Protein 6I1T (pdb70)

Sequence (405 aa):
CTTNNLQVTYPAPVAADGWEYRLISTGLTAPRSIVFDSTGGLLVLDAGVGVRRLTLQDNGGTCLSVTANATLIADTALNHGLAISADGGTIYASTVNDVYAYTYNEQTNTVDPTTRRTVVTNMTNTDHVTRTLLLSSRLPNELLVSRGSAANEDPQARNVTSGHSQIRAYDISTLAATDPPFDFVAGTLIGWGLRDSVGVGENPTNGGIWSVENSVDDLTREGVDVHQDNPGEELNFHGILGNTANQGGNYGYPDCYALWSTAGFPDLGALEVGDQFASDNATAGVTDATCNTNFVDPRLVFQAHVSPLDIKFNTNGTTAYITFHGSTDRTTPVGYSIVSVAFGLNGQPTSPMDSTTAANNILTSPDLTQCPDDCFTPVGLTFDTIGRLFFSSDSTGEIFVLQQS

Nearest PDB structures (foldseek):
  6i1t-assembly1_A  TM=1.002E+00  e=3.826E-88  Trichoderma reesei RUT C-30
  6i1q-assembly1_A  TM=1.002E+00  e=4.741E-83  Trichoderma reesei RUT C-30
  6jwf-assembly2_B  TM=9.220E-01  e=3.335E-44  Coprinopsis cinerea
  7fik-assembly1_D  TM=4.830E-01  e=4.253E-03  Xenopus laevis
  6nd4-assembly1_O  TM=1.748E-01  e=5.090E-05  Saccharomyces cerevisiae BY4741

Radius of gyration: 20.32 Å; Cα contacts (8 Å, |Δi|>4): 1188; chains: 1; bounding box: 47×57×54 Å

Foldseek 3Di:
DEPDQDDAPFQFWDFDPQKDKGFADFDQQFWFAWEAAPVGWIWTQRAQFGTKTFDWDDPDDQHIYGPDMGHQDGDNQFGHAWDAAPVRQWIWTDGLFFIKIWGADPVVRHTDPVRIATAEGGNHAADWRHWYWDQFPVQRQKIKIAAAANDLAHPCLVPVVNLHAFMFIDRNVPDDPPDHHDYSSNGHTLEGLAHGQQAWEFQPLARKIKTKGQHHFQADAPNHRPRQFDDFIFIATRGHPPDRPNGHFNQQPPFKTFHQDLPPHPPCPVPFHQQIFGGPPHPPPDGRVCSVPRHDTGQATETHQQCWNYWYAFPNSQKIKIARQWGPRHPQIDHLFIWMAGADSVNGTPDGHRDHPRTHGGIHRPGSNCPPVRGFGWHYWYADPVGWIWTDGRVRRTIMIMDRD

Solvent-accessible surface area: 15269 Å² total; per-residue (Å²): 89,29,98,54,113,46,135,34,128,21,56,48,8,79,33,38,154,41,38,60,54,71,9,3,8,66,72,15,86,24,0,28,18,8,32,37,11,70,69,44,0,0,0,0,0,0,19,39,41,0,0,38,28,4,52,29,66,78,84,34,28,9,25,5,0,29,76,53,88,51,67,17,11,90,32,107,53,0,31,4,0,10,8,26,18,100,100,3,15,22,0,14,0,0,8,42,41,21,0,22,2,4,61,5,69,60,160,79,40,70,13,76,107,120,41,108,104,39,6,0,27,88,0,80,21,97,80,29,57,23,0,12,13,24,27,5,98,113,63,69,80,27,0,2,0,4,10,0,0,25,41,43,67,6,90,88,0,81,66,50,95,23,0,23,0,1,0,16,4,2,55,24,72,87,42,54,114,136,62,97,39,44,52,1,48,64,8,75,38,0,0,52,1,1,11,14,1,5,0,5,2,23,0,72,57,53,2,0,0,0,0,0,4,19,7,4,50,90,7,48,10,106,64,81,98,22,23,67,42,1,2,0,6,5,0,0,40,0,2,46,3,74,84,115,55,106,34,21,25,18,4,0,4,5,8,1,4,0,0,34,29,54,86,78,9,26,88,55,70,100,30,101,19,0,30,4,1,12,9,62,90,20,66,105,73,29,74,41,65,32,0,98,102,107,38,58,42,2,53,0,2,4,39,0,13,5,22,0,15,13,0,56,16,29,133,111,1,65,26,0,19,0,0,10,41,5,4,133,26,54,114,68,19,20,12,3,5,0,1,12,2,49,9,22,175,106,1,36,7,93,26,81,69,61,14,69,109,6,34,77,92,11,0,34,12,68,56,61,100,67,6,66,129,62,5,1,5,0,0,2,1,9,53,22,146,125,48,16,2,0,0,0,0,23,79,45,4,7,0,0,0,0,35,122,102

B-factor: mean 38.37, std 12.16, range [19.24, 105.46]

Organism: Hypocrea jecorina (strain ATCC 56765 / BCRC 32924 / NRRL 11460 / Rut C-30) (NCBI:txid1344414)

Structure (mmCIF, N/CA/C/O backbone):
data_6I1T
#
_entry.id   6I1T
#
_cell.length_a   82.957
_cell.length_b   82.957
_cell.length_c   146.905
_cell.angle_alpha   90.000
_cell.angle_beta   90.000
_cell.angle_gamma   90.000
#
_symmetry.space_group_name_H-M   'P 43 21 2'
#
loop_
_entity.id
_entity.type
_entity.pdbx_description
1 polymer 'Soluble quino protein glucose dehydrogenase'
2 branched 2-acetamido-2-deoxy-beta-D-glucopyranose-(1-4)-2-acetamido-2-deoxy-beta-D-glucopyranose
3 non-polymer 2-acetamido-2-deoxy-beta-D-glucopyranose
4 non-polymer 'TRIETHYLENE GLYCOL'
5 non-polymer 'CALCIUM ION'
6 water water
#
loop_
_atom_site.group_PDB
_atom_site.id
_atom_site.type_symbol
_atom_site.label_atom_id
_atom_site.label_alt_id
_atom_site.label_comp_id
_atom_site.label_asym_id
_atom_site.label_entity_id
_atom_site.label_seq_id
_atom_site.pdbx_PDB_ins_code
_atom_site.Cartn_x
_atom_site.Cartn_y
_atom_site.Cartn_z
_atom_site.occupancy
_atom_site.B_iso_or_equiv
_atom_site.auth_seq_id
_atom_site.auth_comp_id
_atom_site.auth_asym_id
_atom_site.auth_atom_id
_atom_site.pdbx_PDB_model_num
ATOM 1 N N . CYS A 1 1 ? -3.327 9.584 1.423 1.00 67.66 26 CYS A N 1
ATOM 2 C CA . CYS A 1 1 ? -2.502 10.324 2.412 1.00 65.86 26 CYS A CA 1
ATOM 3 C C . CYS A 1 1 ? -2.180 9.430 3.616 1.00 68.62 26 CYS A C 1
ATOM 4 O O . CYS A 1 1 ? -0.988 9.234 3.885 1.00 67.91 26 CYS A O 1
ATOM 7 N N . THR A 1 2 ? -3.191 8.916 4.331 1.00 69.84 27 THR A N 1
ATOM 8 C CA . THR A 1 2 ? -2.920 8.027 5.499 1.00 64.55 27 THR A CA 1
ATOM 9 C C . THR A 1 2 ? -3.910 6.856 5.579 1.00 61.88 27 THR A C 1
ATOM 10 O O . THR A 1 2 ? -5.054 7.015 5.150 1.00 59.60 27 THR A O 1
ATOM 14 N N . THR A 1 3 ? -3.437 5.708 6.073 1.00 65.14 28 THR A N 1
ATOM 15 C CA . THR A 1 3 ? -4.239 4.465 6.255 1.00 76.63 28 THR A CA 1
ATOM 16 C C . THR A 1 3 ? -5.314 4.640 7.331 1.00 82.68 28 THR A C 1
ATOM 17 O O . THR A 1 3 ? -6.444 4.177 7.121 1.00 85.04 28 THR A O 1
ATOM 21 N N . ASN A 1 4 ? -4.969 5.334 8.418 1.00 84.21 29 ASN A N 1
ATOM 22 C CA . ASN A 1 4 ? -5.897 5.562 9.556 1.00 75.03 29 ASN A CA 1
ATOM 23 C C . ASN A 1 4 ? -5.997 7.066 9.811 1.00 70.26 29 ASN A C 1
ATOM 24 O O . ASN A 1 4 ? -5.118 7.806 9.347 1.00 73.99 29 ASN A O 1
ATOM 29 N N . ASN A 1 5 ? -7.052 7.494 10.493 1.00 58.55 30 ASN A N 1
ATOM 30 C CA . ASN A 1 5 ? -7.239 8.941 10.752 1.00 62.58 30 ASN A CA 1
ATOM 31 C C . ASN A 1 5 ? -7.343 9.116 12.264 1.00 50.61 30 ASN A C 1
ATOM 32 O O . ASN A 1 5 ? -8.440 9.314 12.766 1.00 46.72 30 ASN A O 1
ATOM 37 N N . LEU A 1 6 ? -6.201 9.025 12.936 1.00 41.08 31 LEU A N 1
ATOM 38 C CA . LEU A 1 6 ? -6.153 9.195 14.403 1.00 37.62 31 LEU A CA 1
ATOM 39 C C . LEU A 1 6 ? -6.512 10.647 14.724 1.00 30.93 31 LEU A C 1
ATOM 40 O O . LEU A 1 6 ? -6.038 11.538 14.022 1.00 31.85 31 LEU A O 1
ATOM 45 N N . GLN A 1 7 ? -7.300 10.936 15.737 1.00 31.10 32 GLN A N 1
ATOM 46 C CA . GLN A 1 7 ? -7.707 12.31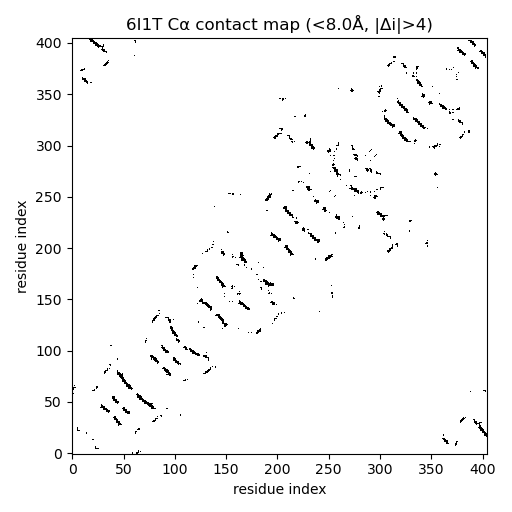2 16.115 1.00 33.37 32 GLN A CA 1
ATOM 47 C C . GLN A 1 7 ? -7.333 12.538 17.578 1.00 28.82 32 GLN A C 1
ATOM 48 O O . GLN A 1 7 ? -7.336 11.571 18.335 1.00 32.53 32 GLN A O 1
ATOM 54 N N . VAL A 1 8 ? -6.937 13.613 18.029 1.00 29.25 33 VAL A N 1
ATOM 55 C CA . VAL A 1 8 ? -6.609 13.877 19.461 1.00 32.68 33 VAL A CA 1
ATOM 56 C C . VAL A 1 8 ? -7.908 13.949 20.254 1.00 33.82 33 VAL A C 1
ATOM 57 O O . VAL A 1 8 ? -8.904 14.316 19.672 1.00 33.64 33 VAL A O 1
ATOM 61 N N . THR A 1 9 ? -7.830 13.696 21.555 1.00 34.66 34 THR A N 1
ATOM 62 C CA . THR A 1 9 ? -9.018 13.628 22.433 1.00 35.63 34 THR A CA 1
ATOM 63 C C . THR A 1 9 ? -9.090 14.831 23.363 1.00 35.65 34 THR A C 1
ATOM 64 O O . THR A 1 9 ? -9.787 14.742 24.358 1.00 35.35 34 THR A O 1
ATOM 68 N N . TYR A 1 10 ? -8.446 15.920 22.976 1.00 28.53 35 TYR A N 1
ATOM 69 C CA . TYR A 1 10 ? -8.386 17.167 23.772 1.00 29.48 35 TYR A CA 1
ATOM 70 C C . TYR A 1 10 ? -8.214 18.364 22.835 1.00 26.65 35 TYR A C 1
ATOM 71 O O . TYR A 1 10 ? -7.910 18.127 21.682 1.00 29.33 35 TYR A O 1
ATOM 80 N N . PRO A 1 11 ? -8.439 19.613 23.299 1.00 28.40 36 PRO A N 1
ATOM 81 C CA . PRO A 1 11 ? -8.296 20.827 22.484 1.00 30.12 36 PRO A CA 1
ATOM 82 C C . PRO A 1 11 ? -6.951 20.733 21.752 1.00 31.47 36 PRO A C 1
ATOM 83 O O . PRO A 1 11 ? -5.965 20.622 22.377 1.00 28.43 36 PRO A O 1
ATOM 87 N N . ALA A 1 12 ? -7.004 20.768 20.429 1.00 30.51 37 ALA A N 1
ATOM 88 C CA . ALA A 1 12 ? -5.847 20.294 19.704 1.00 29.39 37 ALA A CA 1
ATOM 89 C C . ALA A 1 12 ? -4.721 21.319 19.808 1.00 24.97 37 ALA A C 1
ATOM 90 O O . ALA A 1 12 ? -4.905 22.538 19.761 1.00 26.94 37 ALA A O 1
ATOM 92 N N . PRO A 1 13 ? -3.467 20.832 19.765 1.00 28.08 38 PRO A N 1
ATOM 93 C CA . PRO A 1 13 ? -2.320 21.712 19.743 1.00 27.59 38 PRO A CA 1
ATOM 94 C C . PRO A 1 13 ? -2.432 22.692 18.570 1.00 25.39 38 PRO A C 1
ATOM 95 O O . PRO A 1 13 ? -2.940 22.346 17.551 1.00 27.57 38 PRO A O 1
ATOM 99 N N . VAL A 1 14 ? -1.919 23.892 18.789 1.00 27.22 39 VAL A N 1
ATOM 100 C CA . VAL A 1 14 ? -1.929 24.987 17.792 1.00 27.96 39 VAL A CA 1
ATOM 101 C C . VAL A 1 14 ? -0.541 25.100 17.162 1.00 32.01 39 VAL A C 1
ATOM 102 O O . VAL A 1 14 ? 0.417 25.253 17.891 1.00 27.74 39 VAL A O 1
ATOM 106 N N . ALA A 1 15 ? -0.482 25.020 15.841 1.00 29.90 40 ALA A N 1
ATOM 107 C CA . ALA A 1 15 ? 0.801 25.115 15.127 1.00 34.54 40 ALA A CA 1
ATOM 108 C C . ALA A 1 15 ? 1.102 26.574 14.779 1.00 35.13 40 ALA A C 1
ATOM 109 O O . ALA A 1 15 ? 0.220 27.250 14.319 1.00 33.85 40 ALA A O 1
ATOM 111 N N . ALA A 1 16 ? 2.325 27.025 15.037 1.00 30.05 41 ALA A N 1
ATOM 112 C CA . ALA A 1 16 ? 2.728 28.367 14.630 1.00 34.00 41 ALA A CA 1
ATOM 113 C C . ALA A 1 16 ? 2.631 28.462 13.106 1.00 34.95 41 ALA A C 1
ATOM 114 O O . ALA A 1 16 ? 2.650 27.456 12.429 1.00 33.32 41 ALA A O 1
ATOM 116 N N . ASP A 1 17 ? 2.549 29.690 12.575 1.00 42.47 42 ASP A N 1
ATOM 117 C CA . ASP A 1 17 ? 2.434 29.932 11.126 1.00 44.70 42 ASP A CA 1
ATOM 118 C C . ASP A 1 17 ? 3.596 29.223 10.433 1.00 43.33 42 ASP A C 1
ATOM 119 O O . ASP A 1 17 ? 4.714 29.325 10.895 1.00 45.08 42 ASP A O 1
ATOM 124 N N . GLY A 1 18 ? 3.316 28.472 9.361 1.00 39.71 43 GLY A N 1
ATOM 125 C CA . GLY A 1 18 ? 4.347 27.767 8.622 1.00 40.33 43 GLY A CA 1
ATOM 126 C C . GLY A 1 18 ? 4.550 26.313 9.043 1.00 41.30 43 GLY A C 1
ATOM 127 O O . GLY A 1 18 ? 5.250 25.585 8.346 1.00 43.03 43 GLY A O 1
ATOM 128 N N . TRP A 1 19 ? 3.952 25.887 10.167 1.00 31.30 44 TRP A N 1
ATOM 129 C CA . TRP A 1 19 ? 4.109 24.553 10.711 1.00 29.15 44 TRP A CA 1
ATOM 130 C C . TRP A 1 19 ? 2.818 23.740 10.561 1.00 31.98 44 TRP A C 1
ATOM 131 O O . TRP A 1 19 ? 1.729 24.327 10.512 1.00 29.64 44 TRP A O 1
ATOM 142 N N . GLU A 1 20 ? 2.959 22.428 10.405 1.00 29.68 45 GLU A N 1
ATOM 143 C CA . GLU A 1 20 ? 1.843 21.478 10.414 1.00 31.82 45 GLU A CA 1
ATOM 144 C C . GLU A 1 20 ? 2.274 20.196 11.116 1.00 31.80 45 GLU A C 1
ATOM 145 O O . GLU A 1 20 ? 3.483 19.864 11.220 1.00 30.04 45 GLU A O 1
ATOM 151 N N . TYR A 1 21 ? 1.283 19.455 11.621 1.00 26.71 46 TYR A N 1
ATOM 152 C CA . TYR A 1 21 ? 1.530 18.236 12.357 1.00 28.24 46 TYR A CA 1
ATOM 153 C C . TYR A 1 21 ? 0.472 17.180 12.051 1.00 27.56 46 TYR A C 1
ATOM 154 O O . TYR A 1 21 ? -0.526 17.470 11.411 1.00 27.58 46 TYR A O 1
ATOM 163 N N . ARG A 1 22 ? 0.725 15.949 12.499 1.00 26.32 47 ARG A N 1
ATOM 164 C CA . ARG A 1 22 ? -0.293 14.928 12.467 1.00 31.27 47 ARG A CA 1
ATOM 165 C C . ARG A 1 22 ? -0.016 13.914 13.565 1.00 29.71 47 ARG A C 1
ATOM 166 O O . ARG A 1 22 ? 1.128 13.508 13.799 1.00 27.37 47 ARG A O 1
ATOM 174 N N . LEU A 1 23 ? -1.093 13.488 14.238 1.00 25.59 48 LEU A N 1
ATOM 175 C CA . LEU A 1 23 ? -1.029 12.372 15.152 1.00 25.82 48 LEU A CA 1
ATOM 176 C C . LEU A 1 23 ? -0.864 11.090 14.351 1.00 30.67 48 LEU A C 1
ATOM 177 O O . LEU A 1 23 ? -1.653 10.827 13.448 1.00 30.52 48 LEU A O 1
ATOM 182 N N . ILE A 1 24 ? 0.149 10.292 14.679 1.00 30.09 49 ILE A N 1
ATOM 183 C CA . ILE A 1 24 ? 0.454 9.114 13.879 1.00 32.71 49 ILE A CA 1
ATOM 184 C C . ILE A 1 24 ? 0.435 7.842 14.719 1.00 32.89 49 ILE A C 1
ATOM 185 O O . ILE A 1 24 ? 0.414 6.753 14.143 1.00 31.41 49 ILE A O 1
ATOM 190 N N . SER A 1 25 ? 0.416 7.929 16.059 1.00 29.40 50 SER A N 1
ATOM 191 C CA . SER A 1 25 ? 0.321 6.718 16.826 1.00 30.83 50 SER A CA 1
ATOM 192 C C . SER A 1 25 ? -0.381 7.019 18.142 1.00 33.23 50 SER A C 1
ATOM 193 O O . SER A 1 25 ? -0.111 8.073 18.717 1.00 29.59 50 SER A O 1
ATOM 196 N N . THR A 1 26 ? -1.295 6.122 18.557 1.00 32.26 51 THR A N 1
ATOM 197 C CA . THR A 1 26 ? -2.027 6.219 19.806 1.00 33.19 51 THR A CA 1
ATOM 198 C C . THR A 1 26 ? -2.021 4.864 20.490 1.00 32.48 51 THR A C 1
ATOM 199 O O . THR A 1 26 ? -1.745 3.870 19.872 1.00 34.12 51 THR A O 1
ATOM 203 N N . GLY A 1 27 ? -2.351 4.870 21.778 1.00 36.31 52 GLY A N 1
ATOM 204 C CA . GLY A 1 27 ? -2.471 3.667 22.593 1.00 36.78 52 GLY A CA 1
ATOM 205 C C . GLY A 1 27 ? -1.141 3.150 23.096 1.00 38.59 52 GLY A C 1
ATOM 206 O O . GLY A 1 27 ? -1.029 1.982 23.494 1.00 36.23 52 GLY A O 1
ATOM 207 N N . LEU A 1 28 ? -0.108 4.007 23.103 1.00 36.66 53 LEU A N 1
ATOM 208 C CA . LEU A 1 28 ? 1.157 3.603 23.736 1.00 33.49 53 LEU A CA 1
ATOM 209 C C . LEU A 1 28 ? 0.996 3.742 25.250 1.00 32.25 53 LEU A C 1
ATOM 210 O O . LEU A 1 28 ? 0.165 4.523 25.677 1.00 34.48 53 LEU A O 1
ATOM 215 N N . THR A 1 29 ? 1.730 2.946 26.025 1.00 34.68 54 THR A N 1
ATOM 216 C CA . THR A 1 29 ? 1.609 3.014 27.505 1.00 37.94 54 THR A CA 1
ATOM 217 C C . THR A 1 29 ? 2.158 4.331 28.072 1.00 35.86 54 THR A C 1
ATOM 218 O O . THR A 1 29 ? 1.430 4.992 28.813 1.00 35.45 54 THR A O 1
ATOM 222 N N . ALA A 1 30 ? 3.385 4.698 27.698 1.00 32.71 55 ALA A N 1
ATOM 223 C CA . ALA A 1 30 ? 4.044 5.933 28.182 1.00 32.25 55 ALA A CA 1
ATOM 224 C C . ALA A 1 30 ? 5.262 6.216 27.298 1.00 30.49 55 ALA A C 1
ATOM 225 O O . ALA A 1 30 ? 6.378 5.998 27.769 1.00 30.41 55 ALA A O 1
ATOM 227 N N . PRO A 1 31 ? 5.103 6.687 26.049 1.00 28.28 56 PRO A N 1
ATOM 228 C CA . PRO A 1 31 ? 6.251 6.896 25.174 1.00 30.30 56 PRO A CA 1
ATOM 229 C C . PRO A 1 31 ? 7.194 7.981 25.706 1.00 29.14 56 PRO A C 1
ATOM 230 O O . PRO A 1 31 ? 6.739 9.030 26.063 1.00 28.17 56 PRO A O 1
ATOM 234 N N . ARG A 1 32 ? 8.490 7.679 25.695 1.00 29.46 57 ARG A N 1
ATOM 235 C CA . ARG A 1 32 ? 9.523 8.590 26.175 1.00 29.20 57 ARG A CA 1
ATOM 236 C C . ARG A 1 32 ? 10.486 8.900 25.004 1.00 27.00 57 ARG A C 1
ATOM 237 O O . ARG A 1 32 ? 10.092 9.555 24.000 1.00 27.51 57 ARG A O 1
ATOM 245 N N . SER A 1 33 ? 11.738 8.461 25.105 1.00 25.54 58 SER A N 1
ATOM 246 C CA . SER A 1 33 ? 12.697 8.691 24.035 1.00 27.91 58 SER A CA 1
ATOM 247 C C . SER A 1 33 ? 12.285 7.928 22.776 1.00 26.28 58 SER A C 1
ATOM 248 O O . SER A 1 33 ? 11.828 6.783 22.853 1.00 26.75 58 SER A O 1
ATOM 251 N N . ILE A 1 34 ? 12.589 8.520 21.627 1.00 27.28 59 ILE A N 1
ATOM 252 C CA . ILE A 1 34 ? 12.330 7.892 20.353 1.00 26.39 59 ILE A CA 1
ATOM 253 C C . ILE A 1 34 ? 13.536 8.089 19.447 1.00 25.13 59 ILE A C 1
ATOM 254 O O . ILE A 1 34 ? 14.212 9.113 19.504 1.00 25.21 59 ILE A O 1
ATOM 259 N N . VAL A 1 35 ? 13.721 7.143 18.519 1.00 24.95 60 VAL A N 1
ATOM 260 C CA . VAL A 1 35 ? 14.802 7.269 17.505 1.00 26.00 60 VAL A CA 1
ATOM 261 C C . VAL A 1 35 ? 14.468 6.379 16.297 1.00 26.53 60 VAL A C 1
ATOM 262 O O . VAL A 1 35 ? 13.892 5.324 16.464 1.00 26.61 60 VAL A O 1
ATOM 266 N N . PHE A 1 36 ? 14.893 6.777 15.107 1.00 26.62 61 PHE A N 1
ATOM 267 C CA . PHE A 1 36 ? 14.759 5.866 13.947 1.00 28.80 61 PHE A CA 1
ATOM 268 C C . PHE A 1 36 ? 15.891 4.834 13.918 1.00 28.36 61 PHE A C 1
ATOM 269 O O . PHE A 1 36 ? 17.054 5.145 14.237 1.00 29.29 61 PHE A O 1
ATOM 277 N N . ASP A 1 37 ? 15.555 3.620 13.453 1.00 29.18 62 ASP A N 1
ATOM 278 C CA . ASP A 1 37 ? 16.578 2.588 13.155 1.00 33.02 62 ASP A CA 1
ATOM 279 C C . ASP A 1 37 ? 17.021 2.796 11.695 1.00 37.72 62 ASP A C 1
ATOM 280 O O . ASP A 1 37 ? 16.558 3.720 11.056 1.00 27.98 62 ASP A O 1
ATOM 285 N N . SER A 1 38 ? 17.894 1.917 11.182 1.00 37.14 63 SER A N 1
ATOM 286 C CA . SER A 1 38 ? 18.457 2.048 9.836 1.00 38.99 63 SER A CA 1
ATOM 287 C C . SER A 1 38 ? 17.487 1.554 8.757 1.00 38.55 63 SER A C 1
ATOM 288 O O . SER A 1 38 ? 17.735 1.761 7.598 1.00 42.50 63 SER A O 1
ATOM 291 N N . THR A 1 39 ? 16.428 0.842 9.124 1.00 36.02 64 THR A N 1
ATOM 292 C CA . THR A 1 39 ? 15.456 0.355 8.161 1.00 39.65 64 THR A CA 1
ATOM 293 C C . THR A 1 39 ? 14.194 1.223 8.138 1.00 40.71 64 THR A C 1
ATOM 294 O O . THR A 1 39 ? 13.213 0.813 7.589 1.00 42.02 64 THR A O 1
ATOM 298 N N . GLY A 1 40 ? 14.222 2.418 8.751 1.00 36.69 65 GLY A N 1
ATOM 299 C CA . GLY A 1 40 ? 13.121 3.357 8.696 1.00 36.02 65 GLY A CA 1
ATOM 300 C C . GLY A 1 40 ? 11.997 3.083 9.700 1.00 35.74 65 GLY A C 1
ATOM 301 O O . GLY A 1 40 ? 10.921 3.644 9.567 1.00 37.78 65 GLY A O 1
ATOM 302 N N . GLY A 1 41 ? 12.258 2.204 10.663 1.00 30.05 66 GLY A N 1
ATOM 303 C CA . GLY A 1 41 ? 11.282 1.935 11.732 1.00 34.53 66 GLY A CA 1
ATOM 304 C C . GLY A 1 41 ? 11.473 2.932 12.859 1.00 33.25 66 GLY A C 1
ATOM 305 O O . GLY A 1 41 ? 12.587 3.432 13.001 1.00 32.99 66 GLY A O 1
ATOM 306 N N . LEU A 1 42 ? 10.418 3.248 13.606 1.00 31.75 67 LEU A N 1
ATOM 307 C CA . LEU A 1 42 ? 10.580 4.219 14.713 1.00 28.25 67 LEU A CA 1
ATOM 308 C C . LEU A 1 42 ? 10.664 3.445 16.024 1.00 28.04 67 LEU A C 1
ATOM 309 O O . LEU A 1 42 ? 9.693 2.790 16.373 1.00 30.73 67 LEU A O 1
ATOM 314 N N . LEU A 1 43 ? 11.804 3.535 16.700 1.00 24.66 68 LEU A N 1
ATOM 315 C CA . LEU A 1 43 ? 11.986 2.850 17.999 1.00 26.57 68 LEU A CA 1
ATOM 316 C C . LEU A 1 43 ? 11.417 3.759 19.085 1.00 27.58 68 LEU A C 1
ATOM 317 O O . LEU A 1 43 ? 11.736 4.948 19.087 1.00 26.27 68 LEU A O 1
ATOM 322 N N . VAL A 1 44 ? 10.581 3.197 19.945 1.00 31.05 69 VAL A N 1
ATOM 323 C CA . VAL A 1 44 ? 9.945 3.993 21.027 1.00 28.75 69 VAL A CA 1
ATOM 324 C C . VAL A 1 44 ? 10.292 3.363 22.369 1.00 28.28 69 VAL A C 1
ATOM 325 O O . VAL A 1 44 ? 10.115 2.159 22.512 1.00 30.12 69 VAL A O 1
ATOM 329 N N . LEU A 1 45 ? 10.770 4.170 23.306 1.00 28.83 70 LEU A N 1
ATOM 330 C CA . LEU A 1 45 ? 10.977 3.609 24.653 1.00 27.61 70 LEU A CA 1
ATOM 331 C C . LEU A 1 45 ? 9.619 3.782 25.331 1.00 29.69 70 LEU A C 1
ATOM 332 O O . LEU A 1 45 ? 9.293 4.901 25.701 1.00 29.12 70 LEU A O 1
ATOM 337 N N . ASP A 1 46 ? 8.828 2.714 25.377 1.00 33.19 71 ASP A N 1
ATOM 338 C CA . ASP A 1 46 ? 7.499 2.804 26.023 1.00 33.48 71 ASP A CA 1
ATOM 339 C C . ASP A 1 46 ? 7.735 2.417 27.481 1.00 32.74 71 ASP A C 1
ATOM 340 O O . ASP A 1 46 ? 7.907 1.229 27.749 1.00 34.65 71 ASP A O 1
ATOM 345 N N . ALA A 1 47 ? 7.747 3.409 28.367 1.00 32.85 72 ALA A N 1
ATOM 346 C CA . ALA A 1 47 ? 8.093 3.164 29.782 1.00 34.76 72 ALA A CA 1
ATOM 347 C C . ALA A 1 47 ? 7.094 2.185 30.392 1.00 39.09 72 ALA A C 1
ATOM 348 O O . ALA A 1 47 ? 5.897 2.431 30.302 1.00 37.65 72 ALA A O 1
ATOM 350 N N . GLY A 1 48 ? 7.615 1.159 31.058 1.00 41.24 73 GLY A N 1
ATOM 351 C CA . GLY A 1 48 ? 6.791 0.130 31.648 1.00 50.08 73 GLY A CA 1
ATOM 352 C C . GLY A 1 48 ? 6.520 -1.036 30.712 1.00 50.85 73 GLY A C 1
ATOM 353 O O . GLY A 1 48 ? 5.910 -2.002 31.140 1.00 55.99 73 GLY A O 1
ATOM 354 N N . VAL A 1 49 ? 6.950 -0.950 29.438 1.00 48.22 74 VAL A N 1
ATOM 355 C CA . VAL A 1 49 ? 6.820 -2.050 28.482 1.00 43.82 74 VAL A CA 1
ATOM 356 C C . VAL A 1 49 ? 8.212 -2.458 27.978 1.00 44.34 74 VAL A C 1
ATOM 357 O O . VAL A 1 49 ? 8.622 -3.622 28.090 1.00 41.51 74 VAL A O 1
ATOM 361 N N . GLY A 1 50 ? 8.909 -1.497 27.361 1.00 37.55 75 GLY A N 1
ATOM 362 C CA . GLY A 1 50 ? 10.244 -1.709 26.832 1.00 38.61 75 GLY A CA 1
ATOM 363 C C . GLY A 1 50 ? 10.463 -0.892 25.560 1.00 34.96 75 GLY A C 1
ATOM 364 O O . GLY A 1 50 ? 10.051 0.228 25.480 1.00 33.48 75 GLY A O 1
ATOM 365 N N . VAL A 1 51 ? 11.178 -1.490 24.615 1.00 34.65 76 VAL A N 1
ATOM 366 C CA . VAL A 1 51 ? 11.506 -0.819 23.330 1.00 34.31 76 VAL A CA 1
ATOM 367 C C . VAL A 1 51 ? 10.593 -1.395 22.257 1.00 35.25 76 VAL A C 1
ATOM 368 O O . VAL A 1 51 ? 10.663 -2.582 22.018 1.00 35.84 76 VAL A O 1
ATOM 372 N N . ARG A 1 52 ? 9.773 -0.546 21.665 1.00 32.92 77 ARG A N 1
ATOM 373 C CA . ARG A 1 52 ? 8.834 -1.001 20.628 1.00 35.57 77 ARG A CA 1
ATOM 374 C C . ARG A 1 52 ? 9.273 -0.422 19.290 1.00 34.48 77 ARG A C 1
ATOM 375 O O . ARG A 1 52 ? 9.878 0.627 19.288 1.00 36.02 77 ARG A O 1
ATOM 383 N N . ARG A 1 53 ? 8.997 -1.142 18.214 1.00 31.25 78 ARG A N 1
ATOM 384 C CA . ARG A 1 53 ? 9.360 -0.673 16.861 1.00 30.98 78 ARG A CA 1
ATOM 385 C C . ARG A 1 53 ? 8.066 -0.470 16.092 1.00 32.16 78 ARG A C 1
ATOM 386 O O . ARG A 1 53 ? 7.300 -1.397 16.015 1.00 33.12 78 ARG A O 1
ATOM 394 N N . LEU A 1 54 ? 7.869 0.735 15.571 1.00 32.41 79 LEU A N 1
ATOM 395 C CA . LEU A 1 54 ? 6.656 1.057 14.790 1.00 33.31 79 LEU A CA 1
ATOM 396 C C . LEU A 1 54 ? 7.025 1.047 13.307 1.00 35.94 79 LEU A C 1
ATOM 397 O O . LEU A 1 54 ? 8.002 1.699 12.937 1.00 33.84 79 LEU A O 1
ATOM 402 N N . THR A 1 55 ? 6.271 0.298 12.506 1.00 36.71 80 THR A N 1
ATOM 403 C CA . THR A 1 55 ? 6.493 0.273 11.045 1.00 36.15 80 THR A CA 1
ATOM 404 C C . THR A 1 55 ? 5.679 1.421 10.462 1.00 33.43 80 THR A C 1
ATOM 405 O O . THR A 1 55 ? 4.496 1.493 10.768 1.00 37.83 80 THR A O 1
ATOM 409 N N . LEU A 1 56 ? 6.299 2.247 9.626 1.00 34.50 81 LEU A N 1
ATOM 410 C CA . LEU A 1 56 ? 5.610 3.440 9.085 1.00 35.49 81 LEU A CA 1
ATOM 411 C C . LEU A 1 56 ? 5.464 3.350 7.569 1.00 41.35 81 LEU A C 1
ATOM 412 O O . LEU A 1 56 ? 6.424 2.972 6.906 1.00 40.13 81 LEU A O 1
ATOM 417 N N . GLN A 1 57 ? 4.286 3.707 7.075 1.00 39.29 82 GLN A N 1
ATOM 418 C CA . GLN A 1 57 ? 4.071 3.835 5.620 1.00 41.23 82 GLN A CA 1
ATOM 419 C C . GLN A 1 57 ? 4.197 5.336 5.376 1.00 41.02 82 GLN A C 1
ATOM 420 O O . GLN A 1 57 ? 3.493 6.086 6.047 1.00 38.55 82 GLN A O 1
ATOM 426 N N . ASP A 1 58 ? 5.080 5.743 4.471 1.00 36.40 83 ASP A N 1
ATOM 427 C CA . ASP A 1 58 ? 5.327 7.189 4.266 1.00 37.15 83 ASP A CA 1
ATOM 428 C C . ASP A 1 58 ? 4.824 7.628 2.889 1.00 40.38 83 ASP A C 1
ATOM 429 O O . ASP A 1 58 ? 5.363 7.163 1.884 1.00 36.17 83 ASP A O 1
ATOM 434 N N . ASN A 1 59 ? 3.840 8.523 2.885 1.00 37.84 84 ASN A N 1
ATOM 435 C CA . ASN A 1 59 ? 3.237 9.082 1.650 1.00 39.72 84 ASN A CA 1
ATOM 436 C C . ASN A 1 59 ? 3.746 10.510 1.451 1.00 39.21 84 ASN A C 1
ATOM 437 O O . ASN A 1 59 ? 3.212 11.203 0.580 1.00 40.76 84 ASN A O 1
ATOM 442 N N . GLY A 1 60 ? 4.730 10.926 2.249 1.00 36.32 85 GLY A N 1
ATOM 443 C CA . GLY A 1 60 ? 5.268 12.278 2.119 1.00 34.89 85 GLY A CA 1
ATOM 444 C C . GLY A 1 60 ? 4.632 13.271 3.091 1.00 36.92 85 GLY A C 1
ATOM 445 O O . GLY A 1 60 ? 3.501 13.098 3.533 1.00 36.00 85 GLY A O 1
ATOM 446 N N . GLY A 1 61 ? 5.380 14.327 3.414 1.00 33.94 86 GLY A N 1
ATOM 447 C CA . GLY A 1 61 ? 4.967 15.340 4.375 1.00 32.50 86 GLY A CA 1
ATOM 448 C C . GLY A 1 61 ? 4.503 14.714 5.677 1.00 30.57 86 GLY A C 1
ATOM 449 O O . GLY A 1 61 ? 5.163 13.860 6.229 1.00 30.27 86 GLY A O 1
ATOM 450 N N . THR A 1 62 ? 3.345 15.136 6.166 1.00 31.65 87 THR A N 1
ATOM 451 C CA . THR A 1 62 ? 2.848 14.578 7.441 1.00 31.23 87 THR A CA 1
ATOM 452 C C . THR A 1 62 ? 1.998 13.336 7.178 1.00 32.69 87 THR A C 1
ATOM 453 O O . THR A 1 62 ? 1.444 12.814 8.121 1.00 31.13 87 THR A O 1
ATOM 457 N N . CYS A 1 63 ? 1.957 12.867 5.931 1.00 32.40 88 CYS A N 1
ATOM 458 C CA . CYS A 1 63 ? 1.111 11.701 5.570 1.00 36.47 88 CYS A CA 1
ATOM 459 C C . CYS A 1 63 ? 1.842 10.401 5.909 1.00 35.99 88 CYS A C 1
ATOM 460 O O . CYS A 1 63 ? 2.328 9.739 4.993 1.00 34.58 88 CYS A O 1
ATOM 463 N N . LEU A 1 64 ? 1.851 10.043 7.191 1.00 33.83 89 LEU A N 1
ATOM 464 C CA . LEU A 1 64 ? 2.514 8.809 7.674 1.00 33.29 89 LEU A CA 1
ATOM 465 C C . LEU A 1 64 ? 1.508 7.981 8.470 1.00 38.04 89 LEU A C 1
ATOM 466 O O . LEU A 1 64 ? 0.704 8.571 9.187 1.00 37.95 89 LEU A O 1
ATOM 471 N N . SER A 1 65 ? 1.572 6.660 8.334 1.00 37.08 90 SER A N 1
ATOM 472 C CA . SER A 1 65 ? 0.653 5.778 9.089 1.00 39.69 90 SER A CA 1
ATOM 473 C C . SER A 1 65 ? 1.455 4.657 9.743 1.00 36.97 90 SER A C 1
ATOM 474 O O . SER A 1 65 ? 2.393 4.171 9.118 1.00 40.87 90 SER A O 1
ATOM 477 N N . VAL A 1 66 ? 1.078 4.269 10.957 1.00 35.75 91 VAL A N 1
ATOM 478 C CA . VAL A 1 66 ? 1.736 3.112 11.604 1.00 39.68 91 VAL A CA 1
ATOM 479 C C . VAL A 1 66 ? 0.977 1.886 11.103 1.00 42.55 91 VAL A C 1
ATOM 480 O O . VAL A 1 66 ? -0.220 1.855 11.271 1.00 43.17 91 VAL A O 1
ATOM 484 N N . THR A 1 67 ? 1.663 0.962 10.437 1.00 43.50 92 THR A N 1
ATOM 485 C CA . THR A 1 67 ? 0.981 -0.236 9.885 1.00 46.48 92 THR A CA 1
ATOM 486 C C . THR A 1 67 ? 1.207 -1.454 10.783 1.00 48.84 92 THR A C 1
ATOM 487 O O . THR A 1 67 ? 0.459 -2.425 10.645 1.00 45.66 92 THR A O 1
ATOM 491 N N . ALA A 1 68 ? 2.236 -1.412 11.627 1.00 43.80 93 ALA A N 1
ATOM 492 C CA . ALA A 1 68 ? 2.524 -2.549 12.525 1.00 41.77 93 ALA A CA 1
ATOM 493 C C . ALA A 1 68 ? 3.375 -2.081 13.703 1.00 39.43 93 ALA A C 1
ATOM 494 O O . ALA A 1 68 ? 3.994 -1.031 13.603 1.00 36.47 93 ALA A O 1
ATOM 496 N N . ASN A 1 69 ? 3.359 -2.848 14.785 1.00 39.56 94 ASN A N 1
ATOM 497 C CA . ASN A 1 69 ? 4.175 -2.529 15.978 1.00 38.49 94 ASN A CA 1
ATOM 498 C C . ASN A 1 69 ? 4.708 -3.854 16.521 1.00 40.94 94 ASN A C 1
ATOM 499 O O . ASN A 1 69 ? 3.971 -4.838 16.483 1.00 47.46 94 ASN A O 1
ATOM 504 N N . ALA A 1 70 ? 5.950 -3.862 16.986 1.00 37.49 95 ALA A N 1
ATOM 505 C CA . ALA A 1 70 ? 6.551 -5.081 17.555 1.00 39.43 95 ALA A CA 1
ATOM 506 C C . ALA A 1 70 ? 7.320 -4.700 18.818 1.00 41.47 95 ALA A C 1
ATOM 507 O O . ALA A 1 70 ? 7.964 -3.652 18.812 1.00 40.90 95 ALA A O 1
ATOM 509 N N . THR A 1 71 ? 7.272 -5.543 19.845 1.00 38.79 96 THR A N 1
ATOM 510 C CA . THR A 1 71 ? 8.074 -5.252 21.054 1.00 38.41 96 THR A CA 1
ATOM 511 C C . THR A 1 71 ? 9.441 -5.904 20.830 1.00 38.20 96 THR A C 1
ATOM 512 O O . THR A 1 71 ? 9.512 -7.129 20.785 1.00 37.83 96 THR A O 1
ATOM 516 N N . LEU A 1 72 ? 10.452 -5.082 20.541 1.00 37.81 97 LEU A N 1
ATOM 517 C CA . LEU A 1 72 ? 11.841 -5.560 20.319 1.00 37.92 97 LEU A CA 1
ATOM 518 C C . LEU A 1 72 ? 12.430 -6.076 21.626 1.00 40.06 97 LEU A C 1
ATOM 519 O O . LEU A 1 72 ? 13.062 -7.134 21.618 1.00 38.20 97 LEU A O 1
ATOM 524 N N . ILE A 1 73 ? 12.238 -5.304 22.695 1.00 39.56 98 ILE A N 1
ATOM 525 C CA . ILE A 1 73 ? 12.786 -5.648 24.034 1.00 41.11 98 ILE A CA 1
ATOM 526 C C . ILE A 1 73 ? 11.660 -5.532 25.062 1.00 40.24 98 ILE A C 1
ATOM 527 O O . ILE A 1 73 ? 11.058 -4.458 25.161 1.00 36.11 98 ILE A O 1
ATOM 532 N N . ALA A 1 74 ? 11.408 -6.611 25.795 1.00 38.43 99 ALA A N 1
ATOM 533 C CA . ALA A 1 74 ? 10.363 -6.579 26.837 1.00 40.87 99 ALA A CA 1
ATOM 534 C C . ALA A 1 74 ? 11.074 -6.478 28.184 1.00 39.90 99 ALA A C 1
ATOM 535 O O . ALA A 1 74 ? 11.716 -7.445 28.587 1.00 40.07 99 ALA A O 1
ATOM 537 N N . ASP A 1 75 ? 10.982 -5.309 28.809 1.00 36.14 100 ASP A N 1
ATOM 538 C CA . ASP A 1 75 ? 11.601 -5.054 30.095 1.00 36.54 100 ASP A CA 1
ATOM 539 C C . ASP A 1 75 ? 10.886 -3.860 30.735 1.00 39.03 100 ASP A C 1
ATOM 540 O O . ASP A 1 75 ? 11.051 -2.691 30.306 1.00 37.91 100 ASP A O 1
ATOM 545 N N . THR A 1 76 ? 10.054 -4.159 31.733 1.00 43.21 101 THR A N 1
ATOM 546 C CA . THR A 1 76 ? 9.213 -3.132 32.398 1.00 42.67 101 THR A CA 1
ATOM 547 C C . THR A 1 76 ? 10.052 -2.128 33.189 1.00 34.73 101 THR A C 1
ATOM 548 O O . THR A 1 76 ? 9.506 -1.111 33.551 1.00 38.28 101 THR A O 1
ATOM 552 N N . ALA A 1 77 ? 11.327 -2.418 33.425 1.00 36.34 102 ALA A N 1
ATOM 553 C CA . ALA A 1 77 ? 12.188 -1.491 34.186 1.00 34.75 102 ALA A CA 1
ATOM 554 C C . ALA A 1 77 ? 12.711 -0.357 33.297 1.00 36.53 102 ALA A C 1
ATOM 555 O O . ALA A 1 77 ? 13.177 0.606 33.840 1.00 37.45 102 ALA A O 1
ATOM 557 N N . LEU A 1 78 ? 12.663 -0.503 31.971 1.00 37.42 103 LEU A N 1
ATOM 558 C CA . LEU A 1 78 ? 13.156 0.592 31.096 1.00 35.31 103 LEU A CA 1
ATOM 559 C C . LEU A 1 78 ? 12.183 1.760 31.255 1.00 32.24 103 LEU A C 1
ATOM 560 O O . LEU A 1 78 ? 10.995 1.553 31.027 1.00 35.53 103 LEU A O 1
ATOM 565 N N . ASN A 1 79 ? 12.686 2.949 31.588 1.00 30.22 104 ASN A N 1
ATOM 566 C CA . ASN A 1 79 ? 11.757 4.063 31.903 1.00 30.75 104 ASN A CA 1
ATOM 567 C C . ASN A 1 79 ? 11.938 5.345 31.079 1.00 30.85 104 ASN A C 1
ATOM 568 O O . ASN A 1 79 ? 11.065 6.192 31.239 1.00 29.82 104 ASN A O 1
ATOM 573 N N . HIS A 1 80 ? 13.007 5.512 30.285 1.00 27.68 105 HIS A N 1
ATOM 574 C CA . HIS A 1 80 ? 13.138 6.783 29.514 1.00 26.63 105 HIS A CA 1
ATOM 575 C C . HIS A 1 80 ? 14.142 6.726 28.360 1.00 28.39 105 HIS A C 1
ATOM 576 O O . HIS A 1 80 ? 13.774 7.049 27.240 1.00 29.50 105 HIS A O 1
ATOM 583 N N . GLY A 1 81 ? 15.393 6.416 28.685 1.00 30.67 106 GLY A N 1
ATOM 584 C CA . GLY A 1 81 ? 16.500 6.617 27.743 1.00 26.34 106 GLY A CA 1
ATOM 585 C C . GLY A 1 81 ? 16.647 5.485 26.752 1.00 25.74 106 GLY A C 1
ATOM 586 O O . GLY A 1 81 ? 16.398 4.308 27.048 1.00 25.90 106 GLY A O 1
ATOM 587 N N . LEU A 1 82 ? 17.166 5.852 25.583 1.00 29.43 107 LEU A N 1
ATOM 588 C CA . LEU A 1 82 ? 17.201 5.024 24.417 1.00 26.74 107 LEU A CA 1
ATOM 589 C C . LEU A 1 82 ? 18.140 5.701 23.436 1.00 27.68 107 LEU A C 1
ATOM 590 O O . LEU A 1 82 ? 18.093 6.924 23.269 1.00 25.48 107 LEU A O 1
ATOM 595 N N . ALA A 1 83 ? 19.022 4.922 22.834 1.00 25.84 108 ALA A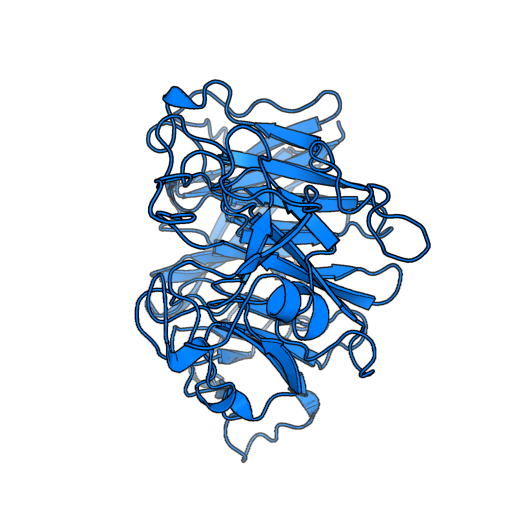 N 1
ATOM 596 C CA . ALA A 1 83 ? 19.923 5.419 21.795 1.00 27.20 108 ALA A CA 1
ATOM 597 C C . ALA A 1 83 ? 20.244 4.280 20.835 1.00 27.15 108 ALA A C 1
ATOM 598 O O . ALA A 1 83 ? 20.112 3.095 21.205 1.00 29.17 108 ALA A O 1
ATOM 600 N N . ILE A 1 84 ? 20.612 4.638 19.604 1.00 29.40 109 ILE A N 1
ATOM 601 C CA . ILE A 1 84 ? 21.030 3.588 18.647 1.00 29.09 109 ILE A CA 1
ATOM 602 C C . ILE A 1 84 ? 22.379 3.996 18.031 1.00 30.29 109 ILE A C 1
ATOM 603 O O . ILE A 1 84 ? 22.624 5.171 17.780 1.00 26.96 109 ILE A O 1
ATOM 608 N N . SER A 1 85 ? 23.274 3.010 17.840 1.00 29.83 110 SER A N 1
ATOM 609 C CA . SER A 1 85 ? 24.600 3.239 17.267 1.00 33.03 110 SER A CA 1
ATOM 610 C C . SER A 1 85 ? 24.461 3.719 15.823 1.00 29.86 110 SER A C 1
ATOM 611 O O . SER A 1 85 ? 23.498 3.393 15.174 1.00 30.65 110 SER A O 1
ATOM 614 N N . ALA A 1 86 ? 25.456 4.474 15.346 1.00 33.36 111 ALA A N 1
ATOM 615 C CA . ALA A 1 86 ? 25.532 5.036 14.002 1.00 37.12 111 ALA A CA 1
ATOM 616 C C . ALA A 1 86 ? 25.370 3.942 12.946 1.00 38.58 111 ALA A C 1
ATOM 617 O O . ALA A 1 86 ? 24.698 4.166 11.960 1.00 39.82 111 ALA A O 1
ATOM 619 N N . ASP A 1 87 ? 25.914 2.755 13.215 1.00 39.91 112 ASP A N 1
ATOM 620 C CA . ASP A 1 87 ? 25.875 1.610 12.271 1.00 41.25 112 ASP A CA 1
ATOM 621 C C . ASP A 1 87 ? 24.532 0.900 12.330 1.00 40.40 112 ASP A C 1
ATOM 622 O O . ASP A 1 87 ? 24.271 0.035 11.510 1.00 40.38 112 ASP A O 1
ATOM 627 N N . GLY A 1 88 ? 23.714 1.218 13.342 1.00 34.72 113 GLY A N 1
ATOM 628 C CA . GLY A 1 88 ? 22.377 0.664 13.429 1.00 32.73 113 GLY A CA 1
ATOM 629 C C . GLY A 1 88 ? 22.289 -0.696 14.116 1.00 31.39 113 GLY A C 1
ATOM 630 O O . GLY A 1 88 ? 21.170 -1.216 14.270 1.00 35.56 113 GLY A O 1
ATOM 631 N N . GLY A 1 89 ? 23.415 -1.224 14.636 1.00 33.10 114 GLY A N 1
ATOM 632 C CA . GLY A 1 89 ? 23.492 -2.615 15.135 1.00 33.53 114 GLY A CA 1
ATOM 633 C C . GLY A 1 89 ? 23.466 -2.777 16.651 1.00 33.31 114 GLY A C 1
ATOM 634 O O . GLY A 1 89 ? 23.451 -3.908 17.142 1.00 33.27 114 GLY A O 1
ATOM 635 N N . THR A 1 90 ? 23.509 -1.675 17.399 1.00 34.13 115 THR A N 1
ATOM 636 C CA . THR A 1 90 ? 23.493 -1.699 18.835 1.00 29.98 115 THR A CA 1
ATOM 637 C C . THR A 1 90 ? 22.436 -0.710 19.355 1.00 34.98 115 THR A C 1
ATOM 638 O O . THR A 1 90 ? 22.497 0.490 18.995 1.00 32.08 115 THR A O 1
ATOM 642 N N . ILE A 1 91 ? 21.505 -1.231 20.174 1.00 32.65 116 ILE A N 1
ATOM 643 C CA . ILE A 1 91 ? 20.526 -0.454 20.926 1.00 32.79 116 ILE A CA 1
ATOM 644 C C . ILE A 1 91 ? 21.008 -0.305 22.371 1.00 30.99 116 ILE A C 1
ATOM 645 O O . ILE A 1 91 ? 21.425 -1.291 23.021 1.00 34.50 116 ILE A O 1
ATOM 650 N N . TYR A 1 92 ? 20.955 0.939 22.861 1.00 28.36 117 TYR A N 1
ATOM 651 C CA . TYR A 1 92 ? 21.154 1.249 24.270 1.00 30.85 117 TYR A CA 1
ATOM 652 C C . TYR A 1 92 ? 19.822 1.685 24.907 1.00 32.04 117 TYR A C 1
ATOM 653 O O . TYR A 1 92 ? 19.140 2.523 24.373 1.00 30.68 117 TYR A O 1
ATOM 662 N N . ALA A 1 93 ? 19.519 1.132 26.080 1.00 30.29 118 ALA A N 1
ATOM 663 C CA . ALA A 1 93 ? 18.318 1.542 26.870 1.00 27.82 118 ALA A CA 1
ATOM 664 C C . ALA A 1 93 ? 18.657 1.415 28.360 1.00 31.62 118 ALA A C 1
ATOM 665 O O . ALA A 1 93 ? 19.445 0.537 28.750 1.00 33.64 118 ALA A O 1
ATOM 667 N N . SER A 1 94 ? 18.099 2.310 29.185 1.00 34.20 119 SER A N 1
ATOM 668 C CA . SER A 1 94 ? 18.465 2.379 30.593 1.00 32.69 119 SER A CA 1
ATOM 669 C C . SER A 1 94 ? 17.277 2.088 31.543 1.00 33.36 119 SER A C 1
ATOM 670 O O . SER A 1 94 ? 16.095 2.373 31.265 1.00 34.64 119 SER A O 1
ATOM 673 N N . THR A 1 95 ? 17.647 1.535 32.687 1.00 36.19 120 THR A N 1
ATOM 674 C CA . THR A 1 95 ? 16.740 1.447 33.856 1.00 35.38 120 THR A CA 1
ATOM 675 C C . THR A 1 95 ? 17.213 2.523 34.844 1.00 34.25 120 THR A C 1
ATOM 676 O O . THR A 1 95 ? 18.157 3.277 34.545 1.00 35.33 120 THR A O 1
ATOM 680 N N . VAL A 1 96 ? 16.629 2.563 36.034 1.00 34.43 121 VAL A N 1
ATOM 681 C CA . VAL A 1 96 ? 17.081 3.550 37.055 1.00 33.32 121 VAL A CA 1
ATOM 682 C C . VAL A 1 96 ? 18.548 3.282 37.438 1.00 30.71 121 VAL A C 1
ATOM 683 O O . VAL A 1 96 ? 19.245 4.234 37.758 1.00 33.96 121 VAL A O 1
ATOM 687 N N . ASN A 1 97 ? 18.960 2.017 37.490 1.00 32.01 122 ASN A N 1
ATOM 688 C CA . ASN A 1 97 ? 20.321 1.628 37.925 1.00 38.79 122 ASN A CA 1
ATOM 689 C C . ASN A 1 97 ? 21.302 1.342 36.779 1.00 38.42 122 ASN A C 1
ATOM 690 O O . ASN A 1 97 ? 22.486 1.599 36.978 1.00 36.03 122 ASN A O 1
ATOM 695 N N . ASP A 1 98 ? 20.842 0.882 35.614 1.00 36.59 123 ASP A N 1
ATOM 696 C CA . ASP A 1 98 ? 21.840 0.437 34.608 1.00 38.37 123 ASP A CA 1
ATOM 697 C C . ASP A 1 98 ? 21.542 0.868 33.169 1.00 34.98 123 ASP A C 1
ATOM 698 O O . ASP A 1 98 ? 20.374 0.991 32.808 1.00 33.56 123 ASP A O 1
ATOM 703 N N . VAL A 1 99 ? 22.610 0.993 32.386 1.00 32.70 124 VAL A N 1
ATOM 704 C CA . VAL A 1 99 ? 22.505 1.264 30.928 1.00 32.86 124 VAL A CA 1
ATOM 705 C C . VAL A 1 99 ? 22.827 -0.072 30.259 1.00 33.88 124 VAL A C 1
ATOM 706 O O . VAL A 1 99 ? 23.905 -0.595 30.500 1.00 42.06 124 VAL A O 1
ATOM 710 N N . TYR A 1 100 ? 21.910 -0.579 29.447 1.00 32.91 125 TYR A N 1
ATOM 711 C CA . TYR A 1 100 ? 22.098 -1.881 28.773 1.00 33.38 125 TYR A CA 1
ATOM 712 C C . TYR A 1 100 ? 22.382 -1.658 27.289 1.00 37.12 125 TYR A C 1
ATOM 713 O O . TYR A 1 100 ? 21.857 -0.709 26.705 1.00 35.37 125 TYR A O 1
ATOM 722 N N . ALA A 1 101 ? 23.199 -2.540 26.721 1.00 35.66 126 ALA A N 1
ATOM 723 C CA . ALA A 1 101 ? 23.507 -2.550 25.278 1.00 34.48 126 ALA A CA 1
ATOM 724 C C . ALA A 1 101 ? 22.969 -3.872 24.724 1.00 37.01 126 ALA A C 1
ATOM 725 O O . ALA A 1 101 ? 23.166 -4.900 25.373 1.00 39.63 126 ALA A O 1
ATOM 727 N N . TYR A 1 102 ? 22.267 -3.820 23.597 1.00 36.21 127 TYR A N 1
ATOM 728 C CA . TYR A 1 102 ? 21.701 -5.034 22.977 1.00 36.72 127 TYR A CA 1
ATOM 729 C C . TYR A 1 102 ? 22.137 -5.080 21.520 1.00 38.77 127 TYR A C 1
ATOM 730 O O . TYR A 1 102 ? 22.318 -4.041 20.910 1.00 36.98 127 TYR A O 1
ATOM 739 N N . THR A 1 103 ? 22.289 -6.284 20.998 1.00 33.64 128 THR A N 1
ATOM 740 C CA . THR A 1 103 ? 22.630 -6.398 19.574 1.00 36.41 128 THR A CA 1
ATOM 741 C C . THR A 1 103 ? 21.310 -6.333 18.819 1.00 35.09 128 THR A C 1
ATOM 742 O O . THR A 1 103 ? 20.394 -7.021 19.200 1.00 38.48 128 THR A O 1
ATOM 746 N N . TYR A 1 104 ? 21.227 -5.459 17.835 1.00 35.73 129 TYR A N 1
ATOM 747 C CA . TYR A 1 104 ? 20.002 -5.335 17.021 1.00 35.11 129 TYR A CA 1
ATOM 748 C C . TYR A 1 104 ? 20.283 -5.938 15.646 1.00 35.27 129 TYR A C 1
ATOM 749 O O . TYR A 1 104 ? 21.230 -5.532 15.008 1.00 35.69 129 TYR A O 1
ATOM 758 N N . ASN A 1 105 ? 19.485 -6.920 15.260 1.00 36.92 130 ASN A N 1
ATOM 759 C CA . ASN A 1 105 ? 19.626 -7.578 13.945 1.00 35.08 130 ASN A CA 1
ATOM 760 C C . ASN A 1 105 ? 18.763 -6.792 12.972 1.00 31.82 130 ASN A C 1
ATOM 761 O O . ASN A 1 105 ? 17.580 -6.953 13.016 1.00 31.90 130 ASN A O 1
ATOM 766 N N . GLU A 1 106 ? 19.392 -5.966 12.148 1.00 34.19 131 GLU A N 1
ATOM 767 C CA . GLU A 1 106 ? 18.699 -5.104 11.226 1.00 39.34 131 GLU A CA 1
ATOM 768 C C . GLU A 1 106 ? 17.999 -5.903 10.111 1.00 37.93 131 GLU A C 1
ATOM 769 O O . GLU A 1 106 ? 17.126 -5.378 9.408 1.00 35.88 131 GLU A O 1
ATOM 775 N N . GLN A 1 107 ? 18.414 -7.164 9.901 1.00 39.66 132 GLN A N 1
ATOM 776 C CA . GLN A 1 107 ? 17.851 -8.000 8.832 1.00 33.05 132 GLN A CA 1
ATOM 777 C C . GLN A 1 107 ? 16.469 -8.515 9.262 1.00 31.98 132 GLN A C 1
ATOM 778 O O . GLN A 1 107 ? 15.520 -8.484 8.500 1.00 33.14 132 GLN A O 1
ATOM 784 N N . THR A 1 108 ? 16.380 -8.980 10.510 1.00 35.46 133 THR A N 1
ATOM 785 C CA . THR A 1 108 ? 15.165 -9.575 11.060 1.00 35.60 133 THR A CA 1
ATOM 786 C C . THR A 1 108 ? 14.352 -8.569 11.883 1.00 38.78 133 THR A C 1
ATOM 787 O O . THR A 1 108 ? 13.205 -8.834 12.156 1.00 38.02 133 THR A O 1
ATOM 791 N N . ASN A 1 109 ? 14.933 -7.403 12.206 1.00 38.78 134 ASN A N 1
ATOM 792 C CA . ASN A 1 109 ? 14.307 -6.405 13.117 1.00 36.67 134 ASN A CA 1
ATOM 793 C C . ASN A 1 109 ? 13.933 -7.080 14.439 1.00 33.53 134 ASN A C 1
ATOM 794 O O . ASN A 1 109 ? 12.810 -6.935 14.927 1.00 39.53 134 ASN A O 1
ATOM 799 N N . THR A 1 110 ? 14.913 -7.755 15.037 1.00 34.81 135 THR A N 1
ATOM 800 C CA . THR A 1 110 ? 14.771 -8.493 16.289 1.00 31.92 135 THR A CA 1
ATOM 801 C C . THR A 1 110 ? 16.011 -8.242 17.134 1.00 31.50 135 THR A C 1
ATOM 802 O O . THR A 1 110 ? 17.072 -7.986 16.608 1.00 35.40 135 THR A O 1
ATOM 806 N N . VAL A 1 111 ? 15.844 -8.385 18.459 1.00 35.79 136 VAL A N 1
ATOM 807 C CA . VAL A 1 111 ? 16.894 -8.346 19.462 1.00 38.68 136 VAL A CA 1
ATOM 808 C C . VAL A 1 111 ? 16.882 -9.693 20.198 1.00 41.34 136 VAL A C 1
ATOM 809 O O . VAL A 1 111 ? 15.888 -10.054 20.807 1.00 41.99 136 VAL A O 1
ATOM 813 N N . ASP A 1 112 ? 17.990 -10.420 20.155 1.00 48.64 137 ASP A N 1
ATOM 814 C CA . ASP A 1 112 ? 18.164 -11.615 20.959 1.00 48.43 137 ASP A CA 1
ATOM 815 C C . ASP A 1 112 ? 18.449 -11.200 22.405 1.00 48.51 137 ASP A C 1
ATOM 816 O O . ASP A 1 112 ? 19.497 -10.611 22.679 1.00 49.14 137 ASP A O 1
ATOM 821 N N . PRO A 1 113 ? 17.538 -11.471 23.375 1.00 45.96 138 PRO A N 1
ATOM 822 C CA . PRO A 1 113 ? 17.708 -11.026 24.762 1.00 47.25 138 PRO A CA 1
ATOM 823 C C . PRO A 1 113 ? 19.043 -11.412 25.394 1.00 48.81 138 PRO A C 1
ATOM 824 O O . PRO A 1 113 ? 19.485 -10.751 26.350 1.00 48.11 138 PRO A O 1
ATOM 828 N N . THR A 1 114 ? 19.643 -12.491 24.885 1.00 50.93 139 THR A N 1
ATOM 829 C CA . THR A 1 114 ? 20.903 -13.049 25.443 1.00 49.58 139 THR A CA 1
ATOM 830 C C . THR A 1 114 ? 22.117 -12.221 25.024 1.00 50.44 139 THR A C 1
ATOM 831 O O . THR A 1 114 ? 23.203 -12.516 25.524 1.00 53.59 139 THR A O 1
ATOM 835 N N . THR A 1 115 ? 21.940 -11.251 24.124 1.00 45.45 140 THR A N 1
ATOM 836 C CA . THR A 1 115 ? 23.082 -10.405 23.688 1.00 44.62 140 THR A CA 1
ATOM 837 C C . THR A 1 115 ? 23.202 -9.197 24.614 1.00 39.65 140 THR A C 1
ATOM 838 O O . THR A 1 115 ? 24.155 -8.438 24.459 1.00 44.52 140 THR A O 1
ATOM 842 N N . ARG A 1 116 ? 22.262 -9.050 25.543 1.00 41.49 141 ARG A N 1
ATOM 843 C CA . ARG A 1 116 ? 22.266 -7.886 26.459 1.00 41.04 141 ARG A CA 1
ATOM 844 C C . ARG A 1 116 ? 23.500 -7.915 27.356 1.00 44.28 141 ARG A C 1
ATOM 845 O O . ARG A 1 116 ? 23.866 -8.990 27.840 1.00 44.26 141 ARG A O 1
ATOM 853 N N . ARG A 1 117 ? 24.090 -6.741 27.559 1.00 43.76 142 ARG A N 1
ATOM 854 C CA . ARG A 1 117 ? 25.264 -6.557 28.440 1.00 46.58 142 ARG A CA 1
ATOM 855 C C . ARG A 1 117 ? 25.099 -5.204 29.131 1.00 46.49 142 ARG A C 1
ATOM 856 O O . ARG A 1 117 ? 24.516 -4.311 28.515 1.00 46.48 142 ARG A O 1
ATOM 864 N N . THR A 1 118 ? 25.617 -5.064 30.347 1.00 44.14 143 THR A N 1
ATOM 865 C CA . THR A 1 118 ? 25.523 -3.777 31.078 1.00 42.76 143 THR A CA 1
ATOM 866 C C . THR A 1 118 ? 26.768 -2.951 30.752 1.00 39.93 143 THR A C 1
ATOM 867 O O . THR A 1 118 ? 27.857 -3.509 30.823 1.00 41.22 143 THR A O 1
ATOM 871 N N . VAL A 1 119 ? 26.603 -1.674 30.404 1.00 38.42 144 VAL A N 1
ATOM 872 C CA . VAL A 1 119 ? 27.753 -0.860 30.049 1.00 37.98 144 VAL A CA 1
ATOM 873 C C . VAL A 1 119 ? 28.023 0.200 31.125 1.00 35.25 144 VAL A C 1
ATOM 874 O O . VAL A 1 119 ? 29.135 0.666 31.237 1.00 36.60 144 VAL A O 1
ATOM 878 N N . VAL A 1 120 ? 26.998 0.577 31.900 1.00 32.50 145 VAL A N 1
ATOM 879 C CA . VAL A 1 120 ? 27.116 1.539 32.995 1.00 34.06 145 VAL A CA 1
ATOM 880 C C . VAL A 1 120 ? 26.144 1.057 34.067 1.00 35.32 145 VAL A C 1
ATOM 881 O O . VAL A 1 120 ? 25.051 0.604 33.726 1.00 34.28 145 VAL A O 1
ATOM 885 N N . THR A 1 121 ? 26.579 1.099 35.337 1.00 37.66 146 THR A N 1
ATOM 886 C CA . THR A 1 121 ? 25.809 0.589 36.450 1.00 36.10 146 THR A CA 1
ATOM 887 C C . THR A 1 121 ? 25.927 1.502 37.690 1.00 36.57 146 THR A C 1
ATOM 888 O O . THR A 1 121 ? 26.590 2.533 37.678 1.00 36.18 146 THR A O 1
ATOM 892 N N . ASN A 1 122 ? 25.182 1.140 38.740 1.00 39.97 147 ASN A N 1
ATOM 893 C CA . ASN A 1 122 ? 25.118 1.848 40.037 1.00 41.54 147 ASN A CA 1
ATOM 894 C C . ASN A 1 122 ? 24.513 3.254 39.922 1.00 40.07 147 ASN A C 1
ATOM 895 O O . ASN A 1 122 ? 24.944 4.176 40.616 1.00 41.78 147 ASN A O 1
ATOM 900 N N . MET A 1 123 ? 23.462 3.437 39.112 1.00 39.08 148 MET A N 1
ATOM 901 C CA . MET A 1 123 ? 22.897 4.786 38.933 1.00 37.46 148 MET A CA 1
ATOM 902 C C . MET A 1 123 ? 21.681 4.992 39.837 1.00 36.96 148 MET A C 1
ATOM 903 O O . MET A 1 123 ? 21.104 6.083 39.863 1.00 37.67 148 MET A O 1
ATOM 908 N N . THR A 1 124 ? 21.283 3.936 40.536 1.00 36.89 149 THR A N 1
ATOM 909 C CA . THR A 1 124 ? 20.004 3.964 41.286 1.00 42.85 149 THR A CA 1
ATOM 910 C C . THR A 1 124 ? 19.942 5.031 42.382 1.00 39.11 149 THR A C 1
ATOM 911 O O . THR A 1 124 ? 20.949 5.293 43.023 1.00 39.14 149 THR A O 1
ATOM 915 N N . ASN A 1 125 ? 18.785 5.688 42.458 1.00 41.71 150 ASN A N 1
ATOM 916 C CA . ASN A 1 125 ? 18.384 6.654 43.513 1.00 38.79 150 ASN A CA 1
ATOM 917 C C . ASN A 1 125 ? 16.870 6.860 43.427 1.00 43.44 150 ASN A C 1
ATOM 918 O O . ASN A 1 125 ? 16.274 6.488 42.412 1.00 36.39 150 ASN A O 1
ATOM 923 N N . THR A 1 126 ? 16.285 7.408 44.486 1.00 40.90 151 THR A N 1
ATOM 924 C CA . THR A 1 126 ? 14.835 7.701 44.541 1.00 40.71 151 THR A CA 1
ATOM 925 C C . THR A 1 126 ? 14.538 9.031 43.847 1.00 42.30 151 THR A C 1
ATOM 926 O O . THR A 1 126 ? 15.476 9.751 43.515 1.00 43.99 151 THR A O 1
ATOM 930 N N . ASP A 1 127 ? 13.256 9.275 43.586 1.00 38.55 152 ASP A N 1
ATOM 931 C CA . ASP A 1 127 ? 12.713 10.555 43.063 1.00 38.69 152 ASP A CA 1
ATOM 932 C C . ASP A 1 127 ? 12.974 10.683 41.552 1.00 41.50 152 ASP A C 1
ATOM 933 O O . ASP A 1 127 ? 12.118 10.399 40.755 1.00 39.72 152 ASP A O 1
ATOM 938 N N . HIS A 1 128 ? 14.167 11.113 41.156 1.00 37.37 153 HIS A N 1
ATOM 939 C CA . HIS A 1 128 ? 14.450 11.297 39.729 1.00 37.62 153 HIS A CA 1
ATOM 940 C C . HIS A 1 128 ? 15.130 10.030 39.208 1.00 36.00 153 HIS A C 1
ATOM 941 O O . HIS A 1 128 ? 16.270 9.727 39.607 1.00 34.54 153 HIS A O 1
ATOM 948 N N . VAL A 1 129 ? 14.400 9.275 38.371 1.00 30.86 154 VAL A N 1
ATOM 949 C CA . VAL A 1 129 ? 14.759 7.881 38.106 1.00 31.91 154 VAL A CA 1
ATOM 950 C C . VAL A 1 129 ? 15.092 7.652 36.622 1.00 26.98 154 VAL A C 1
ATOM 951 O O . VAL A 1 129 ? 15.428 6.526 36.252 1.00 30.21 154 VAL A O 1
ATOM 955 N N . THR A 1 130 ? 14.892 8.680 35.800 1.00 31.24 155 THR A N 1
ATOM 956 C CA . THR A 1 130 ? 15.207 8.576 34.354 1.00 29.79 155 THR A CA 1
ATOM 957 C C . THR A 1 130 ? 16.718 8.698 34.149 1.00 32.46 155 THR A C 1
ATOM 958 O O . THR A 1 130 ? 17.360 9.417 34.907 1.00 30.39 155 THR A O 1
ATOM 962 N N . ARG A 1 131 ? 17.237 7.981 33.160 1.00 29.98 156 ARG A N 1
ATOM 963 C CA . ARG A 1 131 ? 18.680 7.980 32.840 1.00 28.05 156 ARG A CA 1
ATOM 964 C C . ARG A 1 131 ? 18.798 8.242 31.339 1.00 26.69 156 ARG A C 1
ATOM 965 O O . ARG A 1 131 ? 18.948 7.290 30.597 1.00 27.58 156 ARG A O 1
ATOM 973 N N . THR A 1 132 ? 18.747 9.514 30.945 1.00 25.16 157 THR A N 1
ATOM 974 C CA . THR A 1 132 ? 18.780 9.922 29.518 1.00 24.27 157 THR A CA 1
ATOM 975 C C . THR A 1 132 ? 20.073 9.430 28.861 1.00 26.74 157 THR A C 1
ATOM 976 O O . THR A 1 132 ? 21.129 9.522 29.484 1.00 24.08 157 THR A O 1
ATOM 980 N N . LEU A 1 133 ? 19.952 8.945 27.628 1.00 27.11 158 LEU A N 1
ATOM 981 C CA . LEU A 1 133 ? 21.112 8.464 26.849 1.00 28.80 158 LEU A CA 1
ATOM 982 C C . LEU A 1 133 ? 21.262 9.314 25.586 1.00 30.46 158 LEU A C 1
ATOM 983 O O . LEU A 1 133 ? 20.262 9.548 24.905 1.00 25.49 158 LEU A O 1
ATOM 988 N N . LEU A 1 134 ? 22.480 9.783 25.328 1.00 30.93 159 LEU A N 1
ATOM 989 C CA . LEU A 1 134 ? 22.800 10.438 24.093 1.00 27.87 159 LEU A CA 1
ATOM 990 C C . LEU A 1 134 ? 24.070 9.795 23.516 1.00 30.93 159 LEU A C 1
ATOM 991 O O . LEU A 1 134 ? 25.111 9.821 24.185 1.00 28.75 159 LEU A O 1
ATOM 996 N N . LEU A 1 135 ? 24.018 9.325 22.272 1.00 30.19 160 LEU A N 1
ATOM 997 C CA . LEU A 1 135 ? 25.301 8.945 21.613 1.00 32.98 160 LEU A CA 1
ATOM 998 C C . LEU A 1 135 ? 25.726 10.130 20.769 1.00 27.42 160 LEU A C 1
ATOM 999 O O . LEU A 1 135 ? 24.961 10.641 20.009 1.00 27.72 160 LEU A O 1
ATOM 1004 N N . SER A 1 136 ? 26.976 10.556 20.925 1.00 28.65 161 SER A N 1
ATOM 1005 C CA . SER A 1 136 ? 27.524 11.641 20.156 1.00 29.56 161 SER A CA 1
ATOM 1006 C C . SER A 1 136 ? 27.469 11.285 18.668 1.00 27.12 161 SER A C 1
ATOM 1007 O O . SER A 1 136 ? 27.653 10.120 18.327 1.00 29.30 161 SER A O 1
ATOM 1010 N N . SER A 1 137 ? 27.258 12.297 17.820 1.00 27.62 162 SER A N 1
ATOM 1011 C CA . SER A 1 137 ? 27.455 12.187 16.382 1.00 31.14 162 SER A CA 1
ATOM 1012 C C . SER A 1 137 ? 28.916 12.476 16.023 1.00 31.03 162 SER A C 1
ATOM 1013 O O . SER A 1 137 ? 29.422 11.800 15.183 1.00 32.67 162 SER A O 1
ATOM 1016 N N . ARG A 1 138 ? 29.506 13.530 16.595 1.00 30.66 163 ARG A N 1
ATOM 1017 C CA . ARG A 1 138 ? 30.900 13.956 16.297 1.00 34.51 163 ARG A CA 1
ATOM 1018 C C . ARG A 1 138 ? 31.899 12.870 16.750 1.00 31.12 163 ARG A C 1
ATOM 1019 O O . ARG A 1 138 ? 32.932 12.613 16.077 1.00 32.41 163 ARG A O 1
ATOM 1027 N N . LEU A 1 139 ? 31.677 12.303 17.935 1.00 29.45 164 LEU A N 1
ATOM 1028 C CA . LEU A 1 139 ? 32.490 11.203 18.511 1.00 30.10 164 LEU A CA 1
ATOM 1029 C C . LEU A 1 139 ? 31.606 9.987 18.755 1.00 31.91 164 LEU A C 1
ATOM 1030 O O . LEU A 1 139 ? 31.174 9.749 19.863 1.00 31.69 164 LEU A O 1
ATOM 1035 N N . PRO A 1 140 ? 31.334 9.158 17.724 1.00 38.58 165 PRO A N 1
ATOM 1036 C CA . PRO A 1 140 ? 30.266 8.151 17.782 1.00 37.97 165 PRO A CA 1
ATOM 1037 C C . PRO A 1 140 ? 30.407 7.051 18.845 1.00 38.41 165 PRO A C 1
ATOM 1038 O O . PRO A 1 140 ? 29.460 6.327 19.119 1.00 40.70 165 PRO A O 1
ATOM 1042 N N . ASN A 1 141 ? 31.566 6.963 19.478 1.00 34.31 166 ASN A N 1
ATOM 1043 C CA . ASN A 1 141 ? 31.800 6.004 20.526 1.00 38.83 166 ASN A CA 1
ATOM 1044 C C . ASN A 1 141 ? 31.563 6.613 21.921 1.00 35.87 166 ASN A C 1
ATOM 1045 O O . ASN A 1 141 ? 31.712 5.891 22.904 1.00 38.09 166 ASN A O 1
ATOM 1050 N N . GLU A 1 142 ? 31.193 7.899 21.985 1.00 32.08 167 GLU A N 1
ATOM 1051 C CA . GLU A 1 142 ? 30.958 8.599 23.272 1.00 32.15 167 GLU A CA 1
ATOM 1052 C C . GLU A 1 142 ? 29.461 8.542 23.615 1.00 31.26 167 GLU A C 1
ATOM 1053 O O . GLU A 1 142 ? 28.646 8.991 22.829 1.00 30.43 167 GLU A O 1
ATOM 1059 N N . LEU A 1 143 ? 29.135 7.907 24.743 1.00 29.99 168 LEU A N 1
ATOM 1060 C CA . LEU A 1 143 ? 27.772 7.805 25.260 1.00 31.29 168 LEU A CA 1
ATOM 1061 C C . LEU A 1 143 ? 27.651 8.739 26.476 1.00 30.60 168 LEU A C 1
ATOM 1062 O O . LEU A 1 143 ? 28.428 8.659 27.444 1.00 28.85 168 LEU A O 1
ATOM 1067 N N . LEU A 1 144 ? 26.666 9.647 26.434 1.00 28.92 169 LEU A N 1
ATOM 1068 C CA . LEU A 1 144 ? 26.410 10.489 27.603 1.00 29.64 169 LEU A CA 1
ATOM 1069 C C . LEU A 1 144 ? 25.175 9.951 28.328 1.00 28.22 169 LEU A C 1
ATOM 1070 O O . LEU A 1 144 ? 24.230 9.457 27.715 1.00 26.71 169 LEU A O 1
ATOM 1075 N N . VAL A 1 145 ? 25.192 10.074 29.650 1.00 27.19 170 VAL A N 1
ATOM 1076 C CA . VAL A 1 145 ? 24.113 9.588 30.493 1.00 29.81 170 VAL A CA 1
ATOM 1077 C C . VAL A 1 145 ? 23.817 10.698 31.509 1.00 28.22 170 VAL A C 1
ATOM 1078 O O . VAL A 1 145 ? 24.743 11.165 32.176 1.00 28.94 170 VAL A O 1
ATOM 1082 N N . SER A 1 146 ? 22.525 11.020 31.697 1.00 27.44 171 SER A N 1
ATOM 1083 C CA . SER A 1 146 ? 22.061 12.060 32.615 1.00 30.61 171 SER A CA 1
ATOM 1084 C C . SER A 1 146 ? 21.375 11.386 33.789 1.00 30.65 171 SER A C 1
ATOM 1085 O O . SER A 1 146 ? 20.742 10.354 33.609 1.00 30.67 171 SER A O 1
ATOM 1088 N N . ARG A 1 147 ? 21.493 11.987 34.978 1.00 31.62 172 ARG A N 1
ATOM 1089 C CA . ARG A 1 147 ? 20.965 11.386 36.215 1.00 32.30 172 ARG A CA 1
ATOM 1090 C C . ARG A 1 147 ? 20.606 12.526 37.187 1.00 30.74 172 ARG A C 1
ATOM 1091 O O . ARG A 1 147 ? 21.410 13.437 37.442 1.00 30.94 172 ARG A O 1
ATOM 1099 N N . GLY A 1 148 ? 19.357 12.516 37.681 1.00 30.75 173 GLY A N 1
ATOM 1100 C CA . GLY A 1 148 ? 18.885 13.609 38.501 1.00 33.50 173 GLY A CA 1
ATOM 1101 C C . GLY A 1 148 ? 19.027 13.327 39.994 1.00 32.58 173 GLY A C 1
ATOM 1102 O O . GLY A 1 148 ? 19.818 12.454 40.417 1.00 34.04 173 GLY A O 1
ATOM 1103 N N . SER A 1 149 ? 18.304 14.132 40.782 1.00 34.60 174 SER A N 1
ATOM 1104 C CA . SER A 1 149 ? 18.493 14.210 42.275 1.00 39.42 174 SER A CA 1
ATOM 1105 C C . SER A 1 149 ? 17.654 13.137 42.971 1.00 41.11 174 SER A C 1
ATOM 1106 O O . SER A 1 149 ? 16.753 12.588 42.367 1.00 38.24 174 SER A O 1
ATOM 1109 N N . ALA A 1 150 ? 17.957 12.850 44.247 1.00 38.94 175 ALA A N 1
ATOM 1110 C CA . ALA A 1 150 ? 17.239 11.835 45.005 1.00 39.60 175 ALA A CA 1
ATOM 1111 C C . ALA A 1 150 ? 16.063 12.450 45.788 1.00 40.05 175 ALA A C 1
ATOM 1112 O O . ALA A 1 150 ? 15.366 11.722 46.457 1.00 45.04 175 ALA A O 1
ATOM 1114 N N . ALA A 1 151 ? 15.921 13.769 45.677 1.00 37.79 176 ALA A N 1
ATOM 1115 C CA . ALA A 1 151 ? 14.869 14.571 46.335 1.00 38.37 176 ALA A CA 1
ATOM 1116 C C . ALA A 1 151 ? 14.785 15.937 45.648 1.00 43.87 176 ALA A C 1
ATOM 1117 O O . ALA A 1 151 ? 15.673 16.254 44.852 1.00 45.99 176 ALA A O 1
ATOM 1119 N N . ASN A 1 152 ? 13.783 16.748 45.990 1.00 36.12 177 ASN A N 1
ATOM 1120 C CA . ASN A 1 152 ? 13.663 18.103 45.397 1.00 34.40 177 ASN A CA 1
ATOM 1121 C C . ASN A 1 152 ? 14.929 18.889 45.754 1.00 41.02 177 ASN A C 1
ATOM 1122 O O . ASN A 1 152 ? 15.470 19.562 44.874 1.00 35.30 177 ASN A O 1
ATOM 1127 N N . GLU A 1 153 ? 15.354 18.805 47.018 1.00 44.25 178 GLU A N 1
ATOM 1128 C CA . GLU A 1 153 ? 16.623 19.399 47.502 1.00 42.40 178 GLU A CA 1
ATOM 1129 C C . GLU A 1 153 ? 17.452 18.224 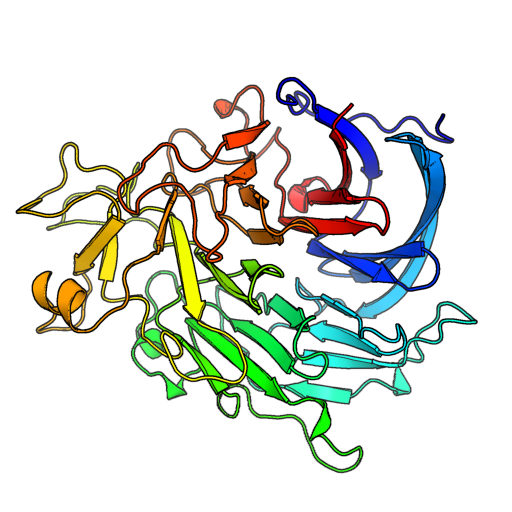48.021 1.00 46.68 178 GLU A C 1
ATOM 1130 O O . GLU A 1 153 ? 17.210 17.768 49.141 1.00 39.09 178 GLU A O 1
ATOM 1136 N N . ASP A 1 154 ? 18.398 17.764 47.212 1.00 45.08 179 ASP A N 1
ATOM 1137 C CA . ASP A 1 154 ? 19.180 16.558 47.571 1.00 41.16 179 ASP A CA 1
ATOM 1138 C C . ASP A 1 154 ? 20.537 16.989 48.121 1.00 45.79 179 ASP A C 1
ATOM 1139 O O . ASP A 1 154 ? 21.335 17.502 47.339 1.00 38.64 179 ASP A O 1
ATOM 1144 N N . PRO A 1 155 ? 20.834 16.802 49.425 1.00 50.01 180 PRO A N 1
ATOM 1145 C CA . PRO A 1 155 ? 22.139 17.209 49.955 1.00 45.36 180 PRO A CA 1
ATOM 1146 C C . PRO A 1 155 ? 23.338 16.526 49.269 1.00 41.85 180 PRO A C 1
ATOM 1147 O O . PRO A 1 155 ? 24.354 17.181 49.105 1.00 42.92 180 PRO A O 1
ATOM 1151 N N . GLN A 1 156 ? 23.190 15.244 48.897 1.00 41.06 181 GLN A N 1
ATOM 1152 C CA . GLN A 1 156 ? 24.220 14.422 48.265 1.00 42.91 181 GLN A CA 1
ATOM 1153 C C . GLN A 1 156 ? 24.573 14.943 46.856 1.00 45.15 181 GLN A C 1
ATOM 1154 O O . GLN A 1 156 ? 25.577 14.492 46.294 1.00 39.46 181 GLN A O 1
ATOM 1160 N N . ALA A 1 157 ? 23.791 15.886 46.304 1.00 40.48 182 ALA A N 1
ATOM 1161 C CA . ALA A 1 157 ? 24.143 16.575 45.047 1.00 40.47 182 ALA A CA 1
ATOM 1162 C C . ALA A 1 157 ? 25.330 17.537 45.264 1.00 38.93 182 ALA A C 1
ATOM 1163 O O . ALA A 1 157 ? 25.928 18.043 44.315 1.00 35.44 182 ALA A O 1
ATOM 1165 N N . ARG A 1 158 ? 25.674 17.747 46.535 1.00 38.61 183 ARG A N 1
ATOM 1166 C CA . ARG A 1 158 ? 26.855 18.570 46.899 1.00 38.81 183 ARG A CA 1
ATOM 1167 C C . ARG A 1 158 ? 28.103 17.684 46.867 1.00 36.21 183 ARG A C 1
ATOM 1168 O O . ARG A 1 158 ? 29.209 18.222 46.891 1.00 35.68 183 ARG A O 1
ATOM 1176 N N . ASN A 1 159 ? 27.900 16.368 46.847 1.00 41.37 184 ASN A N 1
ATOM 1177 C CA . ASN A 1 159 ? 29.008 15.382 46.823 1.00 38.89 184 ASN A CA 1
ATOM 1178 C C . ASN A 1 159 ? 29.117 14.847 45.393 1.00 42.14 184 ASN A C 1
ATOM 1179 O O . ASN A 1 159 ? 28.307 14.011 45.025 1.00 38.52 184 ASN A O 1
ATOM 1184 N N . VAL A 1 160 ? 30.151 15.248 44.660 1.00 40.73 185 VAL A N 1
ATOM 1185 C CA . VAL A 1 160 ? 30.287 14.833 43.234 1.00 38.93 185 VAL A CA 1
ATOM 1186 C C . VAL A 1 160 ? 30.375 13.308 43.153 1.00 38.33 185 VAL A C 1
ATOM 1187 O O . VAL A 1 160 ? 29.955 12.760 42.143 1.00 43.94 185 VAL A O 1
ATOM 1191 N N . THR A 1 161 ? 30.961 12.667 44.160 1.00 36.80 186 THR A N 1
ATOM 1192 C CA . THR A 1 161 ? 31.144 11.179 44.144 1.00 37.27 186 THR A CA 1
ATOM 1193 C C . THR A 1 161 ? 29.819 10.426 44.291 1.00 34.37 186 THR A C 1
ATOM 1194 O O . THR A 1 161 ? 29.736 9.239 44.005 1.00 38.57 186 THR A O 1
ATOM 1198 N N . SER A 1 162 ? 28.772 11.091 44.788 1.00 38.71 187 SER A N 1
ATOM 1199 C CA . SER A 1 162 ? 27.464 10.468 44.901 1.00 39.71 187 SER A CA 1
ATOM 1200 C C . SER A 1 162 ? 26.888 10.116 43.517 1.00 36.44 187 SER A C 1
ATOM 1201 O O . SER A 1 162 ? 26.117 9.162 43.415 1.00 37.95 187 SER A O 1
ATOM 1204 N N . GLY A 1 163 ? 27.255 10.877 42.483 1.00 37.14 188 GLY A N 1
ATOM 1205 C CA . GLY A 1 163 ? 26.745 10.607 41.126 1.00 36.31 188 GLY A CA 1
ATOM 1206 C C . GLY A 1 163 ? 25.418 11.307 40.866 1.00 37.78 188 GLY A C 1
ATOM 1207 O O . GLY A 1 163 ? 24.890 11.258 39.735 1.00 31.90 188 GLY A O 1
ATOM 1208 N N . HIS A 1 164 ? 24.863 11.910 41.910 1.00 37.53 189 HIS A N 1
ATOM 1209 C CA . HIS A 1 164 ? 23.533 12.547 41.794 1.00 36.53 189 HIS A CA 1
ATOM 1210 C C . HIS A 1 164 ? 23.637 13.865 41.051 1.00 38.78 189 HIS A C 1
ATOM 1211 O O . HIS A 1 164 ? 24.630 14.560 41.228 1.00 39.85 189 HIS A O 1
ATOM 1218 N N . SER A 1 165 ? 22.584 14.179 40.292 1.00 32.85 190 SER A N 1
ATOM 1219 C CA . SER A 1 165 ? 22.424 15.462 39.567 1.00 31.43 190 SER A CA 1
ATOM 1220 C C . SER A 1 165 ? 23.609 15.770 38.651 1.00 28.84 190 SER A C 1
ATOM 1221 O O . SER A 1 165 ? 24.176 16.851 38.778 1.00 28.39 190 SER A O 1
ATOM 1224 N N . GLN A 1 166 ? 23.962 14.840 37.767 1.00 29.29 191 GLN A N 1
ATOM 1225 C CA . GLN A 1 166 ? 25.121 15.119 36.885 1.00 31.57 191 GLN A CA 1
ATOM 1226 C C . GLN A 1 166 ? 25.009 14.398 35.538 1.00 28.97 191 GLN A C 1
ATOM 1227 O O . GLN A 1 166 ? 24.135 13.549 35.376 1.00 30.40 191 GLN A O 1
ATOM 1233 N N . ILE A 1 167 ? 25.848 14.820 34.597 1.00 28.11 192 ILE A N 1
ATOM 1234 C CA . ILE A 1 167 ? 25.956 14.181 33.257 1.00 27.64 192 ILE A CA 1
ATOM 1235 C C . ILE A 1 167 ? 27.381 13.627 33.139 1.00 28.52 192 ILE A C 1
ATOM 1236 O O . ILE A 1 167 ? 28.315 14.356 33.436 1.00 28.91 192 ILE A O 1
ATOM 1241 N N . ARG A 1 168 ? 27.496 12.364 32.744 1.00 27.97 193 ARG A N 1
ATOM 1242 C CA . ARG A 1 168 ? 28.746 11.657 32.576 1.00 31.75 193 ARG A CA 1
ATOM 1243 C C . ARG A 1 168 ? 28.865 11.196 31.119 1.00 34.67 193 ARG A C 1
ATOM 1244 O O . ARG A 1 168 ? 27.834 10.942 30.466 1.00 28.73 193 ARG A O 1
ATOM 1252 N N . ALA A 1 169 ? 30.103 11.066 30.634 1.00 29.51 194 ALA A N 1
ATOM 1253 C CA . ALA A 1 169 ? 30.419 10.575 29.290 1.00 30.15 194 ALA A CA 1
ATOM 1254 C C . ALA A 1 169 ? 31.311 9.315 29.361 1.00 35.83 194 ALA A C 1
ATOM 1255 O O . ALA A 1 169 ? 32.241 9.221 30.192 1.00 32.16 194 ALA A O 1
ATOM 1257 N N . TYR A 1 170 ? 30.998 8.331 28.520 1.00 32.26 195 TYR A N 1
ATOM 1258 C CA . TYR A 1 170 ? 31.635 7.005 28.589 1.00 35.00 195 TYR A CA 1
ATOM 1259 C C . TYR A 1 170 ? 32.135 6.638 27.202 1.00 35.14 195 TYR A C 1
ATOM 1260 O O . TYR A 1 170 ? 31.394 6.733 26.241 1.00 31.36 195 TYR A O 1
ATOM 1269 N N . ASP A 1 171 ? 33.412 6.263 27.108 1.00 34.79 196 ASP A N 1
ATOM 1270 C CA . ASP A 1 171 ? 33.954 5.761 25.821 1.00 39.40 196 ASP A CA 1
ATOM 1271 C C . ASP A 1 171 ? 33.611 4.280 25.715 1.00 41.24 196 ASP A C 1
ATOM 1272 O O . ASP A 1 171 ? 34.309 3.428 26.293 1.00 42.82 196 ASP A O 1
ATOM 1277 N N . ILE A 1 172 ? 32.534 3.982 24.995 1.00 40.41 197 ILE A N 1
ATOM 1278 C CA . ILE A 1 172 ? 32.037 2.621 24.849 1.00 47.26 197 ILE A CA 1
ATOM 1279 C C . ILE A 1 172 ? 32.981 1.794 23.960 1.00 48.19 197 ILE A C 1
ATOM 1280 O O . ILE A 1 172 ? 32.900 0.565 23.970 1.00 50.79 197 ILE A O 1
ATOM 1285 N N . SER A 1 173 ? 33.830 2.442 23.158 1.00 48.85 198 SER A N 1
ATOM 1286 C CA . SER A 1 173 ? 34.746 1.648 22.332 1.00 50.76 198 SER A CA 1
ATOM 1287 C C . SER A 1 173 ? 35.740 0.886 23.223 1.00 54.57 198 SER A C 1
ATOM 1288 O O . SER A 1 173 ? 36.186 -0.169 22.826 1.00 58.12 198 SER A O 1
ATOM 1291 N N . THR A 1 174 ? 36.027 1.398 24.437 1.00 55.39 199 THR A N 1
ATOM 1292 C CA . THR A 1 174 ? 37.057 0.847 25.338 1.00 52.87 199 THR A CA 1
ATOM 1293 C C . THR A 1 174 ? 36.543 -0.353 26.140 1.00 60.38 199 THR A C 1
ATOM 1294 O O . THR A 1 174 ? 37.250 -0.850 27.015 1.00 57.57 199 THR A O 1
ATOM 1298 N N . LEU A 1 175 ? 35.332 -0.825 25.841 1.00 58.70 200 LEU A N 1
ATOM 1299 C CA . LEU A 1 175 ? 34.674 -1.805 26.661 1.00 57.45 200 LEU A CA 1
ATOM 1300 C C . LEU A 1 175 ? 34.755 -3.169 25.964 1.00 65.66 200 LEU A C 1
ATOM 1301 O O . LEU A 1 175 ? 34.086 -3.380 24.949 1.00 58.93 200 LEU A O 1
ATOM 1306 N N . ALA A 1 176 ? 35.584 -4.071 26.515 1.00 72.99 201 ALA A N 1
ATOM 1307 C CA . ALA A 1 176 ? 35.754 -5.447 26.028 1.00 77.95 201 ALA A CA 1
ATOM 1308 C C . ALA A 1 176 ? 34.491 -6.267 26.326 1.00 74.44 201 ALA A C 1
ATOM 1309 O O . ALA A 1 176 ? 33.657 -5.869 27.117 1.00 87.80 201 ALA A O 1
ATOM 1311 N N . ALA A 1 177 ? 34.346 -7.420 25.674 1.00 85.17 202 ALA A N 1
ATOM 1312 C CA . ALA A 1 177 ? 33.271 -8.369 26.001 1.00 86.90 202 ALA A CA 1
ATOM 1313 C C . ALA A 1 177 ? 33.444 -8.876 27.439 1.00 89.51 202 ALA A C 1
ATOM 1314 O O . ALA A 1 177 ? 32.476 -8.942 28.193 1.00 84.29 202 ALA A O 1
ATOM 1316 N N . THR A 1 178 ? 34.695 -9.219 27.792 1.00 99.26 203 THR A N 1
ATOM 1317 C CA . THR A 1 178 ? 35.080 -9.834 29.084 1.00 96.88 203 THR A CA 1
ATOM 1318 C C . THR A 1 178 ? 34.787 -8.872 30.248 1.00 94.29 203 THR A C 1
ATOM 1319 O O . THR A 1 178 ? 34.208 -9.280 31.252 1.00 95.38 203 THR A O 1
ATOM 1323 N N . ASP A 1 179 ? 35.171 -7.597 30.104 1.00 91.00 204 ASP A N 1
ATOM 1324 C CA . ASP A 1 179 ? 35.212 -6.680 31.242 1.00 83.11 204 ASP A CA 1
ATOM 1325 C C . ASP A 1 179 ? 33.799 -6.194 31.577 1.00 73.05 204 ASP A C 1
ATOM 1326 O O . ASP A 1 179 ? 32.851 -6.331 30.806 1.00 74.83 204 ASP A O 1
ATOM 1331 N N . PRO A 1 180 ? 33.607 -5.669 32.795 1.00 58.08 205 PRO A N 1
ATOM 1332 C CA . PRO A 1 180 ? 32.291 -5.321 33.270 1.00 57.83 205 PRO A CA 1
ATOM 1333 C C . PRO A 1 180 ? 31.913 -3.873 32.977 1.00 53.03 205 PRO A C 1
ATOM 1334 O O . PRO A 1 180 ? 32.723 -3.129 32.530 1.00 55.78 205 PRO A O 1
ATOM 1338 N N . PRO A 1 181 ? 30.692 -3.446 33.326 1.00 49.03 206 PRO A N 1
ATOM 1339 C CA . PRO A 1 181 ? 30.278 -2.101 33.053 1.00 46.78 206 PRO A CA 1
ATOM 1340 C C . PRO A 1 181 ? 31.063 -1.063 33.853 1.00 47.70 206 PRO A C 1
ATOM 1341 O O . PRO A 1 181 ? 31.586 -1.334 34.895 1.00 47.70 206 PRO A O 1
ATOM 1345 N N . PHE A 1 182 ? 31.062 0.149 33.325 1.00 41.84 207 PHE A N 1
ATOM 1346 C CA . PHE A 1 182 ? 31.673 1.276 34.041 1.00 38.90 207 PHE A CA 1
ATOM 1347 C C . PHE A 1 182 ? 30.806 1.592 35.257 1.00 39.91 207 PHE A C 1
ATOM 1348 O O . PHE A 1 182 ? 29.594 1.409 35.240 1.00 40.13 207 PHE A O 1
ATOM 1356 N N . ASP A 1 183 ? 31.442 2.055 36.315 1.00 40.68 208 ASP A N 1
ATOM 1357 C CA . ASP A 1 183 ? 30.628 2.590 37.422 1.00 40.17 208 ASP A CA 1
ATOM 1358 C C . ASP A 1 183 ? 30.203 3.985 36.962 1.00 37.56 208 ASP A C 1
ATOM 1359 O O . ASP A 1 183 ? 30.969 4.645 36.277 1.00 37.41 208 ASP A O 1
ATOM 1364 N N . PHE A 1 184 ? 29.004 4.396 37.342 1.00 38.00 209 PHE A N 1
ATOM 1365 C CA . PHE A 1 184 ? 28.484 5.709 36.902 1.00 35.94 209 PHE A CA 1
ATOM 1366 C C . PHE A 1 184 ? 29.524 6.816 37.074 1.00 37.54 209 PHE A C 1
ATOM 1367 O O . PHE A 1 184 ? 29.751 7.545 36.146 1.00 32.98 209 PHE A O 1
ATOM 1375 N N . VAL A 1 185 ? 30.214 6.865 38.213 1.00 36.97 210 VAL A N 1
ATOM 1376 C CA . VAL A 1 185 ? 31.169 7.981 38.463 1.00 35.24 210 VAL A CA 1
ATOM 1377 C C . VAL A 1 185 ? 32.546 7.741 37.829 1.00 35.97 210 VAL A C 1
ATOM 1378 O O . VAL A 1 185 ? 33.398 8.564 38.047 1.00 37.37 210 VAL A O 1
ATOM 1382 N N . ALA A 1 186 ? 32.723 6.645 37.093 1.00 38.19 211 ALA A N 1
ATOM 1383 C CA . ALA A 1 186 ? 33.938 6.351 36.315 1.00 39.36 211 ALA A CA 1
ATOM 1384 C C . ALA A 1 186 ? 33.923 7.165 35.015 1.00 42.17 211 ALA A C 1
ATOM 1385 O O . ALA A 1 186 ? 34.981 7.317 34.427 1.00 41.62 211 ALA A O 1
ATOM 1387 N N . GLY A 1 187 ? 32.766 7.660 34.571 1.00 36.74 212 GLY A N 1
ATOM 1388 C CA . GLY A 1 187 ? 32.772 8.436 33.315 1.00 33.64 212 GLY A CA 1
ATOM 1389 C C . GLY A 1 187 ? 33.365 9.828 33.455 1.00 32.37 212 GLY A C 1
ATOM 1390 O O . GLY A 1 187 ? 33.526 10.327 34.544 1.00 34.60 212 GLY A O 1
ATOM 1391 N N . THR A 1 188 ? 33.609 10.457 32.312 1.00 29.02 213 THR A N 1
ATOM 1392 C CA . THR A 1 188 ? 34.069 11.859 32.282 1.00 30.92 213 THR A CA 1
ATOM 1393 C C . THR A 1 188 ? 32.914 12.706 32.801 1.00 33.43 213 THR A C 1
ATOM 1394 O O . THR A 1 188 ? 31.789 12.410 32.468 1.00 30.72 213 THR A O 1
ATOM 1398 N N . LEU A 1 189 ? 33.221 13.720 33.590 1.00 37.40 214 LEU A N 1
ATOM 1399 C CA . LEU A 1 189 ? 32.182 14.596 34.162 1.00 34.49 214 LEU A CA 1
ATOM 1400 C C . LEU A 1 189 ? 31.870 15.720 33.172 1.00 33.18 214 LEU A C 1
ATOM 1401 O O . LEU A 1 189 ? 32.718 16.540 32.930 1.00 30.90 214 LEU A O 1
ATOM 1406 N N . ILE A 1 190 ? 30.657 15.729 32.640 1.00 27.54 215 ILE A N 1
ATOM 1407 C CA . ILE A 1 190 ? 30.240 16.793 31.689 1.00 29.42 215 ILE A CA 1
ATOM 1408 C C . ILE A 1 190 ? 29.746 17.981 32.516 1.00 26.06 215 ILE A C 1
ATOM 1409 O O . ILE A 1 190 ? 29.980 19.088 32.125 1.00 30.23 215 ILE A O 1
ATOM 1414 N N . GLY A 1 191 ? 29.053 17.695 33.607 1.00 28.97 216 GLY A N 1
ATOM 1415 C CA . GLY A 1 191 ? 28.645 18.709 34.539 1.00 28.80 216 GLY A CA 1
ATOM 1416 C C . GLY A 1 191 ? 27.978 18.082 35.744 1.00 24.55 216 GLY A C 1
ATOM 1417 O O . GLY A 1 191 ? 27.545 16.936 35.727 1.00 25.73 216 GLY A O 1
ATOM 1418 N N . TRP A 1 192 ? 28.002 18.812 36.859 1.00 26.71 217 TRP A N 1
ATOM 1419 C CA . TRP A 1 192 ? 27.240 18.393 38.041 1.00 26.25 217 TRP A CA 1
ATOM 1420 C C . TRP A 1 192 ? 26.459 19.607 38.533 1.00 24.74 217 TRP A C 1
ATOM 1421 O O . TRP A 1 192 ? 26.468 20.651 37.899 1.00 27.42 217 TRP A O 1
ATOM 1432 N N . GLY A 1 193 ? 25.740 19.457 39.647 1.00 27.82 218 GLY A N 1
ATOM 1433 C CA . GLY A 1 193 ? 24.911 20.583 40.095 1.00 26.29 218 GLY A CA 1
ATOM 1434 C C . GLY A 1 193 ? 23.747 20.787 39.124 1.00 26.28 218 GLY A C 1
ATOM 1435 O O . GLY A 1 193 ? 23.353 21.913 38.837 1.00 28.23 218 GLY A O 1
ATOM 1436 N N . LEU A 1 194 ? 23.319 19.671 38.547 1.00 27.01 219 LEU A N 1
ATOM 1437 C CA . LEU A 1 194 ? 22.239 19.631 37.481 1.00 29.68 219 LEU A CA 1
ATOM 1438 C C . LEU A 1 194 ? 21.060 18.828 38.036 1.00 26.32 219 LEU A C 1
ATOM 1439 O O . LEU A 1 194 ? 21.056 17.568 38.076 1.00 30.50 219 LEU A O 1
ATOM 1444 N N . ARG A 1 195 ? 20.058 19.543 38.542 1.00 30.29 220 ARG A N 1
ATOM 1445 C CA . ARG A 1 195 ? 19.078 18.883 39.424 1.00 28.32 220 ARG A CA 1
ATOM 1446 C C . ARG A 1 195 ? 18.481 17.638 38.756 1.00 25.92 220 ARG A C 1
ATOM 1447 O O . ARG A 1 195 ? 18.406 16.562 39.320 1.00 30.68 220 ARG A O 1
ATOM 1455 N N . ASP A 1 196 ? 17.945 17.854 37.564 1.00 30.20 221 ASP A N 1
ATOM 1456 C CA . ASP A 1 196 ? 17.366 16.788 36.707 1.00 31.21 221 ASP A CA 1
ATOM 1457 C C . ASP A 1 196 ? 17.407 17.311 35.276 1.00 29.66 221 ASP A C 1
ATOM 1458 O O . ASP A 1 196 ? 16.425 17.828 34.820 1.00 30.75 221 ASP A O 1
ATOM 1463 N N . SER A 1 197 ? 18.569 17.223 34.647 1.00 30.01 222 SER A N 1
ATOM 1464 C CA . SER A 1 197 ? 18.756 17.699 33.260 1.00 25.99 222 SER A CA 1
ATOM 1465 C C . SER A 1 197 ? 18.457 16.530 32.314 1.00 31.24 222 SER A C 1
ATOM 1466 O O . SER A 1 197 ? 19.360 15.928 31.791 1.00 25.50 222 SER A O 1
ATOM 1469 N N . VAL A 1 198 ? 17.173 16.261 32.131 1.00 25.33 223 VAL A N 1
ATOM 1470 C CA . VAL A 1 198 ? 16.714 15.109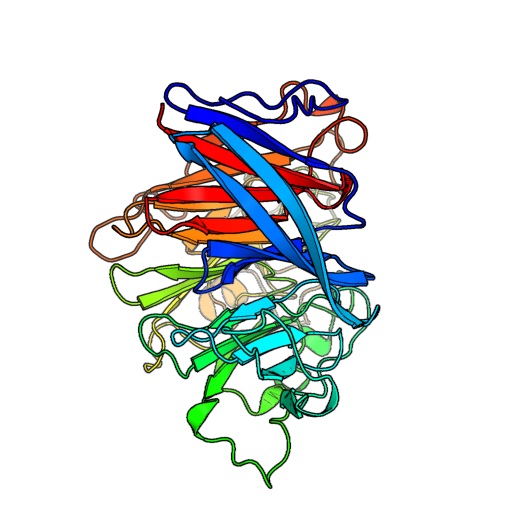 31.312 1.00 28.23 223 VAL A CA 1
ATOM 1471 C C . VAL A 1 198 ? 17.075 15.285 29.837 1.00 23.14 223 VAL A C 1
ATOM 1472 O O . VAL A 1 198 ? 17.339 14.297 29.215 1.00 27.64 223 VAL A O 1
ATOM 1476 N N . GLY A 1 199 ? 17.033 16.506 29.330 1.00 21.08 224 GLY A N 1
ATOM 1477 C CA . GLY A 1 199 ? 17.312 16.772 27.917 1.00 21.65 224 GLY A CA 1
ATOM 1478 C C . GLY A 1 199 ? 18.780 17.061 27.686 1.00 26.09 224 GLY A C 1
ATOM 1479 O O . GLY A 1 199 ? 19.285 17.971 28.295 1.00 24.22 224 GLY A O 1
ATOM 1480 N N . VAL A 1 200 ? 19.417 16.288 26.815 1.00 23.94 225 VAL A N 1
ATOM 1481 C CA . VAL A 1 200 ? 20.856 16.494 26.496 1.00 24.24 225 VAL A CA 1
ATOM 1482 C C . VAL A 1 200 ? 20.996 16.314 24.981 1.00 26.33 225 VAL A C 1
ATOM 1483 O O . VAL A 1 200 ? 20.451 15.338 24.445 1.00 25.44 225 VAL A O 1
ATOM 1487 N N . GLY A 1 201 ? 21.726 17.222 24.340 1.00 26.97 226 GLY A N 1
ATOM 1488 C CA . GLY A 1 201 ? 21.853 17.203 22.903 1.00 27.70 226 GLY A CA 1
ATOM 1489 C C . GLY A 1 201 ? 23.171 17.778 22.444 1.00 28.74 226 GLY A C 1
ATOM 1490 O O . GLY A 1 201 ? 23.877 18.454 23.211 1.00 26.80 226 GLY A O 1
ATOM 1491 N N . GLU A 1 202 ? 23.484 17.500 21.178 1.00 27.49 227 GLU A N 1
ATOM 1492 C CA . GLU A 1 202 ? 24.809 17.878 20.572 1.00 26.46 227 GLU A CA 1
ATOM 1493 C C . GLU A 1 202 ? 24.538 18.776 19.396 1.00 25.89 227 GLU A C 1
ATOM 1494 O O . GLU A 1 202 ? 23.719 18.414 18.546 1.00 28.76 227 GLU A O 1
ATOM 1500 N N . ASN A 1 203 ? 25.120 19.965 19.420 1.00 24.37 228 ASN A N 1
ATOM 1501 C CA . ASN A 1 203 ? 24.997 20.919 18.334 1.00 23.83 228 ASN A CA 1
ATOM 1502 C C . ASN A 1 203 ? 25.961 20.581 17.199 1.00 32.85 228 ASN A C 1
ATOM 1503 O O . ASN A 1 203 ? 27.172 20.791 17.376 1.00 28.91 228 ASN A O 1
ATOM 1508 N N . PRO A 1 204 ? 25.476 20.194 15.986 1.00 29.17 229 PRO A N 1
ATOM 1509 C CA . PRO A 1 204 ? 26.391 19.831 14.890 1.00 29.26 229 PRO A CA 1
ATOM 1510 C C . PRO A 1 204 ? 27.293 20.956 14.353 1.00 29.40 229 PRO A C 1
ATOM 1511 O O . PRO A 1 204 ? 28.283 20.655 13.704 1.00 32.46 229 PRO A O 1
ATOM 1515 N N . THR A 1 205 ? 26.957 22.226 14.590 1.00 27.76 230 THR A N 1
ATOM 1516 C CA . THR A 1 205 ? 27.785 23.343 14.161 1.00 30.33 230 THR A CA 1
ATOM 1517 C C . THR A 1 205 ? 29.232 23.119 14.661 1.00 31.68 230 THR A C 1
ATOM 1518 O O . THR A 1 205 ? 30.180 23.326 13.945 1.00 29.35 230 THR A O 1
ATOM 1522 N N . ASN A 1 206 ? 29.388 22.744 15.930 1.00 28.72 231 ASN A N 1
ATOM 1523 C CA . ASN A 1 206 ? 30.765 22.606 16.477 1.00 28.28 231 ASN A CA 1
ATOM 1524 C C . ASN A 1 206 ? 30.902 21.422 17.431 1.00 29.96 231 ASN A C 1
ATOM 1525 O O . ASN A 1 206 ? 32.009 21.198 17.881 1.00 28.46 231 ASN A O 1
ATOM 1530 N N . GLY A 1 207 ? 29.811 20.711 17.716 1.00 25.02 232 GLY A N 1
ATOM 1531 C CA . GLY A 1 207 ? 29.862 19.564 18.635 1.00 25.22 232 GLY A CA 1
ATOM 1532 C C . GLY A 1 207 ? 29.566 19.973 20.070 1.00 24.47 232 GLY A C 1
ATOM 1533 O O . GLY A 1 207 ? 29.723 19.166 20.959 1.00 28.65 232 GLY A O 1
ATOM 1534 N N . GLY A 1 208 ? 29.120 21.204 20.272 1.00 25.60 233 GLY A N 1
ATOM 1535 C CA . GLY A 1 208 ? 28.778 21.678 21.622 1.00 26.85 233 GLY A CA 1
ATOM 1536 C C . GLY A 1 208 ? 27.744 20.796 22.292 1.00 26.51 233 GLY A C 1
ATOM 1537 O O . GLY A 1 208 ? 26.794 20.404 21.634 1.00 26.71 233 GLY A O 1
ATOM 1538 N N . ILE A 1 209 ? 27.952 20.513 23.572 1.00 23.64 234 ILE A N 1
ATOM 1539 C CA . ILE A 1 209 ? 27.031 19.687 24.394 1.00 27.17 234 ILE A CA 1
ATOM 1540 C C . ILE A 1 209 ? 26.102 20.620 25.181 1.00 29.99 234 ILE A C 1
ATOM 1541 O O . ILE A 1 209 ? 26.596 21.497 25.861 1.00 26.17 234 ILE A O 1
ATOM 1546 N N . TRP A 1 210 ? 24.796 20.379 25.070 1.00 29.68 235 TRP A N 1
ATOM 1547 C CA . TRP A 1 210 ? 23.753 21.235 25.691 1.00 26.74 235 TRP A CA 1
ATOM 1548 C C . TRP A 1 210 ? 22.787 20.386 26.515 1.00 25.85 235 TRP A C 1
ATOM 1549 O O . TRP A 1 210 ? 22.518 19.264 26.128 1.00 24.46 235 TRP A O 1
ATOM 1560 N N . SER A 1 211 ? 22.304 20.935 27.623 1.00 27.45 236 SER A N 1
ATOM 1561 C CA . SER A 1 211 ? 21.319 20.213 28.461 1.00 24.01 236 SER A CA 1
ATOM 1562 C C . SER A 1 211 ? 20.224 21.189 28.886 1.00 27.03 236 SER A C 1
ATOM 1563 O O . SER A 1 211 ? 20.468 22.395 28.858 1.00 25.59 236 SER A O 1
ATOM 1566 N N . VAL A 1 212 ? 19.045 20.655 29.186 1.00 28.39 237 VAL A N 1
ATOM 1567 C CA . VAL A 1 212 ? 17.901 21.486 29.653 1.00 25.31 237 VAL A CA 1
ATOM 1568 C C . VAL A 1 212 ? 17.573 20.998 31.064 1.00 22.94 237 VAL A C 1
ATOM 1569 O O . VAL A 1 212 ? 17.554 19.794 31.280 1.00 24.61 237 VAL A O 1
ATOM 1573 N N . GLU A 1 213 ? 17.289 21.940 31.956 1.00 26.70 238 GLU A N 1
ATOM 1574 C CA . GLU A 1 213 ? 17.162 21.656 33.403 1.00 27.92 238 GLU A CA 1
ATOM 1575 C C . GLU A 1 213 ? 15.735 21.787 33.942 1.00 25.10 238 GLU A C 1
ATOM 1576 O O . GLU A 1 213 ? 15.062 22.752 33.592 1.00 30.31 238 GLU A O 1
ATOM 1582 N N . ASN A 1 214 ? 15.318 20.808 34.747 1.00 25.72 239 ASN A N 1
ATOM 1583 C CA . ASN A 1 214 ? 14.057 20.902 35.521 1.00 27.51 239 ASN A CA 1
ATOM 1584 C C . ASN A 1 214 ? 14.508 21.408 36.893 1.00 24.76 239 ASN A C 1
ATOM 1585 O O . ASN A 1 214 ? 15.045 20.623 37.661 1.00 28.09 239 ASN A O 1
ATOM 1590 N N . SER A 1 215 ? 14.277 22.686 37.163 1.00 25.95 240 SER A N 1
ATOM 1591 C CA . SER A 1 215 ? 14.797 23.344 38.386 1.00 29.12 240 SER A CA 1
ATOM 1592 C C . SER A 1 215 ? 13.967 23.056 39.643 1.00 31.53 240 SER A C 1
ATOM 1593 O O . SER A 1 215 ? 12.981 22.329 39.569 1.00 31.64 240 SER A O 1
ATOM 1596 N N . VAL A 1 216 ? 14.414 23.604 40.769 1.00 30.10 241 VAL A N 1
ATOM 1597 C CA . VAL A 1 216 ? 13.793 23.317 42.092 1.00 33.11 241 VAL A CA 1
ATOM 1598 C C . VAL A 1 216 ? 12.339 23.799 42.176 1.00 29.17 241 VAL A C 1
ATOM 1599 O O . VAL A 1 216 ? 11.985 24.809 41.572 1.00 32.56 241 VAL A O 1
ATOM 1603 N N . ASP A 1 217 ? 11.544 23.009 42.885 1.00 32.71 242 ASP A N 1
ATOM 1604 C CA . ASP A 1 217 ? 10.118 23.256 43.207 1.00 35.25 242 ASP A CA 1
ATOM 1605 C C . ASP A 1 217 ? 10.031 23.986 44.561 1.00 42.42 242 ASP A C 1
ATOM 1606 O O . ASP A 1 217 ? 10.871 23.735 45.444 1.00 38.56 242 ASP A O 1
ATOM 1611 N N . ASP A 1 218 ? 9.010 24.847 44.694 1.00 41.69 243 ASP A N 1
ATOM 1612 C CA . ASP A 1 218 ? 8.617 25.492 45.952 1.00 44.75 243 ASP A CA 1
ATOM 1613 C C . ASP A 1 218 ? 9.784 26.338 46.458 1.00 41.76 243 ASP A C 1
ATOM 1614 O O . ASP A 1 218 ? 10.140 26.232 47.631 1.00 49.79 243 ASP A O 1
ATOM 1619 N N . LEU A 1 219 ? 10.381 27.114 45.541 1.00 41.75 244 LEU A N 1
ATOM 1620 C CA . LEU A 1 219 ? 11.480 28.046 45.829 1.00 40.95 244 LEU A CA 1
ATOM 1621 C C . LEU A 1 219 ? 11.011 29.124 46.830 1.00 46.73 244 LEU A C 1
ATOM 1622 O O . LEU A 1 219 ? 9.958 29.729 46.644 1.00 41.55 244 LEU A O 1
ATOM 1627 N N . THR A 1 220 ? 11.817 29.346 47.881 1.00 41.17 245 THR A N 1
ATOM 1628 C CA . THR A 1 220 ? 11.707 30.514 48.779 1.00 43.86 245 THR A CA 1
ATOM 1629 C C . THR A 1 220 ? 12.946 31.379 48.589 1.00 49.91 245 THR A C 1
ATOM 1630 O O . THR A 1 220 ? 14.007 30.849 48.245 1.00 51.98 245 THR A O 1
ATOM 1634 N N . ARG A 1 221 ? 12.782 32.689 48.789 1.00 49.12 246 ARG A N 1
ATOM 1635 C CA . ARG A 1 221 ? 13.854 33.663 48.766 1.00 46.93 246 ARG A CA 1
ATOM 1636 C C . ARG A 1 221 ? 13.725 34.561 50.007 1.00 55.38 246 ARG A C 1
ATOM 1637 O O . ARG A 1 221 ? 12.785 35.356 50.123 1.00 45.15 246 ARG A O 1
ATOM 1645 N N . GLU A 1 222 ? 14.695 34.447 50.921 1.00 58.04 247 GLU A N 1
ATOM 1646 C CA . GLU A 1 222 ? 14.623 35.167 52.202 1.00 59.92 247 GLU A CA 1
ATOM 1647 C C . GLU A 1 222 ? 13.253 34.865 52.829 1.00 57.01 247 GLU A C 1
ATOM 1648 O O . GLU A 1 222 ? 12.520 35.775 53.190 1.00 55.99 247 GLU A O 1
ATOM 1654 N N . GLY A 1 223 ? 12.926 33.567 52.891 1.00 56.47 248 GLY A N 1
ATOM 1655 C CA . GLY A 1 223 ? 11.715 33.018 53.504 1.00 55.28 248 GLY A CA 1
ATOM 1656 C C . GLY A 1 223 ? 10.453 33.167 52.658 1.00 49.37 248 GLY A C 1
ATOM 1657 O O . GLY A 1 223 ? 9.496 32.442 52.880 1.00 56.07 248 GLY A O 1
ATOM 1658 N N . VAL A 1 224 ? 10.435 34.183 51.798 1.00 48.13 249 VAL A N 1
ATOM 1659 C CA . VAL A 1 224 ? 9.250 34.525 50.959 1.00 50.36 249 VAL A CA 1
ATOM 1660 C C . VAL A 1 224 ? 9.011 33.451 49.893 1.00 54.02 249 VAL A C 1
ATOM 1661 O O . VAL A 1 224 ? 9.982 33.008 49.276 1.00 45.34 249 VAL A O 1
ATOM 1665 N N . ASP A 1 225 ? 7.742 33.127 49.643 1.00 56.11 250 ASP A N 1
ATOM 1666 C CA . ASP A 1 225 ? 7.381 32.119 48.616 1.00 54.90 250 ASP A CA 1
ATOM 1667 C C . ASP A 1 225 ? 7.385 32.834 47.265 1.00 51.49 250 ASP A C 1
ATOM 1668 O O . ASP A 1 225 ? 6.516 33.676 47.039 1.00 50.85 250 ASP A O 1
ATOM 1673 N N . VAL A 1 226 ? 8.369 32.516 46.426 1.00 48.98 251 VAL A N 1
ATOM 1674 C CA . VAL A 1 226 ? 8.543 33.173 45.098 1.00 42.01 251 VAL A CA 1
ATOM 1675 C C . VAL A 1 226 ? 8.498 32.116 43.982 1.00 38.05 251 VAL A C 1
ATOM 1676 O O . VAL A 1 226 ? 8.883 32.444 42.856 1.00 41.23 251 VAL A O 1
ATOM 1680 N N . HIS A 1 227 ? 7.992 30.921 44.288 1.00 40.27 252 HIS A N 1
ATOM 1681 C CA . HIS A 1 227 ? 7.959 29.758 43.359 1.00 44.83 252 HIS A CA 1
ATOM 1682 C C . HIS A 1 227 ? 7.096 29.985 42.111 1.00 50.41 252 HIS A C 1
ATOM 1683 O O . HIS A 1 227 ? 7.393 29.357 41.093 1.00 42.57 252 HIS A O 1
ATOM 1690 N N . GLN A 1 228 ? 6.054 30.808 42.185 1.00 41.91 253 GLN A N 1
ATOM 1691 C CA . GLN A 1 228 ? 5.163 30.942 41.029 1.00 46.88 253 GLN A CA 1
ATOM 1692 C C . GLN A 1 228 ? 5.991 31.155 39.743 1.00 42.85 253 GLN A C 1
ATOM 1693 O O . GLN A 1 228 ? 5.753 30.437 38.762 1.00 45.72 253 GLN A O 1
ATOM 1699 N N . ASP A 1 229 ? 6.943 32.102 39.732 1.00 38.86 254 ASP A N 1
ATOM 1700 C CA . ASP A 1 229 ? 7.702 32.481 38.512 1.00 37.46 254 ASP A CA 1
ATOM 1701 C C . ASP A 1 229 ? 9.229 32.356 38.695 1.00 32.70 254 ASP A C 1
ATOM 1702 O O . ASP A 1 229 ? 9.971 33.000 37.985 1.00 37.77 254 ASP A O 1
ATOM 1707 N N . ASN A 1 230 ? 9.647 31.542 39.661 1.00 32.93 255 ASN A N 1
ATOM 1708 C CA . ASN A 1 230 ? 11.090 31.298 39.916 1.00 33.65 255 ASN A CA 1
ATOM 1709 C C . ASN A 1 230 ? 11.281 29.871 40.441 1.00 32.32 255 ASN A C 1
ATOM 1710 O O . ASN A 1 230 ? 10.328 29.298 40.968 1.00 35.85 255 ASN A O 1
ATOM 1715 N N . PRO A 1 231 ? 12.476 29.266 40.293 1.00 29.37 256 PRO A N 1
ATOM 1716 C CA . PRO A 1 231 ? 13.529 29.825 39.466 1.00 31.64 256 PRO A CA 1
ATOM 1717 C C . PRO A 1 231 ? 13.288 29.465 37.996 1.00 34.07 256 PRO A C 1
ATOM 1718 O O . PRO A 1 231 ? 12.463 28.642 37.714 1.00 35.76 256 PRO A O 1
ATOM 1722 N N . GLY A 1 232 ? 14.027 30.095 37.093 1.00 31.34 257 GLY A N 1
ATOM 1723 C CA . GLY A 1 232 ? 13.855 29.764 35.672 1.00 33.75 257 GLY A CA 1
ATOM 1724 C C . GLY A 1 232 ? 14.360 28.375 35.322 1.00 28.68 257 GLY A C 1
ATOM 1725 O O . GLY A 1 232 ? 15.221 27.842 36.025 1.00 28.79 257 GLY A O 1
ATOM 1726 N N . GLU A 1 233 ? 13.728 27.745 34.340 1.00 29.67 258 GLU A N 1
ATOM 1727 C CA . GLU A 1 233 ? 14.280 26.463 33.789 1.00 31.32 258 GLU A CA 1
ATOM 1728 C C . GLU A 1 233 ? 15.572 26.920 33.086 1.00 28.88 258 GLU A C 1
ATOM 1729 O O . GLU A 1 233 ? 15.743 28.107 32.899 1.00 27.54 258 GLU A O 1
ATOM 1735 N N . GLU A 1 234 ? 16.445 26.000 32.687 1.00 29.38 259 GLU A N 1
ATOM 1736 C CA . GLU A 1 234 ? 17.717 26.506 32.116 1.00 27.42 259 GLU A CA 1
ATOM 1737 C C . GLU A 1 234 ? 18.184 25.728 30.888 1.00 25.00 259 GLU A C 1
ATOM 1738 O O . GLU A 1 234 ? 17.789 24.585 30.720 1.00 25.71 259 GLU A O 1
ATOM 1744 N N . LEU A 1 235 ? 18.967 26.411 30.058 1.00 26.44 260 LEU A N 1
ATOM 1745 C CA . LEU A 1 235 ? 19.724 25.800 28.942 1.00 25.23 260 LEU A CA 1
ATOM 1746 C C . LEU A 1 235 ? 21.184 25.928 29.386 1.00 25.74 260 LEU A C 1
ATOM 1747 O O . LEU A 1 235 ? 21.646 27.060 29.534 1.00 26.78 260 LEU A O 1
ATOM 1752 N N . ASN A 1 236 ? 21.860 24.800 29.579 1.00 26.69 261 ASN A N 1
ATOM 1753 C CA . ASN A 1 236 ? 23.251 24.785 30.095 1.00 27.71 261 ASN A CA 1
ATOM 1754 C C . ASN A 1 236 ? 24.210 24.300 29.004 1.00 30.72 261 ASN A C 1
ATOM 1755 O O . ASN A 1 236 ? 23.859 23.362 28.295 1.00 26.31 261 ASN A O 1
ATOM 1760 N N . PHE A 1 237 ? 25.383 24.930 28.928 1.00 28.73 262 PHE A N 1
ATOM 1761 C CA . PHE A 1 237 ? 26.438 24.596 27.941 1.00 28.44 262 PHE A CA 1
ATOM 1762 C C . PHE A 1 237 ? 27.559 23.825 28.652 1.00 29.28 262 PHE A C 1
ATOM 1763 O O . PHE A 1 237 ? 28.029 24.278 29.687 1.00 27.28 262 PHE A O 1
ATOM 1771 N N . HIS A 1 238 ? 27.970 22.692 28.082 1.00 26.96 263 HIS A N 1
ATOM 1772 C CA . HIS A 1 238 ? 28.982 21.835 28.685 1.00 27.94 263 HIS A CA 1
ATOM 1773 C C . HIS A 1 238 ? 30.261 21.674 27.832 1.00 26.11 263 HIS A C 1
ATOM 1774 O O . HIS A 1 238 ? 30.907 20.628 27.963 1.00 27.36 263 HIS A O 1
ATOM 1781 N N . GLY A 1 239 ? 30.540 22.658 26.983 1.00 28.64 264 GLY A N 1
ATOM 1782 C CA . GLY A 1 239 ? 31.689 22.627 26.050 1.00 30.87 264 GLY A CA 1
ATOM 1783 C C . GLY A 1 239 ? 31.543 21.548 24.996 1.00 31.88 264 GLY A C 1
ATOM 1784 O O . GLY A 1 239 ? 30.455 21.238 24.523 1.00 28.30 264 GLY A O 1
ATOM 1785 N N . ILE A 1 240 ? 32.664 20.944 24.597 1.00 30.59 265 ILE A N 1
ATOM 1786 C CA . ILE A 1 240 ? 32.665 20.051 23.456 1.00 32.44 265 ILE A CA 1
ATOM 1787 C C . ILE A 1 240 ? 33.318 18.756 23.888 1.00 35.51 265 ILE A C 1
ATOM 1788 O O . ILE A 1 240 ? 34.297 18.779 24.690 1.00 34.03 265 ILE A O 1
ATOM 1793 N N . LEU A 1 241 ? 32.749 17.626 23.475 1.00 29.60 266 LEU A N 1
ATOM 1794 C CA . LEU A 1 241 ? 33.356 16.354 23.863 1.00 32.51 266 LEU A CA 1
ATOM 1795 C C . LEU A 1 241 ? 34.790 16.275 23.315 1.00 36.94 266 LEU A C 1
ATOM 1796 O O . LEU A 1 241 ? 35.004 16.678 22.187 1.00 32.22 266 LEU A O 1
ATOM 1801 N N . GLY A 1 242 ? 35.707 15.700 24.102 1.00 36.28 267 GLY A N 1
ATOM 1802 C CA . GLY A 1 242 ? 37.125 15.594 23.725 1.00 44.58 267 GLY A CA 1
ATOM 1803 C C . GLY A 1 242 ? 37.918 16.870 23.992 1.00 41.79 267 GLY A C 1
ATOM 1804 O O . GLY A 1 242 ? 38.982 17.117 23.322 1.00 38.45 267 GLY A O 1
ATOM 1805 N N . ASN A 1 243 ? 37.384 17.712 24.888 1.00 37.00 268 ASN A N 1
ATOM 1806 C CA . ASN A 1 243 ? 38.099 18.876 25.387 1.00 30.76 268 ASN A CA 1
ATOM 1807 C C . ASN A 1 243 ? 37.524 19.249 26.753 1.00 38.52 268 ASN A C 1
ATOM 1808 O O . ASN A 1 243 ? 36.374 18.865 27.092 1.00 33.63 268 ASN A O 1
ATOM 1813 N N . THR A 1 244 ? 38.307 19.998 27.545 1.00 31.03 269 THR A N 1
ATOM 1814 C CA . THR A 1 244 ? 37.919 20.326 28.917 1.00 32.74 269 THR A CA 1
ATOM 1815 C C . THR A 1 244 ? 37.371 21.745 29.040 1.00 28.97 269 THR A C 1
ATOM 1816 O O . THR A 1 244 ? 36.835 22.086 30.074 1.00 37.38 269 THR A O 1
ATOM 1820 N N . ALA A 1 245 ? 37.486 22.579 28.018 1.00 28.48 270 ALA A N 1
ATOM 1821 C CA . ALA A 1 245 ? 37.031 23.947 28.163 1.00 32.30 270 ALA A CA 1
ATOM 1822 C C . ALA A 1 245 ? 35.500 23.936 28.386 1.00 36.77 270 ALA A C 1
ATOM 1823 O O . ALA A 1 245 ? 34.778 23.250 27.623 1.00 33.12 270 ALA A O 1
ATOM 1825 N N . ASN A 1 246 ? 35.062 24.729 29.360 1.00 31.57 271 ASN A N 1
ATOM 1826 C CA . ASN A 1 246 ? 33.627 24.953 29.653 1.00 36.45 271 ASN A CA 1
ATOM 1827 C C . ASN A 1 246 ? 32.927 23.651 30.013 1.00 32.43 271 ASN A C 1
ATOM 1828 O O . ASN A 1 246 ? 31.731 23.593 29.844 1.00 38.37 271 ASN A O 1
ATOM 1833 N N . GLN A 1 247 ? 33.655 22.677 30.534 1.00 32.12 272 GLN A N 1
ATOM 1834 C CA . GLN A 1 247 ? 33.067 21.353 30.809 1.00 29.15 272 GLN A CA 1
ATOM 1835 C C . GLN A 1 247 ? 33.462 20.879 32.202 1.00 36.24 272 GLN A C 1
ATOM 1836 O O . GLN A 1 247 ? 34.554 21.214 32.640 1.00 36.42 272 GLN A O 1
ATOM 1842 N N . GLY A 1 248 ? 32.571 20.142 32.857 1.00 30.70 273 GLY A N 1
ATOM 1843 C CA . GLY A 1 248 ? 32.841 19.538 34.171 1.00 27.80 273 GLY A CA 1
ATOM 1844 C C . GLY A 1 248 ? 32.506 20.413 35.360 1.00 27.44 273 GLY A C 1
ATOM 1845 O O . GLY A 1 248 ? 32.675 19.938 36.452 1.00 31.23 273 GLY A O 1
ATOM 1846 N N . GLY A 1 249 ? 32.061 21.645 35.138 1.00 29.80 274 GLY A N 1
ATOM 1847 C CA . GLY A 1 249 ? 31.701 22.567 36.184 1.00 30.21 274 GLY A CA 1
ATOM 1848 C C . GLY A 1 249 ? 30.432 22.170 36.956 1.00 32.07 274 GLY A C 1
ATOM 1849 O O . GLY A 1 249 ? 29.757 21.172 36.630 1.00 33.08 274 GLY A O 1
ATOM 1850 N N . ASN A 1 250 ? 30.181 22.912 38.034 1.00 31.41 275 ASN A N 1
ATOM 1851 C CA . ASN A 1 250 ? 28.989 22.735 38.900 1.00 33.21 275 ASN A CA 1
ATOM 1852 C C . ASN A 1 250 ? 27.966 23.786 38.473 1.00 27.26 275 ASN A C 1
ATOM 1853 O O . ASN A 1 250 ? 28.243 24.956 38.583 1.00 27.89 275 ASN A O 1
ATOM 1858 N N . TYR A 1 251 ? 26.794 23.341 38.040 1.00 31.19 276 TYR A N 1
ATOM 1859 C CA . TYR A 1 251 ? 25.774 24.271 37.506 1.00 32.58 276 TYR A CA 1
ATOM 1860 C C . TYR A 1 251 ? 24.899 24.892 38.605 1.00 36.12 276 TYR A C 1
ATOM 1861 O O . TYR A 1 251 ? 23.971 25.594 38.262 1.00 26.96 276 TYR A O 1
ATOM 1870 N N . GLY A 1 252 ? 25.243 24.645 39.870 1.00 33.62 277 GLY A N 1
ATOM 1871 C CA . GLY A 1 252 ? 24.609 25.323 41.018 1.00 35.85 277 GLY A CA 1
ATOM 1872 C C . GLY A 1 252 ? 23.690 24.514 41.912 1.00 33.68 277 GLY A C 1
ATOM 1873 O O . GLY A 1 252 ? 23.712 24.786 43.112 1.00 34.77 277 GLY A O 1
ATOM 1874 N N . TYR A 1 253 ? 22.996 23.492 41.418 1.00 33.82 278 TYR A N 1
ATOM 1875 C CA . TYR A 1 253 ? 22.077 22.763 42.333 1.00 33.53 278 TYR A CA 1
ATOM 1876 C C . TYR A 1 253 ? 22.874 21.986 43.386 1.00 38.49 278 TYR A C 1
ATOM 1877 O O . TYR A 1 253 ? 23.797 21.278 43.010 1.00 33.17 278 TYR A O 1
ATOM 1886 N N . PRO A 1 254 ? 22.498 21.987 44.684 1.00 37.39 279 PRO A N 1
ATOM 1887 C CA . PRO A 1 254 ? 21.328 22.684 45.217 1.00 35.56 279 PRO A CA 1
ATOM 1888 C C . PRO A 1 254 ? 21.603 23.989 45.983 1.00 39.91 279 PRO A C 1
ATOM 1889 O O . PRO A 1 254 ? 20.813 24.326 46.826 1.00 38.67 279 PRO A O 1
ATOM 1893 N N . ASP A 1 255 ? 22.739 24.640 45.737 1.00 36.36 280 ASP A N 1
ATOM 1894 C CA . ASP A 1 255 ? 23.075 25.887 46.471 1.00 37.06 280 ASP A CA 1
ATOM 1895 C C . ASP A 1 255 ? 22.772 27.156 45.667 1.00 35.82 280 ASP A C 1
ATOM 1896 O O . ASP A 1 255 ? 22.735 28.220 46.277 1.00 38.55 280 ASP A O 1
ATOM 1901 N N . CYS A 1 256 ? 22.529 27.045 44.363 1.00 31.40 281 CYS A N 1
ATOM 1902 C CA . CYS A 1 256 ? 22.359 28.202 43.520 1.00 29.64 281 CYS A CA 1
ATOM 1903 C C . CYS A 1 256 ? 21.328 27.852 42.425 1.00 38.17 281 CYS A C 1
ATOM 1904 O O . CYS A 1 256 ? 21.332 26.701 41.952 1.00 32.95 281 CYS A O 1
ATOM 1907 N N . TYR A 1 257 ? 20.462 28.818 42.099 1.00 40.39 282 TYR A N 1
ATOM 1908 C CA . TYR A 1 257 ? 19.322 28.695 41.148 1.00 36.89 282 TYR A CA 1
ATOM 1909 C C . TYR A 1 257 ? 19.320 29.942 40.281 1.00 37.01 282 TYR A C 1
ATOM 1910 O O . TYR A 1 257 ? 19.932 30.934 40.658 1.00 40.38 282 TYR A O 1
ATOM 1919 N N . ALA A 1 258 ? 18.671 29.882 39.096 1.00 32.19 283 ALA A N 1
ATOM 1920 C CA . ALA A 1 258 ? 18.812 30.916 38.116 1.00 30.50 283 ALA A CA 1
ATOM 1921 C C . ALA A 1 258 ? 17.575 31.820 38.136 1.00 30.35 283 ALA A C 1
ATOM 1922 O O . ALA A 1 258 ? 16.486 31.310 38.217 1.00 34.28 283 ALA A O 1
ATOM 1924 N N . LEU A 1 259 ? 17.767 33.111 37.853 1.00 36.00 284 LEU A N 1
ATOM 1925 C CA . LEU A 1 259 ? 16.682 34.069 37.967 1.00 42.28 284 LEU A CA 1
ATOM 1926 C C . LEU A 1 259 ? 15.872 34.155 36.663 1.00 38.02 284 LEU A C 1
ATOM 1927 O O . LEU A 1 259 ? 16.395 34.496 35.613 1.00 36.48 284 LEU A O 1
ATOM 1932 N N . TRP A 1 260 ? 14.549 33.971 36.799 1.00 40.54 285 TRP A N 1
ATOM 1933 C CA . TRP A 1 260 ? 13.583 34.200 35.701 1.00 36.88 285 TRP A CA 1
ATOM 1934 C C . TRP A 1 260 ? 12.866 35.563 35.849 1.00 36.98 285 TRP A C 1
ATOM 1935 O O . TRP A 1 260 ? 12.913 36.400 34.948 1.00 41.61 285 TRP A O 1
ATOM 1946 N N . SER A 1 261 ? 12.149 35.732 36.962 1.00 42.79 286 SER A N 1
ATOM 1947 C CA . SER A 1 261 ? 11.324 36.949 37.214 1.00 46.40 286 SER A CA 1
ATOM 1948 C C . SER A 1 261 ? 11.945 37.792 38.330 1.00 41.95 286 SER A C 1
ATOM 1949 O O . SER A 1 261 ? 12.110 37.329 39.448 1.00 43.54 286 SER A O 1
ATOM 1952 N N . THR A 1 262 ? 12.220 39.048 37.993 1.00 41.93 287 THR A N 1
ATOM 1953 C CA . THR A 1 262 ? 12.875 40.013 38.876 1.00 48.36 287 THR A CA 1
ATOM 1954 C C . THR A 1 262 ? 11.846 40.793 39.696 1.00 53.40 287 THR A C 1
ATOM 1955 O O . THR A 1 262 ? 12.197 41.443 40.666 1.00 54.96 287 THR A O 1
ATOM 1959 N N . ALA A 1 263 ? 10.580 40.747 39.281 1.00 58.13 288 ALA A N 1
ATOM 1960 C CA . ALA A 1 263 ? 9.562 41.549 39.912 1.00 61.16 288 ALA A CA 1
ATOM 1961 C C . ALA A 1 263 ? 9.249 40.936 41.281 1.00 58.13 288 ALA A C 1
ATOM 1962 O O . ALA A 1 263 ? 8.936 39.757 41.380 1.00 51.04 288 ALA A O 1
ATOM 1964 N N . GLY A 1 264 ? 9.404 41.743 42.337 1.00 62.04 289 GLY A N 1
ATOM 1965 C CA . GLY A 1 264 ? 9.063 41.356 43.721 1.00 59.25 289 GLY A CA 1
ATOM 1966 C C . GLY A 1 264 ? 10.074 40.399 44.345 1.00 61.81 289 GLY A C 1
ATOM 1967 O O . GLY A 1 264 ? 9.806 39.793 45.387 1.00 56.09 289 GLY A O 1
ATOM 1968 N N . PHE A 1 265 ? 11.247 40.252 43.721 1.00 60.09 290 PHE A N 1
ATOM 1969 C CA . PHE A 1 265 ? 12.198 39.250 44.156 1.00 56.79 290 PHE A CA 1
ATOM 1970 C C . PHE A 1 265 ? 12.961 39.786 45.365 1.00 48.26 290 PHE A C 1
ATOM 1971 O O . PHE A 1 265 ? 13.688 40.769 45.242 1.00 54.17 290 PHE A O 1
ATOM 1979 N N . PRO A 1 266 ? 12.935 39.178 46.561 1.00 50.60 291 PRO A N 1
ATOM 1980 C CA . PRO A 1 266 ? 13.681 39.764 47.677 1.00 57.30 291 PRO A CA 1
ATOM 1981 C C . PRO A 1 266 ? 15.196 39.892 47.426 1.00 63.31 291 PRO A C 1
ATOM 1982 O O . PRO A 1 266 ? 15.783 38.971 46.916 1.00 61.29 291 PRO A O 1
ATOM 1986 N N . ASP A 1 267 ? 15.773 41.039 47.801 1.00 63.82 292 ASP A N 1
ATOM 1987 C CA . ASP A 1 267 ? 17.238 41.299 47.711 1.00 62.54 292 ASP A CA 1
ATOM 1988 C C . ASP A 1 267 ? 17.773 41.116 46.284 1.00 60.19 292 ASP A C 1
ATOM 1989 O O . ASP A 1 267 ? 18.786 40.436 46.132 1.00 61.65 292 ASP A O 1
ATOM 1994 N N . LEU A 1 268 ? 17.111 41.710 45.288 1.00 60.98 293 LEU A N 1
ATOM 1995 C CA . LEU A 1 268 ? 17.507 41.588 43.862 1.00 57.68 293 LEU A CA 1
ATOM 1996 C C . LEU A 1 268 ? 18.932 42.104 43.628 1.00 61.81 293 LEU A C 1
ATOM 1997 O O . LEU A 1 268 ? 19.549 41.690 42.643 1.00 62.98 293 LEU A O 1
ATOM 2002 N N . GLY A 1 269 ? 19.400 43.049 44.439 1.00 63.46 294 GLY A N 1
ATOM 2003 C CA . GLY A 1 269 ? 20.723 43.608 44.257 1.00 59.29 294 GLY A CA 1
ATOM 2004 C C . GLY A 1 269 ? 20.951 43.979 42.804 1.00 54.08 294 GLY A C 1
ATOM 2005 O O . GLY A 1 269 ? 20.100 44.607 42.202 1.00 57.19 294 GLY A O 1
ATOM 2006 N N . ALA A 1 270 ? 22.085 43.534 42.250 1.00 49.57 295 ALA A N 1
ATOM 2007 C CA . ALA A 1 270 ? 22.451 43.723 40.847 1.00 55.70 295 ALA A CA 1
ATOM 2008 C C . ALA A 1 270 ? 22.139 42.466 40.007 1.00 53.33 295 ALA A C 1
ATOM 2009 O O . ALA A 1 270 ? 22.652 42.332 38.899 1.00 57.67 295 ALA A O 1
ATOM 2011 N N . LEU A 1 271 ? 21.324 41.542 40.534 1.00 54.37 296 LEU A N 1
ATOM 2012 C CA . LEU A 1 271 ? 20.950 40.331 39.792 1.00 50.38 296 LEU A CA 1
ATOM 2013 C C . LEU A 1 271 ? 20.219 40.710 38.500 1.00 49.65 296 LEU A C 1
ATOM 2014 O O . LEU A 1 271 ? 19.471 41.642 38.478 1.00 49.40 296 LEU A O 1
ATOM 2019 N N . GLU A 1 272 ? 20.491 39.981 37.416 1.00 53.85 297 GLU A N 1
ATOM 2020 C CA . GLU A 1 272 ? 19.708 40.055 36.172 1.00 54.66 297 GLU A CA 1
ATOM 2021 C C . GLU A 1 272 ? 19.093 38.677 35.873 1.00 51.09 297 GLU A C 1
ATOM 2022 O O . GLU A 1 272 ? 19.501 37.643 36.455 1.00 41.83 297 GLU A O 1
ATOM 2028 N N . VAL A 1 273 ? 18.088 38.679 34.983 1.00 47.26 298 VAL A N 1
ATOM 2029 C CA . VAL A 1 273 ? 17.556 37.441 34.380 1.00 41.92 298 VAL A CA 1
ATOM 2030 C C . VAL A 1 273 ? 18.751 36.565 33.969 1.00 37.36 298 VAL A C 1
ATOM 2031 O O . VAL A 1 273 ? 19.621 37.020 33.265 1.00 33.40 298 VAL A O 1
ATOM 2035 N N . GLY A 1 274 ? 18.795 35.312 34.421 1.00 36.16 299 GLY A N 1
ATOM 2036 C CA . GLY A 1 274 ? 19.869 34.409 33.975 1.00 42.55 299 GLY A CA 1
ATOM 2037 C C . GLY A 1 274 ? 20.974 34.232 35.014 1.00 41.44 299 GLY A C 1
ATOM 2038 O O . GLY A 1 274 ? 21.612 33.187 35.012 1.00 37.10 299 GLY A O 1
ATOM 2039 N N . ASP A 1 275 ? 21.161 35.223 35.891 1.00 41.14 300 ASP A N 1
ATOM 2040 C CA . ASP A 1 275 ? 22.185 35.135 36.964 1.00 37.25 300 ASP A CA 1
ATOM 2041 C C . ASP A 1 275 ? 21.713 34.128 38.000 1.00 37.84 300 ASP A C 1
ATOM 2042 O O . ASP A 1 275 ? 20.519 33.963 38.146 1.00 39.27 300 ASP A O 1
ATOM 2047 N N . GLN A 1 276 ? 22.638 33.465 38.671 1.00 33.30 301 GLN A N 1
ATOM 2048 C CA . GLN A 1 276 ? 22.221 32.512 39.717 1.00 34.20 301 GLN A CA 1
ATOM 2049 C C . GLN A 1 276 ? 22.352 33.209 41.074 1.00 39.68 301 GLN A C 1
ATOM 2050 O O . GLN A 1 276 ? 23.114 34.168 41.173 1.00 41.03 301 GLN A O 1
ATOM 2056 N N . PHE A 1 277 ? 21.576 32.760 42.049 1.00 41.16 302 PHE A N 1
ATOM 2057 C CA . PHE A 1 277 ? 21.575 33.339 43.410 1.00 38.94 302 PHE A CA 1
ATOM 2058 C C . PHE A 1 277 ? 21.551 32.185 44.403 1.00 38.59 302 PHE A C 1
ATOM 2059 O O . PHE A 1 277 ? 21.192 31.082 44.031 1.00 36.93 302 PHE A O 1
ATOM 2067 N N . ALA A 1 278 ? 21.980 32.460 45.632 1.00 37.27 303 ALA A N 1
ATOM 2068 C CA . ALA A 1 278 ? 22.052 31.424 46.681 1.00 39.37 303 ALA A CA 1
ATOM 2069 C C . ALA A 1 278 ? 20.655 30.973 47.105 1.00 41.08 303 ALA A C 1
ATOM 2070 O O . ALA A 1 278 ? 19.774 31.820 47.266 1.00 40.45 303 ALA A O 1
ATOM 2072 N N . SER A 1 279 ? 20.499 29.669 47.304 1.00 38.69 304 SER A N 1
ATOM 2073 C CA . SER A 1 279 ? 19.235 29.090 47.806 1.00 43.28 304 SER A CA 1
ATOM 2074 C C . SER A 1 279 ? 19.109 29.397 49.299 1.00 47.38 304 SER A C 1
ATOM 2075 O O . SER A 1 279 ? 20.135 29.421 49.987 1.00 39.78 304 SER A O 1
ATOM 2078 N N . ASP A 1 280 ? 17.876 29.523 49.781 1.00 44.39 305 ASP A N 1
ATOM 2079 C CA . ASP A 1 280 ? 17.634 29.740 51.226 1.00 45.25 305 ASP A CA 1
ATOM 2080 C C . ASP A 1 280 ? 18.198 28.524 51.959 1.00 46.04 305 ASP A C 1
ATOM 2081 O O . ASP A 1 280 ? 18.526 28.657 53.136 1.00 53.66 305 ASP A O 1
ATOM 2086 N N . ASN A 1 281 ? 18.236 27.373 51.285 1.00 38.23 306 ASN A N 1
ATOM 2087 C CA . ASN A 1 281 ? 18.697 26.156 51.891 1.00 38.70 306 ASN A CA 1
ATOM 2088 C C . ASN A 1 281 ? 20.141 25.788 51.458 1.00 35.69 306 ASN A C 1
ATOM 2089 O O . ASN A 1 281 ? 20.545 24.636 51.664 1.00 37.51 306 ASN A O 1
ATOM 2094 N N . ALA A 1 282 ? 20.877 26.768 50.922 1.00 37.24 307 ALA A N 1
ATOM 2095 C CA . ALA A 1 282 ? 22.330 26.654 50.550 1.00 41.50 307 ALA A CA 1
ATOM 2096 C C . ALA A 1 282 ? 23.131 26.252 51.791 1.00 45.69 307 ALA A C 1
ATOM 2097 O O . ALA A 1 282 ? 22.739 26.553 52.917 1.00 48.32 307 ALA A O 1
ATOM 2099 N N . THR A 1 283 ? 24.245 25.552 51.594 1.00 50.14 308 THR A N 1
ATOM 2100 C CA . THR A 1 283 ? 25.064 25.145 52.743 1.00 49.04 308 THR A CA 1
ATOM 2101 C C . THR A 1 283 ? 25.627 26.418 53.393 1.00 43.44 308 THR A C 1
ATOM 2102 O O . THR A 1 283 ? 25.797 27.462 52.744 1.00 41.70 308 THR A O 1
ATOM 2106 N N . ALA A 1 284 ? 25.854 26.334 54.708 1.00 46.65 309 ALA A N 1
ATOM 2107 C CA . ALA A 1 284 ? 26.335 27.450 55.525 1.00 46.73 309 ALA A CA 1
ATOM 2108 C C . ALA A 1 284 ? 27.568 28.069 54.861 1.00 39.51 309 ALA A C 1
ATOM 2109 O O . ALA A 1 284 ? 28.464 27.343 54.492 1.00 43.75 309 ALA A O 1
ATOM 2111 N N . GLY A 1 285 ? 27.571 29.386 54.663 1.00 36.13 310 GLY A N 1
ATOM 2112 C CA . GLY A 1 285 ? 28.698 30.080 54.056 1.00 45.74 310 GLY A CA 1
ATOM 2113 C C . GLY A 1 285 ? 28.455 30.504 52.615 1.00 48.58 310 GLY A C 1
ATOM 2114 O O . GLY A 1 285 ? 29.069 31.483 52.140 1.00 47.74 310 GLY A O 1
ATOM 2115 N N . VAL A 1 286 ? 27.560 29.800 51.900 1.00 50.05 311 VAL A N 1
ATOM 2116 C 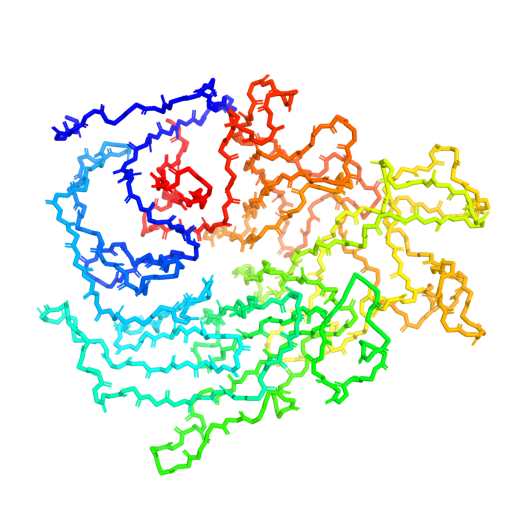CA . VAL A 1 286 ? 27.270 30.156 50.496 1.00 42.38 311 VAL A CA 1
ATOM 2117 C C . VAL A 1 286 ? 26.407 31.411 50.471 1.00 40.47 311 VAL A C 1
ATOM 2118 O O . VAL A 1 286 ? 25.387 31.436 51.126 1.00 51.11 311 VAL A O 1
ATOM 2122 N N . THR A 1 287 ? 26.809 32.387 49.655 1.00 41.17 312 THR A N 1
ATOM 2123 C CA . THR A 1 287 ? 26.103 33.621 49.410 1.00 46.48 312 THR A CA 1
ATOM 2124 C C . THR A 1 287 ? 25.904 33.818 47.901 1.00 48.72 312 THR A C 1
ATOM 2125 O O . THR A 1 287 ? 26.439 33.057 47.087 1.00 50.00 312 THR A O 1
ATOM 2129 N N . ASP A 1 288 ? 25.180 34.880 47.525 1.00 47.15 313 ASP A N 1
ATOM 2130 C CA . ASP A 1 288 ? 24.945 35.184 46.128 1.00 48.29 313 ASP A CA 1
ATOM 2131 C C . ASP A 1 288 ? 26.276 35.349 45.373 1.00 50.08 313 ASP A C 1
ATOM 2132 O O . ASP A 1 288 ? 26.358 35.029 44.188 1.00 42.59 313 ASP A O 1
ATOM 2137 N N . ALA A 1 289 ? 27.286 35.871 46.060 1.00 44.29 314 ALA A N 1
ATOM 2138 C CA . ALA A 1 289 ? 28.603 36.082 45.431 1.00 43.38 314 ALA A CA 1
ATOM 2139 C C . ALA A 1 289 ? 29.248 34.725 45.150 1.00 40.49 314 ALA A C 1
ATOM 2140 O O . ALA A 1 289 ? 29.858 34.574 44.101 1.00 44.92 314 ALA A O 1
ATOM 2142 N N . THR A 1 290 ? 29.068 33.767 46.053 1.00 37.97 315 THR A N 1
ATOM 2143 C CA . THR A 1 290 ? 29.624 32.410 45.870 1.00 46.43 315 THR A CA 1
ATOM 2144 C C . THR A 1 290 ? 29.024 31.797 44.609 1.00 47.01 315 THR A C 1
ATOM 2145 O O . THR A 1 290 ? 29.755 31.179 43.866 1.00 45.34 315 THR A O 1
ATOM 2149 N N . CYS A 1 291 ? 27.721 31.981 44.408 1.00 41.54 316 CYS A N 1
ATOM 2150 C CA . CYS A 1 291 ? 27.032 31.437 43.219 1.00 41.31 316 CYS A CA 1
ATOM 2151 C C . CYS A 1 291 ? 27.635 32.074 41.971 1.00 41.24 316 CYS A C 1
ATOM 2152 O O . CYS A 1 291 ? 27.867 31.371 41.004 1.00 46.73 316 CYS A O 1
ATOM 2155 N N . ASN A 1 292 ? 27.901 33.366 42.026 1.00 43.07 317 ASN A N 1
ATOM 2156 C CA . ASN A 1 292 ? 28.507 34.092 40.893 1.00 44.85 317 ASN A CA 1
ATOM 2157 C C . ASN A 1 292 ? 29.958 33.651 40.642 1.00 44.80 317 ASN A C 1
ATOM 2158 O O . ASN A 1 292 ? 30.348 33.620 39.485 1.00 43.65 317 ASN A O 1
ATOM 2163 N N . THR A 1 293 ? 30.701 33.243 41.670 1.00 44.87 318 THR A N 1
ATOM 2164 C CA . THR A 1 293 ? 32.140 33.039 41.441 1.00 46.12 318 THR A CA 1
ATOM 2165 C C . THR A 1 293 ? 32.483 31.555 41.246 1.00 41.35 318 THR A C 1
ATOM 2166 O O . THR A 1 293 ? 33.420 31.262 40.552 1.00 45.62 318 THR A O 1
ATOM 2170 N N . ASN A 1 294 ? 31.764 30.634 41.890 1.00 37.82 319 ASN A N 1
ATOM 2171 C CA . ASN A 1 294 ? 32.211 29.238 41.979 1.00 38.50 319 ASN A CA 1
ATOM 2172 C C . ASN A 1 294 ? 31.348 28.280 41.151 1.00 38.54 319 ASN A C 1
ATOM 2173 O O . ASN A 1 294 ? 31.688 27.075 41.056 1.00 42.82 319 ASN A O 1
ATOM 2178 N N . PHE A 1 295 ? 30.260 28.803 40.569 1.00 39.24 320 PHE A N 1
ATOM 2179 C CA . PHE A 1 295 ? 29.224 27.990 39.892 1.00 36.48 320 PHE A CA 1
ATOM 2180 C C . PHE A 1 295 ? 28.977 28.515 38.479 1.00 32.98 320 PHE A C 1
ATOM 2181 O O . PHE A 1 295 ? 29.197 29.680 38.183 1.00 35.19 320 PHE A O 1
ATOM 2189 N N . VAL A 1 296 ? 28.460 27.644 37.609 1.00 33.38 321 VAL A N 1
ATOM 2190 C CA . VAL A 1 296 ? 28.297 27.978 36.198 1.00 32.04 321 VAL A CA 1
ATOM 2191 C C . VAL A 1 296 ? 26.843 28.394 35.920 1.00 31.39 321 VAL A C 1
ATOM 2192 O O . VAL A 1 296 ? 25.946 27.596 36.111 1.00 29.44 321 VAL A O 1
ATOM 2196 N N . ASP A 1 297 ? 26.678 29.597 35.429 1.00 32.17 322 ASP A N 1
ATOM 2197 C CA . ASP A 1 297 ? 25.376 30.190 35.123 1.00 36.95 322 ASP A CA 1
ATOM 2198 C C . ASP A 1 297 ? 24.819 29.529 33.866 1.00 35.83 322 ASP A C 1
ATOM 2199 O O . ASP A 1 297 ? 25.568 29.016 33.041 1.00 32.08 322 ASP A O 1
ATOM 2204 N N . PRO A 1 298 ? 23.487 29.501 33.671 1.00 30.74 323 PRO A N 1
ATOM 2205 C CA . PRO A 1 298 ? 22.928 28.969 32.442 1.00 29.24 323 PRO A CA 1
ATOM 2206 C C . PRO A 1 298 ? 23.166 29.929 31.277 1.00 28.76 323 PRO A C 1
ATOM 2207 O O . PRO A 1 298 ? 23.307 31.084 31.496 1.00 30.92 323 PRO A O 1
ATOM 2211 N N . ARG A 1 299 ? 23.248 29.383 30.067 1.00 25.83 324 ARG A N 1
ATOM 2212 C CA . ARG A 1 299 ? 23.378 30.206 28.839 1.00 26.57 324 ARG A CA 1
ATOM 2213 C C . ARG A 1 299 ? 22.057 30.944 28.575 1.00 29.13 324 ARG A C 1
ATOM 2214 O O . ARG A 1 299 ? 22.094 32.052 28.051 1.00 30.92 324 ARG A O 1
ATOM 2222 N N . LEU A 1 300 ? 20.937 30.268 28.834 1.00 32.50 325 LEU A N 1
ATOM 2223 C CA . LEU A 1 300 ? 19.581 30.852 28.670 1.00 30.55 325 LEU A CA 1
ATOM 2224 C C . LEU A 1 300 ? 18.687 30.359 29.804 1.00 27.06 325 LEU A C 1
ATOM 2225 O O . LEU A 1 300 ? 18.954 29.301 30.362 1.00 27.91 325 LEU A O 1
ATOM 2230 N N . VAL A 1 301 ? 17.637 31.116 30.095 1.00 28.47 326 VAL A N 1
ATOM 2231 C CA . VAL A 1 301 ? 16.632 30.666 31.096 1.00 29.51 326 VAL A CA 1
ATOM 2232 C C . VAL A 1 301 ? 15.272 30.651 30.397 1.00 25.96 326 VAL A C 1
ATOM 2233 O O . VAL A 1 301 ? 15.110 31.345 29.386 1.00 31.16 326 VAL A O 1
ATOM 2237 N N . PHE A 1 302 ? 14.366 29.828 30.909 1.00 29.50 327 PHE A N 1
ATOM 2238 C CA . PHE A 1 302 ? 12.998 29.721 30.359 1.00 31.27 327 PHE A CA 1
ATOM 2239 C C . PHE A 1 302 ? 12.016 29.870 31.514 1.00 30.22 327 PHE A C 1
ATOM 2240 O O . PHE A 1 302 ? 12.402 29.712 32.668 1.00 30.54 327 PHE A O 1
ATOM 2248 N N . GLN A 1 303 ? 10.786 30.219 31.169 1.00 31.11 328 GLN A N 1
ATOM 2249 C CA . GLN A 1 303 ? 9.703 30.373 32.161 1.00 29.83 328 GLN A CA 1
ATOM 2250 C C . GLN A 1 303 ? 9.767 29.276 33.218 1.00 29.17 328 GLN A C 1
ATOM 2251 O O . GLN A 1 303 ? 9.822 28.116 32.880 1.00 29.87 328 GLN A O 1
ATOM 2257 N N . ALA A 1 304 ? 9.674 29.670 34.481 1.00 27.64 329 ALA A N 1
ATOM 2258 C CA . ALA A 1 304 ? 9.741 28.690 35.578 1.00 28.78 329 ALA A CA 1
ATOM 2259 C C . ALA A 1 304 ? 8.637 27.646 35.402 1.00 30.87 329 ALA A C 1
ATOM 2260 O O . ALA A 1 304 ? 7.546 28.016 34.969 1.00 31.93 329 ALA A O 1
ATOM 2262 N N . HIS A 1 305 ? 8.973 26.390 35.703 1.00 30.01 330 HIS A N 1
ATOM 2263 C CA . HIS A 1 305 ? 8.075 25.201 35.731 1.00 32.07 330 HIS A CA 1
ATOM 2264 C C . HIS A 1 305 ? 7.683 24.665 34.348 1.00 27.74 330 HIS A C 1
ATOM 2265 O O . HIS A 1 305 ? 6.926 23.700 34.320 1.00 27.65 330 HIS A O 1
ATOM 2272 N N . VAL A 1 306 ? 8.268 25.160 33.254 1.00 29.98 331 VAL A N 1
ATOM 2273 C CA . VAL A 1 306 ? 7.917 24.619 31.902 1.00 30.13 331 VAL A CA 1
ATOM 2274 C C . VAL A 1 306 ? 8.332 23.141 31.781 1.00 29.32 331 VAL A C 1
ATOM 2275 O O . VAL A 1 306 ? 7.742 22.443 30.958 1.00 30.09 331 VAL A O 1
ATOM 2279 N N . SER A 1 307 ? 9.332 22.708 32.554 1.00 26.74 332 SER A N 1
ATOM 2280 C CA . SER A 1 307 ? 9.794 21.292 32.602 1.00 28.94 332 SER A CA 1
ATOM 2281 C C . SER A 1 307 ? 10.274 20.730 31.254 1.00 29.25 332 SER A C 1
ATOM 2282 O O . SER A 1 307 ? 9.649 19.804 30.752 1.00 27.93 332 SER A O 1
ATOM 2285 N N . PRO A 1 308 ? 11.381 21.232 30.670 1.00 31.09 333 PRO A N 1
ATOM 2286 C CA . PRO A 1 308 ? 11.893 20.705 29.398 1.00 27.91 333 PRO A CA 1
ATOM 2287 C C . PRO A 1 308 ? 12.39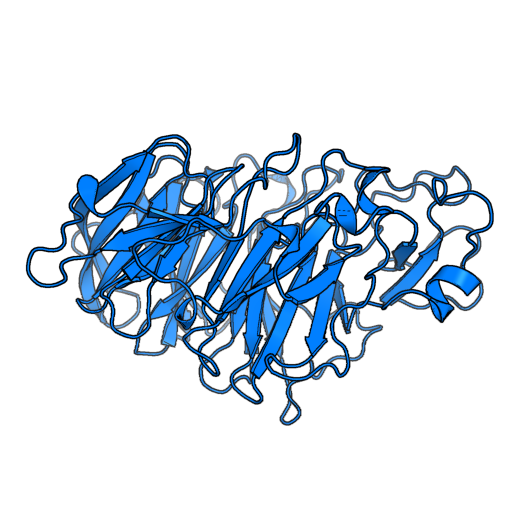9 19.262 29.562 1.00 29.19 333 PRO A C 1
ATOM 2288 O O . PRO A 1 308 ? 12.912 18.960 30.602 1.00 31.40 333 PRO A O 1
ATOM 2292 N N . LEU A 1 309 ? 12.190 18.402 28.560 1.00 26.26 334 LEU A N 1
ATOM 2293 C CA . LEU A 1 309 ? 12.632 16.985 28.673 1.00 26.88 334 LEU A CA 1
ATOM 2294 C C . LEU A 1 309 ? 13.574 16.570 27.532 1.00 22.87 334 LEU A C 1
ATOM 2295 O O . LEU A 1 309 ? 14.203 15.524 27.657 1.00 25.38 334 LEU A O 1
ATOM 2300 N N . ASP A 1 310 ? 13.622 17.335 26.445 1.00 24.05 335 ASP A N 1
ATOM 2301 C CA . ASP A 1 310 ? 14.548 16.961 25.346 1.00 27.22 335 ASP A CA 1
ATOM 2302 C C . ASP A 1 310 ? 14.976 18.192 24.544 1.00 27.96 335 ASP A C 1
ATOM 2303 O O . ASP A 1 310 ? 14.252 19.194 24.545 1.00 25.02 335 ASP A O 1
ATOM 2308 N N . ILE A 1 311 ? 16.176 18.121 23.973 1.00 25.76 336 ILE A N 1
ATOM 2309 C CA . ILE A 1 311 ? 16.695 19.170 23.059 1.00 24.69 336 ILE A CA 1
ATOM 2310 C C . ILE A 1 311 ? 17.346 18.461 21.868 1.00 25.22 336 ILE A C 1
ATOM 2311 O O . ILE A 1 311 ? 18.210 17.630 22.077 1.00 26.80 336 ILE A O 1
ATOM 2316 N N . LYS A 1 312 ? 16.909 18.806 20.666 1.00 26.98 337 LYS A N 1
ATOM 2317 C CA . LYS A 1 312 ? 17.426 18.261 19.394 1.00 27.76 337 LYS A CA 1
ATOM 2318 C C . LYS A 1 312 ? 17.715 19.416 18.446 1.00 27.06 337 LYS A C 1
ATOM 2319 O O . LYS A 1 312 ? 16.903 20.284 18.325 1.00 27.34 337 LYS A O 1
ATOM 2325 N N . PHE A 1 313 ? 18.887 19.396 17.840 1.00 23.04 338 PHE A N 1
ATOM 2326 C CA . PHE A 1 313 ? 19.251 20.462 16.894 1.00 21.78 338 PHE A CA 1
ATOM 2327 C C . PHE A 1 313 ? 18.952 19.990 15.477 1.00 22.84 338 PHE A C 1
ATOM 2328 O O . PHE A 1 313 ? 19.066 18.827 15.193 1.00 25.84 338 PHE A O 1
ATOM 2336 N N . ASN A 1 314 ? 18.724 20.939 14.583 1.00 23.71 339 ASN A N 1
ATOM 2337 C CA . ASN A 1 314 ? 18.554 20.614 13.148 1.00 26.66 339 ASN A CA 1
ATOM 2338 C C . ASN A 1 314 ? 19.935 20.329 12.529 1.00 30.45 339 ASN A C 1
ATOM 2339 O O . ASN A 1 314 ? 20.950 20.625 13.119 1.00 27.47 339 ASN A O 1
ATOM 2344 N N . THR A 1 315 ? 19.928 19.839 11.291 1.00 35.02 340 THR A N 1
ATOM 2345 C CA . THR A 1 315 ? 21.175 19.425 10.603 1.00 35.68 340 THR A CA 1
ATOM 2346 C C . THR A 1 315 ? 22.136 20.613 10.507 1.00 37.13 340 THR A C 1
ATOM 2347 O O . THR A 1 315 ? 23.330 20.405 10.708 1.00 37.68 340 THR A O 1
ATOM 2351 N N . ASN A 1 316 ? 21.602 21.794 10.208 1.00 36.28 341 ASN A N 1
ATOM 2352 C CA . ASN A 1 316 ? 22.335 23.080 10.077 1.00 38.22 341 ASN A CA 1
ATOM 2353 C C . ASN A 1 316 ? 22.863 23.583 11.424 1.00 37.12 341 ASN A C 1
ATOM 2354 O O . ASN A 1 316 ? 23.756 24.421 11.399 1.00 40.41 341 ASN A O 1
ATOM 2359 N N . GLY A 1 317 ? 22.227 23.210 12.535 1.00 30.84 342 GLY A N 1
ATOM 2360 C CA . GLY A 1 317 ? 22.628 23.720 13.861 1.00 29.97 342 GLY A CA 1
ATOM 2361 C C . GLY A 1 317 ? 22.081 25.122 14.107 1.00 31.58 342 GLY A C 1
ATOM 2362 O O . GLY A 1 317 ? 22.436 25.723 15.110 1.00 34.63 342 GLY A O 1
ATOM 2363 N N . THR A 1 318 ? 21.204 25.609 13.230 1.00 29.64 343 THR A N 1
ATOM 2364 C CA . THR A 1 318 ? 20.643 26.971 13.347 1.00 33.41 343 THR A CA 1
ATOM 2365 C C . THR A 1 318 ? 19.482 26.999 14.339 1.00 30.49 343 THR A C 1
ATOM 2366 O O . THR A 1 318 ? 19.146 28.072 14.771 1.00 31.57 343 THR A O 1
ATOM 2370 N N . THR A 1 319 ? 18.941 25.835 14.676 1.00 30.05 344 THR A N 1
ATOM 2371 C CA . THR A 1 319 ? 17.770 25.785 15.576 1.00 28.48 344 THR A CA 1
ATOM 2372 C C . THR A 1 319 ? 17.792 24.543 16.456 1.00 24.48 344 THR A C 1
ATOM 2373 O O . THR A 1 319 ? 18.117 23.482 15.967 1.00 27.77 344 THR A O 1
ATOM 2377 N N . ALA A 1 320 ? 17.421 24.734 17.711 1.00 25.40 345 ALA A N 1
ATOM 2378 C CA . ALA A 1 320 ? 17.254 23.635 18.670 1.00 26.08 345 ALA A CA 1
ATOM 2379 C C . ALA A 1 320 ? 15.766 23.586 18.989 1.00 25.96 345 ALA A C 1
ATOM 2380 O O . ALA A 1 320 ? 15.189 24.632 19.151 1.00 26.64 345 ALA A O 1
ATOM 2382 N N . TYR A 1 321 ? 15.214 22.392 19.002 1.00 23.02 346 TYR A N 1
ATOM 2383 C CA . TYR A 1 321 ? 13.796 22.192 19.341 1.00 25.51 346 TYR A CA 1
ATOM 2384 C C . TYR A 1 321 ? 13.777 21.625 20.752 1.00 28.54 346 TYR A C 1
ATOM 2385 O O . TYR A 1 321 ? 14.598 20.774 21.050 1.00 25.53 346 TYR A O 1
ATOM 2394 N N . ILE A 1 322 ? 12.882 22.137 21.590 1.00 25.04 347 ILE A N 1
ATOM 2395 C CA . ILE A 1 322 ? 12.843 21.678 23.000 1.00 22.80 347 ILE A CA 1
ATOM 2396 C C . ILE A 1 322 ? 11.412 21.304 23.379 1.00 23.88 347 ILE A C 1
ATOM 2397 O O . ILE A 1 322 ? 10.515 22.024 23.016 1.00 24.77 347 ILE A O 1
ATOM 2402 N N . THR A 1 323 ? 11.265 20.202 24.094 1.00 24.44 348 THR A N 1
ATOM 2403 C CA . THR A 1 323 ? 9.937 19.797 24.593 1.00 26.22 348 THR A CA 1
ATOM 2404 C C . THR A 1 323 ? 9.726 20.394 25.989 1.00 29.34 348 THR A C 1
ATOM 2405 O O . THR A 1 323 ? 10.606 20.229 26.797 1.00 25.26 348 THR A O 1
ATOM 2409 N N . PHE A 1 324 ? 8.617 21.113 26.182 1.00 26.41 349 PHE A N 1
ATOM 2410 C CA . PHE A 1 324 ? 8.210 21.654 27.499 1.00 25.69 349 PHE A CA 1
ATOM 2411 C C . PHE A 1 324 ? 7.072 20.748 27.958 1.00 26.43 349 PHE A C 1
ATOM 2412 O O . PHE A 1 324 ? 5.966 20.895 27.480 1.00 28.14 349 PHE A O 1
ATOM 2420 N N . HIS A 1 325 ? 7.381 19.815 28.842 1.00 23.94 350 HIS A N 1
ATOM 2421 C CA . HIS A 1 325 ? 6.423 18.798 29.334 1.00 27.94 350 HIS A CA 1
ATOM 2422 C C . HIS A 1 325 ? 5.255 19.400 30.127 1.00 31.30 350 HIS A C 1
ATOM 2423 O O . HIS A 1 325 ? 4.230 18.744 30.183 1.00 30.65 350 HIS A O 1
ATOM 2430 N N . GLY A 1 326 ? 5.431 20.568 30.741 1.00 29.26 351 GLY A N 1
ATOM 2431 C CA . GLY A 1 326 ? 4.339 21.208 31.493 1.00 32.53 351 GLY A CA 1
ATOM 2432 C C . GLY A 1 326 ? 4.552 21.221 32.995 1.00 30.92 351 GLY A C 1
ATOM 2433 O O . GLY A 1 326 ? 5.053 20.256 33.527 1.00 35.94 351 GLY A O 1
ATOM 2434 N N . SER A 1 327 ? 4.111 22.300 33.625 1.00 32.69 352 SER A N 1
ATOM 2435 C CA . SER A 1 327 ? 4.184 22.569 35.086 1.00 35.82 352 SER A CA 1
ATOM 2436 C C . SER A 1 327 ? 3.261 21.650 35.878 1.00 39.03 352 SER A C 1
ATOM 2437 O O . SER A 1 327 ? 2.162 21.268 35.431 1.00 33.44 352 SER A O 1
ATOM 2440 N N . THR A 1 328 ? 3.716 21.309 37.082 1.00 36.90 353 THR A N 1
ATOM 2441 C CA . THR A 1 328 ? 2.828 20.807 38.119 1.00 43.95 353 THR A CA 1
ATOM 2442 C C . THR A 1 328 ? 2.886 21.670 39.385 1.00 44.98 353 THR A C 1
ATOM 2443 O O . THR A 1 328 ? 2.069 21.463 40.262 1.00 49.79 353 THR A O 1
ATOM 2447 N N . ASP A 1 329 ? 3.841 22.605 39.469 1.00 44.57 354 ASP A N 1
ATOM 2448 C CA . ASP A 1 329 ? 4.168 23.358 40.709 1.00 46.83 354 ASP A CA 1
ATOM 2449 C C . ASP A 1 329 ? 3.867 24.845 40.489 1.00 39.90 354 ASP A C 1
ATOM 2450 O O . ASP A 1 329 ? 4.550 25.705 41.004 1.00 50.02 354 ASP A O 1
ATOM 2455 N N . ARG A 1 330 ? 2.838 25.153 39.683 1.00 40.86 355 ARG A N 1
ATOM 2456 C CA . ARG A 1 330 ? 2.403 26.495 39.449 1.00 36.64 355 ARG A CA 1
ATOM 2457 C C . ARG A 1 330 ? 0.863 26.547 39.354 1.00 45.65 355 ARG A C 1
ATOM 2458 O O . ARG A 1 330 ? 0.232 25.599 38.826 1.00 38.95 355 ARG A O 1
ATOM 2466 N N . THR A 1 331 ? 0.287 27.676 39.811 1.00 42.05 356 THR A N 1
ATOM 2467 C CA . THR A 1 331 ? -1.157 27.850 39.968 1.00 41.69 356 THR A CA 1
ATOM 2468 C C . THR A 1 331 ? -1.818 27.866 38.587 1.00 38.17 356 THR A C 1
ATOM 2469 O O . THR A 1 331 ? -2.677 27.060 38.322 1.00 45.96 356 THR A O 1
ATOM 2473 N N . THR A 1 332 ? -1.370 28.755 37.706 1.00 43.22 357 THR A N 1
ATOM 2474 C CA . THR A 1 332 ? -1.721 28.664 36.296 1.00 45.62 357 THR A CA 1
ATOM 2475 C C . THR A 1 332 ? -0.651 27.825 35.586 1.00 44.67 357 THR A C 1
ATOM 2476 O O . THR A 1 332 ? 0.534 28.144 35.702 1.00 38.45 357 THR A O 1
ATOM 2480 N N . PRO A 1 333 ? -1.014 26.737 34.863 1.00 43.66 358 PRO A N 1
ATOM 2481 C CA . PRO A 1 333 ? -0.030 25.921 34.135 1.00 36.27 358 PRO A CA 1
ATOM 2482 C C . PRO A 1 333 ? 0.743 26.652 33.040 1.00 32.63 358 PRO A C 1
ATOM 2483 O O . PRO A 1 333 ? 0.255 27.572 32.399 1.00 30.92 358 PRO A O 1
ATOM 2487 N N . VAL A 1 334 ? 2.005 26.211 32.837 1.00 33.64 359 VAL A N 1
ATOM 2488 C CA . VAL A 1 334 ? 2.840 26.729 31.769 1.00 30.22 359 VAL A CA 1
ATOM 2489 C C . VAL A 1 334 ? 3.537 25.522 31.107 1.00 23.19 359 VAL A C 1
ATOM 2490 O O . VAL A 1 334 ? 3.651 24.443 31.742 1.00 25.67 359 VAL A O 1
ATOM 2494 N N . GLY A 1 335 ? 4.028 25.740 29.890 1.00 28.79 360 GLY A N 1
ATOM 2495 C CA . GLY A 1 335 ? 4.649 24.618 29.122 1.00 31.68 360 GLY A CA 1
ATOM 2496 C C . GLY A 1 335 ? 3.616 23.951 28.226 1.00 28.06 360 GLY A C 1
ATOM 2497 O O . GLY A 1 335 ? 2.893 24.668 27.537 1.00 28.42 360 GLY A O 1
ATOM 2498 N N . TYR A 1 336 ? 3.603 22.622 28.233 1.00 27.20 361 TYR A N 1
ATOM 2499 C CA . TYR A 1 336 ? 2.674 21.851 27.380 1.00 29.14 361 TYR A CA 1
ATOM 2500 C C . TYR A 1 336 ? 2.878 22.320 25.941 1.00 28.68 361 TYR A C 1
ATOM 2501 O O . TYR A 1 336 ? 1.936 22.720 25.301 1.00 28.20 361 TYR A O 1
ATOM 2510 N N . SER A 1 337 ? 4.123 22.254 25.476 1.00 25.42 362 SER A N 1
ATOM 2511 C CA . SER A 1 337 ? 4.439 22.801 24.143 1.00 25.38 362 SER A CA 1
ATOM 2512 C C . SER A 1 337 ? 5.763 22.288 23.580 1.00 27.49 362 SER A C 1
ATOM 2513 O O . SER A 1 337 ? 6.493 21.627 24.268 1.00 26.83 362 SER A O 1
ATOM 2516 N N . ILE A 1 338 ? 5.981 22.652 22.325 1.00 28.60 363 ILE A N 1
ATOM 2517 C CA . ILE A 1 338 ? 7.259 22.440 21.603 1.00 26.69 363 ILE A CA 1
ATOM 2518 C C . ILE A 1 338 ? 7.707 23.837 21.187 1.00 22.44 363 ILE A C 1
ATOM 2519 O O . ILE A 1 338 ? 6.926 24.564 20.629 1.00 24.63 363 ILE A O 1
ATOM 2524 N N . VAL A 1 339 ? 8.932 24.183 21.550 1.00 23.19 364 VAL A N 1
ATOM 2525 C CA . VAL A 1 339 ? 9.492 25.514 21.215 1.00 24.87 364 VAL A CA 1
ATOM 2526 C C . VAL A 1 339 ? 10.817 25.328 20.480 1.00 24.29 364 VAL A C 1
ATOM 2527 O O . VAL A 1 339 ? 11.355 24.264 20.495 1.00 25.19 364 VAL A O 1
ATOM 2531 N N . SER A 1 340 ? 11.244 26.382 19.825 1.00 25.89 365 SER A N 1
ATOM 2532 C CA . SER A 1 340 ? 12.557 26.479 19.176 1.00 27.06 365 SER A CA 1
ATOM 2533 C C . SER A 1 340 ? 13.385 27.617 19.768 1.00 31.96 365 SER A C 1
ATOM 2534 O O . SER A 1 340 ? 12.860 28.614 20.224 1.00 29.00 365 SER A O 1
ATOM 2537 N N . VAL A 1 341 ? 14.717 27.481 19.655 1.00 30.96 366 VAL A N 1
ATOM 2538 C CA . VAL A 1 341 ? 15.669 28.492 20.057 1.00 29.48 366 VAL A CA 1
ATOM 2539 C C . VAL A 1 341 ? 16.706 28.643 18.918 1.00 31.38 366 VAL A C 1
ATOM 2540 O O . VAL A 1 341 ? 17.202 27.631 18.414 1.00 28.63 366 VAL A O 1
ATOM 2544 N N . ALA A 1 342 ? 16.965 29.882 18.469 1.00 30.17 367 ALA A N 1
ATOM 2545 C CA . ALA A 1 342 ? 17.841 30.157 17.327 1.00 30.91 367 ALA A CA 1
ATOM 2546 C C . ALA A 1 342 ? 19.302 30.151 17.814 1.00 29.47 367 ALA A C 1
ATOM 2547 O O . ALA A 1 342 ? 19.588 30.528 18.957 1.00 30.68 367 ALA A O 1
ATOM 2549 N N . PHE A 1 343 ? 20.184 29.580 16.998 1.00 30.03 368 PHE A N 1
ATOM 2550 C CA . PHE A 1 343 ? 21.617 29.454 17.335 1.00 29.39 368 PHE A CA 1
ATOM 2551 C C . PHE A 1 343 ? 22.401 30.069 16.190 1.00 36.56 368 PHE A C 1
ATOM 2552 O O . PHE A 1 343 ? 21.948 30.008 15.060 1.00 33.25 368 PHE A O 1
ATOM 2560 N N . GLY A 1 344 ? 23.577 30.634 16.518 1.00 38.54 369 GLY A N 1
ATOM 2561 C CA . GLY A 1 344 ? 24.402 31.297 15.569 1.00 35.72 369 GLY A CA 1
ATOM 2562 C C . GLY A 1 344 ? 25.569 30.452 15.121 1.00 37.55 369 GLY A C 1
ATOM 2563 O O . GLY A 1 344 ? 25.708 29.306 15.512 1.00 35.58 369 GLY A O 1
ATOM 2564 N N . LEU A 1 345 ? 26.433 31.072 14.298 1.00 41.23 370 LEU A N 1
ATOM 2565 C CA . LEU A 1 345 ? 27.550 30.382 13.633 1.00 41.48 370 LEU A CA 1
ATOM 2566 C C . LEU A 1 345 ? 28.576 29.886 14.648 1.00 38.16 370 LEU A C 1
ATOM 2567 O O . LEU A 1 345 ? 29.266 28.948 14.358 1.00 36.06 370 LEU A O 1
ATOM 2572 N N . ASN A 1 346 ? 28.669 30.496 15.835 1.00 36.08 371 ASN A N 1
ATOM 2573 C CA . ASN A 1 346 ? 29.653 30.000 16.822 1.00 39.05 371 ASN A CA 1
ATOM 2574 C C . ASN A 1 346 ? 29.020 28.962 17.752 1.00 40.31 371 ASN A C 1
ATOM 2575 O O . ASN A 1 346 ? 29.612 28.566 18.780 1.00 35.95 371 ASN A O 1
ATOM 2580 N N . GLY A 1 347 ? 27.796 28.525 17.424 1.00 36.16 372 GLY A N 1
ATOM 2581 C CA . GLY A 1 347 ? 27.215 27.394 18.115 1.00 30.52 372 GLY A CA 1
ATOM 2582 C C . GLY A 1 347 ? 26.494 27.788 19.401 1.00 27.53 372 GLY A C 1
ATOM 2583 O O . GLY A 1 347 ? 26.151 26.916 20.197 1.00 31.43 372 GLY A O 1
ATOM 2584 N N . GLN A 1 348 ? 26.267 29.088 19.596 1.00 29.49 373 GLN A N 1
ATOM 2585 C CA . GLN A 1 348 ? 25.626 29.632 20.786 1.00 33.75 373 GLN A CA 1
ATOM 2586 C C . GLN A 1 348 ? 24.265 30.214 20.422 1.00 30.28 373 GLN A C 1
ATOM 2587 O O . GLN A 1 348 ? 24.025 30.586 19.272 1.00 29.01 373 GLN A O 1
ATOM 2593 N N . PRO A 1 349 ? 23.343 30.308 21.390 1.00 30.84 374 PRO A N 1
ATOM 2594 C CA . PRO A 1 349 ? 22.066 31.007 21.151 1.00 32.14 374 PRO A CA 1
ATOM 2595 C C . PRO A 1 349 ? 22.294 32.429 20.616 1.00 36.86 374 PRO A C 1
ATOM 2596 O O . PRO A 1 349 ? 23.259 33.075 21.008 1.00 35.54 374 PRO A O 1
ATOM 2600 N N . THR A 1 350 ? 21.499 32.863 19.640 1.00 32.19 375 THR A N 1
ATOM 2601 C CA . THR A 1 350 ? 21.530 34.220 19.204 1.00 35.06 375 THR A CA 1
ATOM 2602 C C . THR A 1 350 ? 20.938 35.136 20.280 1.00 37.12 375 THR A C 1
ATOM 2603 O O . THR A 1 350 ? 21.307 36.284 20.283 1.00 41.24 375 THR A O 1
ATOM 2607 N N . SER A 1 351 ? 20.080 34.640 21.192 1.00 34.58 376 SER A N 1
ATOM 2608 C CA . SER A 1 351 ? 19.579 35.464 22.284 1.00 36.67 376 SER A CA 1
ATOM 2609 C C . SER A 1 351 ? 20.650 35.619 23.367 1.00 42.16 376 SER A C 1
ATOM 2610 O O . SER A 1 351 ? 21.373 34.675 23.693 1.00 36.81 376 SER A O 1
ATOM 2613 N N . PRO A 1 352 ? 20.692 36.787 24.054 1.00 40.57 377 PRO A N 1
ATOM 2614 C CA . PRO A 1 352 ? 21.551 36.955 25.221 1.00 40.53 377 PRO A CA 1
ATOM 2615 C C . PRO A 1 352 ? 21.027 36.248 26.472 1.00 38.77 377 PRO A C 1
ATOM 2616 O O . PRO A 1 352 ? 19.824 35.887 26.586 1.00 34.79 377 PRO A O 1
ATOM 2620 N N . MET A 1 353 ? 21.905 36.089 27.461 1.00 34.94 378 MET A N 1
ATOM 2621 C CA . MET A 1 353 ? 21.588 35.243 28.590 1.00 38.04 378 MET A CA 1
ATOM 2622 C C . MET A 1 353 ? 20.498 35.876 29.482 1.00 34.58 378 MET A C 1
ATOM 2623 O O . MET A 1 353 ? 19.866 35.154 30.270 1.00 34.97 378 MET A O 1
ATOM 2628 N N . ASP A 1 354 ? 20.211 37.183 29.324 1.00 37.14 379 ASP A N 1
ATOM 2629 C CA . ASP A 1 354 ? 19.140 37.799 30.103 1.00 43.61 379 ASP A CA 1
ATOM 2630 C C . ASP A 1 354 ? 17.817 37.885 29.313 1.00 44.67 379 ASP A C 1
ATOM 2631 O O . ASP A 1 354 ? 16.875 38.491 29.812 1.00 44.19 379 ASP A O 1
ATOM 2636 N N . SER A 1 355 ? 17.729 37.288 28.112 1.00 40.02 380 SER A N 1
ATOM 2637 C CA . SER A 1 355 ? 16.450 37.238 27.373 1.00 38.54 380 SER A CA 1
ATOM 2638 C C . SER A 1 355 ? 15.355 36.476 28.136 1.00 37.78 380 SER A C 1
ATOM 2639 O O . SER A 1 355 ? 15.535 35.385 28.692 1.00 36.14 380 SER A O 1
ATOM 2642 N N . THR A 1 356 ? 14.146 37.033 28.108 1.00 38.40 381 THR A N 1
ATOM 2643 C CA . THR A 1 356 ? 12.972 36.309 28.583 1.00 37.56 381 THR A CA 1
ATOM 2644 C C . THR A 1 356 ? 12.135 35.842 27.384 1.00 36.12 381 THR A C 1
ATOM 2645 O O . THR A 1 356 ? 11.061 35.357 27.616 1.00 34.39 381 THR A O 1
ATOM 2649 N N . THR A 1 357 ? 12.617 36.039 26.143 1.00 34.15 382 THR A N 1
ATOM 2650 C CA . THR A 1 357 ? 11.849 35.734 24.905 1.00 40.46 382 THR A CA 1
ATOM 2651 C C . THR A 1 357 ? 12.615 34.808 23.941 1.00 39.87 382 THR A C 1
ATOM 2652 O O . THR A 1 357 ? 12.356 34.812 22.744 1.00 34.79 382 THR A O 1
ATOM 2656 N N . ALA A 1 358 ? 13.584 34.035 24.443 1.00 34.29 383 ALA A N 1
ATOM 2657 C CA . ALA A 1 358 ? 14.406 33.198 23.555 1.00 34.97 383 ALA A CA 1
ATOM 2658 C C . ALA A 1 358 ? 13.616 31.974 23.033 1.00 32.74 383 ALA A C 1
ATOM 2659 O O . ALA A 1 358 ? 13.874 31.522 21.921 1.00 36.71 383 ALA A O 1
ATOM 2661 N N . ALA A 1 359 ? 12.661 31.454 23.808 1.00 32.59 384 ALA A N 1
ATOM 2662 C CA . ALA A 1 359 ? 11.845 30.290 23.389 1.00 32.22 384 ALA A CA 1
ATOM 2663 C C . ALA A 1 359 ? 10.737 30.745 22.409 1.00 34.34 384 ALA A C 1
ATOM 2664 O O . ALA A 1 359 ? 9.919 31.581 22.751 1.00 32.56 384 ALA A O 1
ATOM 2666 N N . ASN A 1 360 ? 10.743 30.255 21.160 1.00 30.90 385 ASN A N 1
ATOM 2667 C CA . ASN A 1 360 ? 9.732 30.629 20.135 1.00 30.71 385 ASN A CA 1
ATOM 2668 C C . ASN A 1 360 ? 8.711 29.500 20.049 1.00 33.04 385 ASN A C 1
ATOM 2669 O O . ASN A 1 360 ? 9.067 28.349 19.952 1.00 29.74 385 ASN A O 1
ATOM 2674 N N . ASN A 1 361 ? 7.410 29.782 20.113 1.00 30.88 386 ASN A N 1
ATOM 2675 C CA . ASN A 1 361 ? 6.503 28.639 20.160 1.00 29.85 386 ASN A CA 1
ATOM 2676 C C . ASN A 1 361 ? 6.389 27.969 18.786 1.00 27.79 386 ASN A C 1
ATOM 2677 O O . ASN A 1 361 ? 6.212 28.619 17.747 1.00 31.81 386 ASN A O 1
ATOM 2682 N N . ILE A 1 362 ? 6.389 26.641 18.793 1.00 25.76 387 ILE A N 1
ATOM 2683 C CA . ILE A 1 362 ? 6.191 25.867 17.533 1.00 27.49 387 ILE A CA 1
ATOM 2684 C C . ILE A 1 362 ? 4.805 25.200 17.565 1.00 30.90 387 ILE A C 1
ATOM 2685 O O . ILE A 1 362 ? 4.085 25.345 16.605 1.00 32.85 387 ILE A O 1
ATOM 2690 N N . LEU A 1 363 ? 4.499 24.473 18.638 1.00 32.43 388 LEU A N 1
ATOM 2691 C CA . LEU A 1 363 ? 3.206 23.778 18.861 1.00 31.49 388 LEU A CA 1
ATOM 2692 C C . LEU A 1 363 ? 2.790 24.115 20.287 1.00 31.36 388 LEU A C 1
ATOM 2693 O O . LEU A 1 363 ? 3.514 23.755 21.172 1.00 28.69 388 LEU A O 1
ATOM 2698 N N . THR A 1 364 ? 1.625 24.710 20.487 1.00 29.13 389 THR A N 1
ATOM 2699 C CA . THR A 1 364 ? 1.247 25.050 21.872 1.00 30.72 389 THR A CA 1
ATOM 270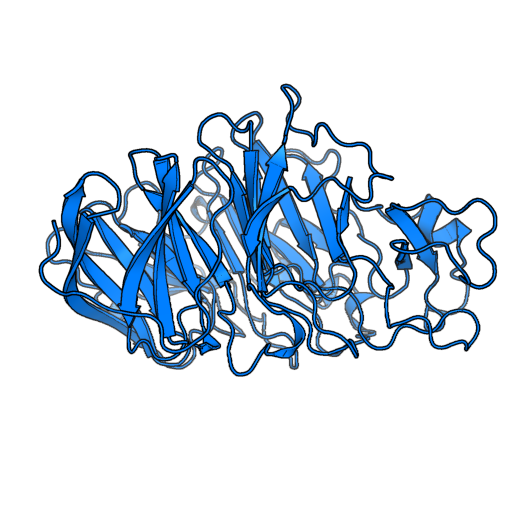0 C C . THR A 1 364 ? -0.157 24.559 22.213 1.00 32.84 389 THR A C 1
ATOM 2701 O O . THR A 1 364 ? -0.925 24.265 21.314 1.00 31.21 389 THR A O 1
ATOM 2705 N N . SER A 1 365 ? -0.393 24.401 23.504 1.00 30.86 390 SER A N 1
ATOM 2706 C CA . SER A 1 365 ? -1.743 24.077 24.033 1.00 29.19 390 SER A CA 1
ATOM 2707 C C . SER A 1 365 ? -2.603 25.324 23.918 1.00 31.94 390 SER A C 1
ATOM 2708 O O . SER A 1 365 ? -2.136 26.415 24.214 1.00 33.75 390 SER A O 1
ATOM 2711 N N . PRO A 1 366 ? -3.820 25.245 23.312 1.00 30.42 391 PRO A N 1
ATOM 2712 C CA . PRO A 1 366 ? -4.669 26.415 23.127 1.00 32.93 391 PRO A CA 1
ATOM 2713 C C . PRO A 1 366 ? -5.115 27.065 24.448 1.00 29.29 391 PRO A C 1
ATOM 2714 O O . PRO A 1 366 ? -5.338 28.271 24.454 1.00 33.19 391 PRO A O 1
ATOM 2718 N N . ASP A 1 367 ? -5.255 26.282 25.515 1.00 28.97 392 ASP A N 1
ATOM 2719 C CA . ASP A 1 367 ? -5.775 26.840 26.762 1.00 33.92 392 ASP A CA 1
ATOM 2720 C C . ASP A 1 367 ? -5.108 26.135 27.933 1.00 29.12 392 ASP A C 1
ATOM 2721 O O . ASP A 1 367 ? -5.446 25.023 28.348 1.00 32.59 392 ASP A O 1
ATOM 2726 N N . LEU A 1 368 ? -4.092 26.821 28.468 1.00 33.20 393 LEU A N 1
ATOM 2727 C CA . LEU A 1 368 ? -3.228 26.261 29.508 1.00 34.11 393 LEU A CA 1
ATOM 2728 C C . LEU A 1 368 ? -3.994 25.902 30.793 1.00 37.53 393 LEU A C 1
ATOM 2729 O O . LEU A 1 368 ? -3.571 25.023 31.521 1.00 32.92 393 LEU A O 1
ATOM 2734 N N . THR A 1 369 ? -5.204 26.455 31.003 1.00 38.20 394 THR A N 1
ATOM 2735 C CA . THR A 1 369 ? -5.940 26.199 32.243 1.00 39.94 394 THR A CA 1
ATOM 2736 C C . THR A 1 369 ? -6.494 24.778 32.235 1.00 40.22 394 THR A C 1
ATOM 2737 O O . THR A 1 369 ? -6.829 24.232 33.300 1.00 42.72 394 THR A O 1
ATOM 2741 N N . GLN A 1 370 ? -6.516 24.148 31.055 1.00 37.07 395 GLN A N 1
ATOM 2742 C CA . GLN A 1 370 ? -6.999 22.770 30.890 1.00 38.82 395 GLN A CA 1
ATOM 2743 C C . GLN A 1 370 ? -5.898 21.710 31.074 1.00 35.15 395 GLN A C 1
ATOM 2744 O O . GLN A 1 370 ? -6.178 20.500 31.102 1.00 36.23 395 GLN A O 1
ATOM 2750 N N . CYS A 1 371 ? -4.636 22.155 31.193 1.00 39.71 396 CYS A N 1
ATOM 2751 C CA . CYS A 1 371 ? -3.503 21.252 31.392 1.00 35.92 396 CYS A CA 1
ATOM 2752 C C . CYS A 1 371 ? -3.365 20.904 32.872 1.00 34.06 396 CYS A C 1
ATOM 2753 O O . CYS A 1 371 ? -3.620 21.758 33.720 1.00 39.08 396 CYS A O 1
ATOM 2756 N N . PRO A 1 372 ? -2.923 19.686 33.205 1.00 37.66 397 PRO A N 1
ATOM 2757 C CA . PRO A 1 372 ? -2.437 18.657 32.299 1.00 38.23 397 PRO A CA 1
ATOM 2758 C C . PRO A 1 372 ? -3.506 17.707 31.740 1.00 42.46 397 PRO A C 1
ATOM 2759 O O . PRO A 1 372 ? -3.279 17.087 30.753 1.00 37.28 397 PRO A O 1
ATOM 2763 N N . ASP A 1 373 ? -4.680 17.689 32.357 1.00 35.78 398 ASP A N 1
ATOM 2764 C CA . ASP A 1 373 ? -5.735 16.689 32.049 1.00 38.87 398 ASP A CA 1
ATOM 2765 C C . ASP A 1 373 ? -6.157 16.700 30.574 1.00 31.39 398 ASP A C 1
ATOM 2766 O O . ASP A 1 373 ? -6.364 15.613 30.033 1.00 36.20 398 ASP A O 1
ATOM 2771 N N . ASP A 1 374 ? -6.252 17.867 29.949 1.00 33.12 399 ASP A N 1
ATOM 2772 C CA . ASP A 1 374 ? -6.724 17.950 28.542 1.00 35.60 399 ASP A CA 1
ATOM 2773 C C . ASP A 1 374 ? -5.629 18.517 27.639 1.00 31.06 399 ASP A C 1
ATOM 2774 O O . ASP A 1 374 ? -5.947 19.344 26.790 1.00 28.23 399 ASP A O 1
ATOM 2779 N N . CYS A 1 375 ? -4.368 18.172 27.904 1.00 34.95 400 CYS A N 1
ATOM 2780 C CA . CYS A 1 375 ? -3.262 18.706 27.071 1.00 32.52 400 CYS A CA 1
ATOM 2781 C C . CYS A 1 375 ? -2.223 17.624 26.778 1.00 30.44 400 CYS A C 1
ATOM 2782 O O . CYS A 1 375 ? -2.136 16.667 27.534 1.00 31.40 400 CYS A O 1
ATOM 2785 N N . PHE A 1 376 ? -1.477 17.781 25.685 1.00 28.93 401 PHE A N 1
ATOM 2786 C CA . PHE A 1 376 ? -0.367 16.833 25.416 1.00 27.87 401 PHE A CA 1
ATOM 2787 C C . PHE A 1 376 ? 0.807 17.197 26.332 1.00 25.13 401 PHE A C 1
ATOM 2788 O O . PHE A 1 376 ? 0.895 18.332 26.785 1.00 25.74 401 PHE A O 1
ATOM 2796 N N . THR A 1 377 ? 1.665 16.224 26.615 1.00 29.38 402 THR A N 1
ATOM 2797 C CA . THR A 1 377 ? 2.851 16.429 27.482 1.00 27.25 402 THR A CA 1
ATOM 2798 C C . THR A 1 377 ? 4.071 15.949 26.692 1.00 23.69 402 THR A C 1
ATOM 2799 O O . THR A 1 377 ? 4.493 14.826 26.910 1.00 25.14 402 THR A O 1
ATOM 2803 N N . PRO A 1 378 ? 4.661 16.793 25.824 1.00 24.20 403 PRO A N 1
ATOM 2804 C CA . PRO A 1 378 ? 5.765 16.373 24.968 1.00 24.82 403 PRO A CA 1
ATOM 2805 C C . PRO A 1 378 ? 6.965 15.902 25.794 1.00 25.65 403 PRO A C 1
ATOM 2806 O O . PRO A 1 378 ? 7.244 16.489 26.797 1.00 25.53 403 PRO A O 1
ATOM 2810 N N . VAL A 1 379 ? 7.617 14.839 25.325 1.00 23.43 404 VAL A N 1
ATOM 2811 C CA . VAL A 1 379 ? 8.789 14.257 26.029 1.00 26.76 404 VAL A CA 1
ATOM 2812 C C . VAL A 1 379 ? 9.987 14.196 25.081 1.00 26.09 404 VAL A C 1
ATOM 2813 O O . VAL A 1 379 ? 10.824 15.037 25.182 1.00 28.36 404 VAL A O 1
ATOM 2817 N N . GLY A 1 380 ? 9.986 13.229 24.170 1.00 26.04 405 GLY A N 1
ATOM 2818 C CA . GLY A 1 380 ? 11.144 12.982 23.301 1.00 26.43 405 GLY A CA 1
ATOM 2819 C C . GLY A 1 380 ? 10.980 13.501 21.895 1.00 27.28 405 GLY A C 1
ATOM 2820 O O . GLY A 1 380 ? 9.884 13.493 21.396 1.00 24.82 405 GLY A O 1
ATOM 2821 N N . LEU A 1 381 ? 12.096 13.889 21.296 1.00 21.75 406 LEU A N 1
ATOM 2822 C CA . LEU A 1 381 ? 12.141 14.403 19.919 1.00 23.64 406 LEU A CA 1
ATOM 2823 C C . LEU A 1 381 ? 13.121 13.556 19.109 1.00 24.82 406 LEU A C 1
ATOM 2824 O O . LEU A 1 381 ? 14.035 13.012 19.683 1.00 23.86 406 LEU A O 1
ATOM 2829 N N . THR A 1 382 ? 12.888 13.496 17.811 1.00 24.38 407 THR A N 1
ATOM 2830 C CA . THR A 1 382 ? 13.844 12.868 16.879 1.00 26.64 407 THR A CA 1
ATOM 2831 C C . THR A 1 382 ? 13.555 13.362 15.471 1.00 28.05 407 THR A C 1
ATOM 2832 O O . THR A 1 382 ? 12.428 13.687 15.186 1.00 25.39 407 THR A O 1
ATOM 2836 N N . PHE A 1 383 ? 14.611 13.498 14.686 1.00 26.79 408 PHE A N 1
ATOM 2837 C CA . PHE A 1 383 ? 14.499 13.865 13.275 1.00 26.65 408 PHE A CA 1
ATOM 2838 C C . PHE A 1 383 ? 14.581 12.609 12.410 1.00 27.93 408 PHE A C 1
ATOM 2839 O O . PHE A 1 383 ? 15.320 11.674 12.722 1.00 30.35 408 PHE A O 1
ATOM 2847 N N . ASP A 1 384 ? 13.854 12.595 11.286 1.00 26.77 409 ASP A N 1
ATOM 2848 C CA . ASP A 1 384 ? 14.115 11.540 10.293 1.00 31.43 409 ASP A CA 1
ATOM 2849 C C . ASP A 1 384 ? 15.216 12.046 9.359 1.00 29.58 409 ASP A C 1
ATOM 2850 O O . ASP A 1 384 ? 15.678 13.184 9.495 1.00 29.85 409 ASP A O 1
ATOM 2855 N N . THR A 1 385 ? 15.500 11.251 8.330 1.00 33.58 410 THR A N 1
ATOM 2856 C CA . THR A 1 385 ? 16.552 11.551 7.326 1.00 38.31 410 THR A CA 1
ATOM 2857 C C . THR A 1 385 ? 16.232 12.805 6.505 1.00 37.83 410 THR A C 1
ATOM 2858 O O . THR A 1 385 ? 17.169 13.342 5.922 1.00 40.11 410 THR A O 1
ATOM 2862 N N . ILE A 1 386 ? 14.961 13.189 6.370 1.00 31.73 411 ILE A N 1
ATOM 2863 C CA . ILE A 1 386 ? 14.636 14.387 5.537 1.00 33.10 411 ILE A CA 1
ATOM 2864 C C . ILE A 1 386 ? 14.315 15.634 6.374 1.00 33.31 411 ILE A C 1
ATOM 2865 O O . ILE A 1 386 ? 13.844 16.602 5.790 1.00 38.60 411 ILE A O 1
ATOM 2870 N N . GLY A 1 387 ? 14.544 15.613 7.683 1.00 32.03 412 GLY A N 1
ATOM 2871 C CA . GLY A 1 387 ? 14.313 16.835 8.476 1.00 31.36 412 GLY A CA 1
ATOM 2872 C C . GLY A 1 387 ? 12.953 16.933 9.146 1.00 32.31 412 GLY A C 1
ATOM 2873 O O . GLY A 1 387 ? 12.729 17.937 9.813 1.00 29.40 412 GLY A O 1
ATOM 2874 N N . ARG A 1 388 ? 12.065 15.962 8.954 1.00 26.22 413 ARG A N 1
ATOM 2875 C CA . ARG A 1 388 ? 10.793 15.987 9.708 1.00 28.40 413 ARG A CA 1
ATOM 2876 C C . ARG A 1 388 ? 11.084 15.663 11.178 1.00 27.00 413 ARG A C 1
ATOM 2877 O O . ARG A 1 388 ? 11.899 14.826 11.509 1.00 26.53 413 ARG A O 1
ATOM 2885 N N . LEU A 1 389 ? 10.343 16.342 12.041 1.00 27.76 414 LEU A N 1
ATOM 2886 C CA . LEU A 1 389 ? 10.474 16.199 13.505 1.00 28.65 414 LEU A CA 1
ATOM 2887 C C . LEU A 1 389 ? 9.377 15.251 13.990 1.00 26.97 414 LEU A C 1
ATOM 2888 O O . LEU A 1 389 ? 8.251 15.370 13.517 1.00 33.76 414 LEU A O 1
ATOM 2893 N N . PHE A 1 390 ? 9.734 14.307 14.852 1.00 24.20 415 PHE A N 1
ATOM 2894 C CA . PHE A 1 390 ? 8.759 13.375 15.464 1.00 26.50 415 PHE A CA 1
ATOM 2895 C C . PHE A 1 390 ? 8.867 13.553 16.977 1.00 28.77 415 PHE A C 1
ATOM 2896 O O . PHE A 1 390 ? 9.966 13.786 17.461 1.00 27.52 415 PHE A O 1
ATOM 2904 N N . PHE A 1 391 ? 7.750 13.488 17.690 1.00 25.14 416 PHE A N 1
ATOM 2905 C CA . PHE A 1 391 ? 7.837 13.633 19.161 1.00 23.70 416 PHE A CA 1
ATOM 2906 C C . PHE A 1 391 ? 6.793 12.758 19.859 1.00 28.37 416 PHE A C 1
ATOM 2907 O O . PHE A 1 391 ? 5.776 12.409 19.269 1.00 27.56 416 PHE A O 1
ATOM 2915 N N . SER A 1 392 ? 7.109 12.387 21.092 1.00 26.13 417 SER A N 1
ATOM 2916 C CA . SER A 1 392 ? 6.253 11.605 21.951 1.00 28.17 417 SER A CA 1
ATOM 2917 C C . SER A 1 392 ? 5.537 12.499 22.964 1.00 27.95 417 SER A C 1
ATOM 2918 O O . SER A 1 392 ? 6.038 13.583 23.309 1.00 24.49 417 SER A O 1
ATOM 2921 N N . SER A 1 393 ? 4.344 12.043 23.389 1.00 25.89 418 SER A N 1
ATOM 2922 C CA . SER A 1 393 ? 3.589 12.594 24.518 1.00 27.89 418 SER A CA 1
ATOM 2923 C C . SER A 1 393 ? 3.273 11.433 25.467 1.00 29.47 418 SER A C 1
ATOM 2924 O O . SER A 1 393 ? 2.442 10.511 25.144 1.00 28.85 418 SER A O 1
ATOM 2927 N N . ASP A 1 394 ? 3.919 11.416 26.633 1.00 26.03 419 ASP A N 1
ATOM 2928 C CA . ASP A 1 394 ? 3.865 10.192 27.415 1.00 26.95 419 ASP A CA 1
ATOM 2929 C C . ASP A 1 394 ? 2.468 10.015 28.041 1.00 29.66 419 ASP A C 1
ATOM 2930 O O . ASP A 1 394 ? 1.950 8.884 28.047 1.00 29.88 419 ASP A O 1
ATOM 2935 N N . SER A 1 395 ? 1.925 11.087 28.611 1.00 30.67 420 SER A N 1
ATOM 2936 C CA . SER A 1 395 ? 0.643 11.074 29.390 1.00 31.07 420 SER A CA 1
ATOM 2937 C C . SER A 1 395 ? -0.530 10.683 28.492 1.00 36.28 420 SER A C 1
ATOM 2938 O O . SER A 1 395 ? -1.485 10.132 28.992 1.00 32.68 420 SER A O 1
ATOM 2941 N N . THR A 1 396 ? -0.445 11.012 27.198 1.00 32.32 421 THR A N 1
ATOM 2942 C CA . THR A 1 396 ? -1.529 10.779 26.208 1.00 35.16 421 THR A CA 1
ATOM 2943 C C . THR A 1 396 ? -1.276 9.507 25.389 1.00 35.04 421 THR A C 1
ATOM 2944 O O . THR A 1 396 ? -2.144 9.098 24.629 1.00 33.41 421 THR A O 1
ATOM 2948 N N . GLY A 1 397 ? -0.066 8.939 25.443 1.00 30.66 422 GLY A N 1
ATOM 2949 C CA . GLY A 1 397 ? 0.265 7.706 24.695 1.00 35.93 422 GLY A CA 1
ATOM 2950 C C . GLY A 1 397 ? 0.400 7.917 23.178 1.00 32.31 422 GLY A C 1
ATOM 2951 O O . GLY A 1 397 ? 0.100 6.987 22.425 1.00 32.44 422 GLY A O 1
ATOM 2952 N N . GLU A 1 398 ? 0.858 9.102 22.776 1.00 29.41 423 GLU A N 1
ATOM 2953 C CA . GLU A 1 398 ? 0.861 9.457 21.339 1.00 27.69 423 GLU A CA 1
ATOM 2954 C C . GLU A 1 398 ? 2.255 9.757 20.789 1.00 28.16 423 GLU A C 1
ATOM 2955 O O . GLU A 1 398 ? 3.165 10.052 21.557 1.00 27.26 423 GLU A O 1
ATOM 2961 N N . ILE A 1 399 ? 2.373 9.576 19.477 1.00 30.94 424 ILE A N 1
ATOM 2962 C CA . ILE A 1 399 ? 3.567 9.951 18.675 1.00 29.68 424 ILE A CA 1
ATOM 2963 C C . ILE A 1 399 ? 3.028 10.877 17.590 1.00 26.97 424 ILE A C 1
ATOM 2964 O O . ILE A 1 399 ? 1.989 10.555 17.008 1.00 29.10 424 ILE A O 1
ATOM 2969 N N . PHE A 1 400 ? 3.712 11.985 17.354 1.00 25.26 425 PHE A N 1
ATOM 2970 C CA . PHE A 1 400 ? 3.269 12.932 16.314 1.00 24.63 425 PHE A CA 1
ATOM 2971 C C . PHE A 1 400 ? 4.415 13.224 15.348 1.00 27.56 425 PHE A C 1
ATOM 2972 O O . PHE A 1 400 ? 5.563 12.994 15.686 1.00 26.83 425 PHE A O 1
ATOM 2980 N N . VAL A 1 401 ? 4.054 13.584 14.127 1.00 26.99 426 VAL A N 1
ATOM 2981 C CA . VAL A 1 401 ? 5.021 14.169 13.174 1.00 26.91 426 VAL A CA 1
ATOM 2982 C C . VAL A 1 401 ? 4.734 15.669 13.058 1.00 29.07 426 VAL A C 1
ATOM 2983 O O . VAL A 1 401 ? 3.588 16.148 13.094 1.00 28.52 426 VAL A O 1
ATOM 2987 N N . LEU A 1 402 ? 5.797 16.427 12.863 1.00 24.42 427 LEU A N 1
ATOM 2988 C CA . LEU A 1 402 ? 5.778 17.902 12.835 1.00 25.91 427 LEU A CA 1
ATOM 2989 C C . LEU A 1 402 ? 6.744 18.394 11.746 1.00 29.45 427 LEU A C 1
ATOM 2990 O O . LEU A 1 402 ? 7.891 17.990 11.760 1.00 29.10 427 LEU A O 1
ATOM 2995 N N . GLN A 1 403 ? 6.315 19.284 10.850 1.00 28.49 428 GLN A N 1
ATOM 2996 C CA . GLN A 1 403 ? 7.230 19.813 9.835 1.00 30.33 428 GLN A CA 1
ATOM 2997 C C . GLN A 1 403 ? 6.758 21.194 9.415 1.00 34.56 428 GLN A C 1
ATOM 2998 O O . GLN A 1 403 ? 5.608 21.569 9.687 1.00 30.41 428 GLN A O 1
ATOM 3004 N N . GLN A 1 404 ? 7.622 21.915 8.694 1.00 30.56 429 GLN A N 1
ATOM 3005 C CA . GLN A 1 404 ? 7.212 23.141 8.016 1.00 37.17 429 GLN A CA 1
ATOM 3006 C C . GLN A 1 404 ? 6.383 22.789 6.771 1.00 42.80 429 GLN A C 1
ATOM 3007 O O . GLN A 1 404 ? 6.633 21.775 6.147 1.00 48.82 429 GLN A O 1
ATOM 3013 N N . SER A 1 405 ? 5.356 23.594 6.449 1.00 47.99 430 SER A N 1
ATOM 3014 C CA . SER A 1 405 ? 4.317 23.177 5.434 1.00 52.63 430 SER A CA 1
ATOM 3015 C C . SER A 1 405 ? 4.725 23.590 4.022 1.00 49.59 430 SER A C 1
ATOM 3016 O O . SER A 1 405 ? 5.652 24.351 3.891 1.00 63.90 430 SER A O 1
#

Secondary structure (DSSP, 8-state):
--SS----SSSPPEEPTTEEEEEEE---S-EEEEEE-TTSPEEEEETTTEEEEEEEEE-STT-EEEEEEEEEEE-TT--S-EEE-TTS-EEEEE-SS-EEE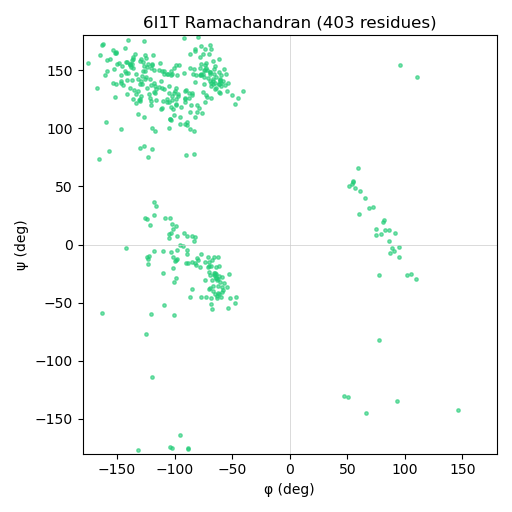EE-BTTTTB--GGG-EEEEE----SS-----EEE-SSSTTEEEEEE--SSSS-GGGG-GGG-TTEEEEEEGGG--SSS-PEEGGGSEEEEE--S---EEEEETTTTEEEEEE---SS-EETTEE-GGG-SPEEEEEEEETT--TT-S-B--TTTEEE----TT-TT-TT--TT-EEE-TTPPTT--HHHHHHHSPPPSEEE-TT--EEEEEE-TTSSEEEEEE---SSSSS----EEEEEEB-TTSSBSS-TT-S--PEEEEE-S-GGGTTTTS--EEEEEE-TTS-EEEEETTTTEEEEEEE-

InterPro domains:
  IPR011041 Soluble quinoprotein glucose/sorbosone dehydrogenase, beta-propeller domain superfamily [SSF50952] (40-430)
  IPR011042 Six-bladed beta-propeller, TolB-like [G3DSA:2.120.10.30] (32-435)
  IPR054539 Pyrroloquinoline quinone-dependent pyranose dehydrogenase, beta-propeller domain [PF22807] (38-429)